Protein 4OJU (pdb70)

Foldseek 3Di:
DWDFPDWDDDQQWIWTQTPVQAIEGQAGHQVRDPDLEAEDDQWDADPVGDIGGHAEHEACRQALHQHQYYEAEQNHQEYYHCSNENNQNHAYYHYHLQHAYYDHLSHELNQNHQEEEDHPNHNYYPNYHNNNRPPDYHYD/DFPDWDDDQQWIWTADPVQAIEGQAGHQVRDPDLEAEDDQWDADPVGDIGGHAELEACRQALHQHQYYEAEQSYQEYYHCSQANNCNHAYYHYHLNHAYYDHLSQAANQNHQEEEDHPNHNYYPCCNRYVNHPDYHYD/DWDFPDWDDDQQWIWTATPVQAIEGQAGHQVRDPDLEAEDDQWDADPVGDIGGHAEHEACRQAQHQHQYYAAEQNYQEYYHCSNENNQNHAYYHHHLQHAYYDHLSHELNQNHQEEEDHPNHNYYPNYHNNVNPPDYHPD/DQWDDDQQWIWGADPVQAIEGQAGHQVRDPDLEAEDDQWDADPVGRIHGHAELEACRQALHQRQEYEAEQNHAEYYHCSQANNCNHAYYHYHLQHAYYDHLSQAAVANHQEEEDHPNHNYYPVCRRYPNHPDYHYD

Structure (mmCIF, N/CA/C/O backbone):
data_4OJU
#
_entry.id   4OJU
#
_cell.length_a   57.635
_cell.length_b   108.160
_cell.length_c   108.192
_cell.angle_alpha   90.000
_cell.angle_beta   90.000
_cell.angle_gamma   90.000
#
_symmetry.space_group_name_H-M   'P 21 21 21'
#
loop_
_entity.id
_entity.type
_entity.pdbx_description
1 polymer 'hypothetical leucine rich repeat protein'
2 non-polymer 1,2-ETHANEDIOL
3 non-polymer 'MAGNESIUM ION'
4 water water
#
loop_
_atom_site.group_PDB
_atom_site.id
_atom_site.type_symbol
_atom_site.label_atom_id
_atom_site.label_alt_id
_atom_site.label_comp_id
_atom_site.label_asym_id
_atom_site.label_entity_id
_atom_site.label_seq_id
_atom_site.pdbx_PDB_ins_code
_atom_site.Cartn_x
_atom_site.Cartn_y
_atom_site.Cartn_z
_atom_site.occupancy
_atom_site.B_iso_or_equiv
_atom_site.auth_seq_id
_atom_site.auth_comp_id
_atom_site.auth_asym_id
_atom_site.auth_atom_id
_atom_site.pdbx_PDB_model_num
ATOM 1 N N . ALA A 1 2 ? -5.437 76.796 20.059 1.00 58.14 24 ALA A N 1
ATOM 2 C CA . ALA A 1 2 ? -6.759 77.155 19.533 1.00 58.62 24 ALA A CA 1
ATOM 3 C C . ALA A 1 2 ? -7.089 76.397 18.211 1.00 59.82 24 ALA A C 1
ATOM 4 O O . ALA A 1 2 ? -8.226 76.455 17.730 1.00 61.70 24 ALA A O 1
ATOM 6 N N . SER A 1 3 ? -6.101 75.672 17.647 1.00 51.25 25 SER A N 1
ATOM 7 C CA . SER A 1 3 ? -6.275 74.886 16.418 1.00 48.05 25 SER A CA 1
ATOM 8 C C . SER A 1 3 ? -5.608 73.498 16.574 1.00 47.95 25 SER A C 1
ATOM 9 O O . SER A 1 3 ? -5.183 73.147 17.672 1.00 48.77 25 SER A O 1
ATOM 12 N N . VAL A 1 4 ? -5.537 72.717 15.478 1.00 40.07 26 VAL A N 1
ATOM 13 C CA . VAL A 1 4 ? -4.945 71.372 15.392 1.00 38.95 26 VAL A CA 1
ATOM 14 C C . VAL A 1 4 ? -4.050 71.340 14.138 1.00 37.36 26 VAL A C 1
ATOM 15 O O . VAL A 1 4 ? -4.345 72.054 13.180 1.00 36.29 26 VAL A O 1
ATOM 19 N N . VAL A 1 5 ? -2.942 70.568 14.169 1.00 31.86 27 VAL A N 1
ATOM 20 C CA . VAL A 1 5 ? -2.033 70.428 13.024 1.00 30.19 27 VAL A CA 1
ATOM 21 C C . VAL A 1 5 ? -2.729 69.615 11.912 1.00 33.69 27 VAL A C 1
ATOM 22 O O . VAL A 1 5 ? -3.189 68.506 12.155 1.00 35.29 27 VAL A O 1
ATOM 26 N N . GLU A 1 6 ? -2.803 70.179 10.701 1.00 29.00 28 GLU A N 1
ATOM 27 C CA . GLU A 1 6 ? -3.357 69.480 9.537 1.00 28.73 28 GLU A CA 1
ATOM 28 C C . GLU A 1 6 ? -2.267 68.654 8.886 1.00 31.12 28 GLU A C 1
ATOM 29 O O . GLU A 1 6 ? -2.506 67.503 8.570 1.00 31.13 28 GLU A O 1
ATOM 35 N N . SER A 1 7 ? -1.080 69.248 8.644 1.00 28.52 29 SER A N 1
ATOM 36 C CA . SER A 1 7 ? 0.038 68.513 8.046 1.00 29.18 29 SER A CA 1
ATOM 37 C C . SER A 1 7 ? 1.386 69.119 8.435 1.00 31.87 29 SER A C 1
ATOM 38 O O . SER A 1 7 ? 1.463 70.261 8.890 1.00 28.75 29 SER A O 1
ATOM 41 N N . THR A 1 8 ? 2.437 68.325 8.281 1.00 29.29 30 THR A N 1
ATOM 42 C CA . THR A 1 8 ? 3.813 68.729 8.567 1.00 28.49 30 THR A CA 1
ATOM 43 C C . THR A 1 8 ? 4.560 68.709 7.252 1.00 33.49 30 THR A C 1
ATOM 44 O O . THR A 1 8 ? 4.476 67.721 6.507 1.00 34.67 30 THR A O 1
ATOM 48 N N . VAL A 1 9 ? 5.256 69.807 6.943 1.00 27.52 31 VAL A N 1
ATOM 49 C CA . VAL A 1 9 ? 5.971 69.935 5.682 1.00 27.89 31 VAL A CA 1
ATOM 50 C C . VAL A 1 9 ? 7.433 70.274 5.958 1.00 30.96 31 VAL A C 1
ATOM 51 O O . VAL A 1 9 ? 7.729 71.136 6.793 1.00 29.62 31 VAL A O 1
ATOM 55 N N . GLN A 1 10 ? 8.336 69.582 5.266 1.00 26.66 32 GLN A N 1
ATOM 56 C CA . GLN A 1 10 ? 9.767 69.854 5.327 1.00 27.42 32 GLN A CA 1
ATOM 57 C C . GLN A 1 10 ? 10.193 70.590 4.046 1.00 32.20 32 GLN A C 1
ATOM 58 O O . GLN A 1 10 ? 9.884 70.122 2.947 1.00 30.41 32 GLN A O 1
ATOM 64 N N . VAL A 1 11 ? 10.859 71.761 4.194 1.00 29.84 33 VAL A N 1
ATOM 65 C CA . VAL A 1 11 ? 11.374 72.570 3.078 1.00 30.92 33 VAL A CA 1
ATOM 66 C C . VAL A 1 11 ? 12.819 72.812 3.389 1.00 33.26 33 VAL A C 1
ATOM 67 O O . VAL A 1 11 ? 13.129 73.680 4.206 1.00 31.35 33 VAL A O 1
ATOM 71 N N . GLY A 1 12 ? 13.692 72.000 2.797 1.00 31.10 34 GLY A N 1
ATOM 72 C CA . GLY A 1 12 ? 15.124 72.072 3.082 1.00 30.34 34 GLY A CA 1
ATOM 73 C C . GLY A 1 12 ? 15.382 71.944 4.577 1.00 32.56 34 GLY A C 1
ATOM 74 O O . GLY A 1 12 ? 14.958 70.952 5.182 1.00 31.09 34 GLY A O 1
ATOM 75 N N . PRO A 1 13 ? 15.984 72.963 5.244 1.00 28.64 35 PRO A N 1
ATOM 76 C CA . PRO A 1 13 ? 16.252 72.827 6.684 1.00 27.94 35 PRO A CA 1
ATOM 77 C C . PRO A 1 13 ? 15.050 73.168 7.575 1.00 30.66 35 PRO A C 1
ATOM 78 O O . PRO A 1 13 ? 15.131 73.029 8.793 1.00 29.45 35 PRO A O 1
ATOM 82 N N . TYR A 1 14 ? 13.943 73.622 6.970 1.00 26.80 36 TYR A N 1
ATOM 83 C CA . TYR A 1 14 ? 12.776 74.065 7.733 1.00 25.79 36 TYR A CA 1
ATOM 84 C C . TYR A 1 14 ? 11.686 73.027 7.873 1.00 28.07 36 TYR A C 1
ATOM 85 O O . TYR A 1 14 ? 11.263 72.424 6.876 1.00 26.31 36 TYR A O 1
ATOM 94 N N . THR A 1 15 ? 11.182 72.870 9.101 1.00 24.20 37 THR A N 1
ATOM 95 C CA . THR A 1 15 ? 9.997 72.048 9.362 1.00 23.49 37 THR A CA 1
ATOM 96 C C . THR A 1 15 ? 8.849 72.997 9.646 1.00 26.68 37 THR A C 1
ATOM 97 O O . THR A 1 15 ? 9.001 73.876 10.480 1.00 23.36 37 THR A O 1
ATOM 101 N N . PHE A 1 16 ? 7.702 72.794 8.994 1.00 23.90 38 PHE A N 1
ATOM 102 C CA . PHE A 1 16 ? 6.521 73.601 9.244 1.00 22.58 38 PHE A CA 1
ATOM 103 C C . PHE A 1 16 ? 5.359 72.758 9.646 1.00 28.02 38 PHE A C 1
ATOM 104 O O . PHE A 1 16 ? 5.159 71.667 9.081 1.00 28.05 38 PHE A O 1
ATOM 112 N N . GLU A 1 17 ? 4.540 73.293 10.566 1.00 22.98 39 GLU A N 1
ATOM 113 C CA . GLU A 1 17 ? 3.271 72.668 10.891 1.00 23.51 39 GLU A CA 1
ATOM 114 C C . GLU A 1 17 ? 2.201 73.571 10.325 1.00 27.62 39 GLU A C 1
ATOM 115 O O . GLU A 1 17 ? 2.224 74.787 10.578 1.00 24.50 39 GLU A O 1
ATOM 121 N N . ILE A 1 18 ? 1.341 73.015 9.482 1.00 24.77 40 ILE A N 1
ATOM 122 C CA . ILE A 1 18 ? 0.222 73.740 8.885 1.00 25.02 40 ILE A CA 1
ATOM 123 C C . ILE A 1 18 ? -0.985 73.408 9.741 1.00 30.25 40 ILE A C 1
ATOM 124 O O . ILE A 1 18 ? -1.305 72.229 9.893 1.00 28.55 40 ILE A O 1
ATOM 129 N N . TRP A 1 19 ? -1.650 74.446 10.272 1.00 27.63 41 TRP A N 1
ATOM 130 C CA . TRP A 1 19 ? -2.804 74.352 11.162 1.00 29.83 41 TRP A CA 1
ATOM 131 C C . TRP A 1 19 ? -4.103 74.398 10.393 1.00 29.66 41 TRP A C 1
ATOM 132 O O . TRP A 1 19 ? -4.137 74.955 9.303 1.00 28.54 41 TRP A O 1
ATOM 143 N N . PHE A 1 20 ? -5.195 73.862 10.965 1.00 26.05 42 PHE A N 1
ATOM 144 C CA . PHE A 1 20 ? -6.501 73.922 10.340 1.00 26.57 42 PHE A CA 1
ATOM 145 C C . PHE A 1 20 ? -7.030 75.385 10.212 1.00 32.88 42 PHE A C 1
ATOM 146 O O . PHE A 1 20 ? -7.914 75.616 9.393 1.00 31.70 42 PHE A O 1
ATOM 154 N N . ASP A 1 21 ? -6.441 76.379 10.923 1.00 31.44 43 ASP A N 1
ATOM 155 C CA . ASP A 1 21 ? -6.837 77.788 10.737 1.00 32.57 43 ASP A CA 1
ATOM 156 C C . ASP A 1 21 ? -6.204 78.401 9.445 1.00 36.26 43 ASP A C 1
ATOM 157 O O . ASP A 1 21 ? -6.397 79.584 9.188 1.00 36.63 43 ASP A O 1
ATOM 162 N N . GLY A 1 22 ? -5.479 77.593 8.669 1.00 30.90 44 GLY A N 1
ATOM 163 C CA . GLY A 1 22 ? -4.881 77.994 7.397 1.00 30.19 44 GLY A CA 1
ATOM 164 C C . GLY A 1 22 ? -3.554 78.715 7.502 1.00 30.72 44 GLY A C 1
ATOM 165 O O . GLY A 1 22 ? -3.138 79.367 6.545 1.00 30.35 44 GLY A O 1
ATOM 166 N N . THR A 1 23 ? -2.882 78.622 8.653 1.00 24.80 45 THR A N 1
ATOM 167 C CA . THR A 1 23 ? -1.585 79.269 8.838 1.00 23.96 45 THR A CA 1
ATOM 168 C C . THR A 1 23 ? -0.516 78.213 9.111 1.00 27.39 45 THR A C 1
ATOM 169 O O . THR A 1 23 ? -0.838 77.084 9.482 1.00 27.95 45 THR A O 1
ATOM 173 N N . ALA A 1 24 ? 0.741 78.590 8.952 1.00 22.32 46 ALA A N 1
ATOM 174 C CA . ALA A 1 24 ? 1.838 77.679 9.200 1.00 22.50 46 ALA A CA 1
ATOM 175 C C . ALA A 1 24 ? 2.779 78.230 10.267 1.00 27.01 46 ALA A C 1
ATOM 176 O O . ALA A 1 24 ? 3.001 79.441 10.349 1.00 25.75 46 ALA A O 1
ATOM 178 N N . THR A 1 25 ? 3.310 77.333 11.090 1.00 23.37 47 THR A N 1
ATOM 179 C CA . THR A 1 25 ? 4.303 77.674 12.102 1.00 22.51 47 THR A CA 1
ATOM 180 C C . THR A 1 25 ? 5.602 77.013 11.719 1.00 25.67 47 THR A C 1
ATOM 181 O O . THR A 1 25 ? 5.600 75.808 11.408 1.00 25.98 47 THR A O 1
ATOM 185 N N . LEU A 1 26 ? 6.709 77.785 11.758 1.00 22.52 48 LEU A N 1
ATOM 186 C CA A LEU A 1 26 ? 8.053 77.250 11.540 0.50 22.24 48 LEU A CA 1
ATOM 187 C CA B LEU A 1 26 ? 8.045 77.240 11.533 0.50 22.79 48 LEU A CA 1
ATOM 188 C C . LEU A 1 26 ? 8.436 76.600 12.865 1.00 25.87 48 LEU A C 1
ATOM 189 O O . LEU A 1 26 ? 8.661 77.311 13.851 1.00 22.76 48 LEU A O 1
ATOM 198 N N . THR A 1 27 ? 8.425 75.260 12.922 1.00 23.49 49 THR A N 1
ATOM 199 C CA . THR A 1 27 ? 8.684 74.581 14.203 1.00 22.19 49 THR A CA 1
ATOM 200 C C . THR A 1 27 ? 10.130 74.217 14.458 1.00 24.70 49 THR A C 1
ATOM 201 O O . THR A 1 27 ? 10.518 74.117 15.626 1.00 23.26 49 THR A O 1
ATOM 205 N N A ARG A 1 28 ? 10.926 73.991 13.394 0.50 22.93 50 ARG A N 1
ATOM 206 N N B ARG A 1 28 ? 10.930 73.997 13.395 0.50 23.24 50 ARG A N 1
ATOM 207 C CA A ARG A 1 28 ? 12.324 73.598 13.579 0.50 23.32 50 ARG A CA 1
ATOM 208 C CA B ARG A 1 28 ? 12.330 73.614 13.591 0.50 23.76 50 ARG A CA 1
ATOM 209 C C A ARG A 1 28 ? 13.216 73.958 12.393 0.50 27.24 50 ARG A C 1
ATOM 210 C C B ARG A 1 28 ? 13.219 73.948 12.398 0.50 27.43 50 ARG A C 1
ATOM 211 O O A ARG A 1 28 ? 12.803 73.837 11.244 0.50 26.79 50 ARG A O 1
ATOM 212 O O B ARG A 1 28 ? 12.808 73.802 11.251 0.50 26.95 50 ARG A O 1
ATOM 227 N N . TYR A 1 29 ? 14.468 74.345 12.699 1.00 24.86 51 TYR A N 1
ATOM 228 C CA . TYR A 1 29 ? 15.520 74.609 11.734 1.00 25.15 51 TYR A CA 1
ATOM 229 C C . TYR A 1 29 ? 16.583 73.541 11.946 1.00 29.82 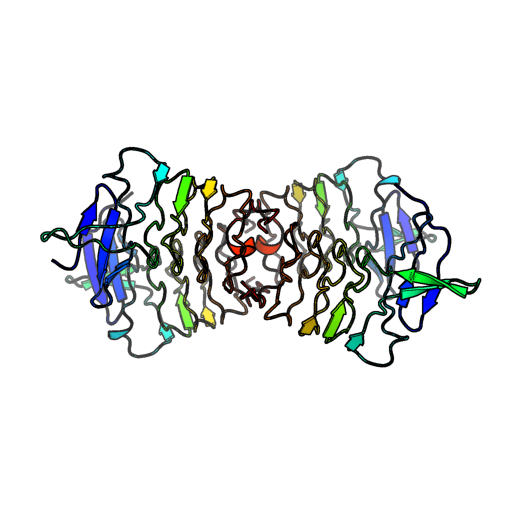51 TYR A C 1
ATOM 230 O O . TYR A 1 29 ? 17.126 73.424 13.046 1.00 28.20 51 TYR A O 1
ATOM 239 N N . ASP A 1 30 ? 16.857 72.762 10.905 1.00 27.09 52 ASP A N 1
ATOM 240 C CA . ASP A 1 30 ? 17.834 71.690 10.981 1.00 29.00 52 ASP A CA 1
ATOM 241 C C . ASP A 1 30 ? 19.094 72.139 10.253 1.00 32.22 52 ASP A C 1
ATOM 242 O O . ASP A 1 30 ? 19.145 72.128 9.027 1.00 30.16 52 ASP A O 1
ATOM 247 N N . GLU A 1 31 ? 20.112 72.474 11.029 1.00 30.79 53 GLU A N 1
ATOM 248 C CA . GLU A 1 31 ? 21.427 72.914 10.568 1.00 33.25 53 GLU A CA 1
ATOM 249 C C . GLU A 1 31 ? 22.035 72.058 9.507 1.00 38.32 53 GLU A C 1
ATOM 250 O O . GLU A 1 31 ? 22.682 72.575 8.594 1.00 38.42 53 GLU A O 1
ATOM 256 N N . SER A 1 32 ? 21.964 70.733 9.718 1.00 36.25 54 SER A N 1
ATOM 257 C CA . SER A 1 32 ? 22.605 69.745 8.851 1.00 37.38 54 SER A CA 1
ATOM 258 C C . SER A 1 32 ? 22.007 69.753 7.450 1.00 40.25 54 SER A C 1
ATOM 259 O O . SER A 1 32 ? 22.628 69.233 6.523 1.00 41.13 54 SER A O 1
ATOM 262 N N . LEU A 1 33 ? 20.820 70.363 7.277 1.00 34.99 55 LEU A N 1
ATOM 263 C CA . LEU A 1 33 ? 20.181 70.393 5.965 1.00 35.08 55 LEU A CA 1
ATOM 264 C C . LEU A 1 33 ? 20.284 71.766 5.294 1.00 40.07 55 LEU A C 1
ATOM 265 O O . LEU A 1 33 ? 19.839 71.927 4.155 1.00 40.23 55 LEU A O 1
ATOM 270 N N . ALA A 1 34 ? 20.876 72.750 5.976 1.00 36.32 56 ALA A N 1
ATOM 271 C CA . ALA A 1 34 ? 20.973 74.114 5.444 1.00 36.04 56 ALA A CA 1
ATOM 272 C C . ALA A 1 34 ? 22.111 74.278 4.441 1.00 43.67 56 ALA A C 1
ATOM 273 O O . ALA A 1 34 ? 23.170 73.667 4.607 1.00 45.50 56 ALA A O 1
ATOM 275 N N . GLY A 1 35 ? 21.886 75.148 3.453 1.00 40.20 57 GLY A N 1
ATOM 276 C CA . GLY A 1 35 ? 22.845 75.498 2.407 1.00 41.44 57 GLY A CA 1
ATOM 277 C C . GLY A 1 35 ? 23.850 76.547 2.847 1.00 44.58 57 GLY A C 1
ATOM 278 O O . GLY A 1 35 ? 24.947 76.638 2.291 1.00 47.01 57 GLY A O 1
ATOM 279 N N . SER A 1 36 ? 23.483 77.345 3.860 1.00 38.39 58 SER A N 1
ATOM 280 C CA . SER A 1 36 ? 24.326 78.400 4.436 1.00 37.41 58 SER A CA 1
ATOM 281 C C . SER A 1 36 ? 23.868 78.724 5.852 1.00 36.61 58 SER A C 1
ATOM 282 O O . SER A 1 36 ? 22.834 78.214 6.298 1.00 36.17 58 SER A O 1
ATOM 285 N N . THR A 1 37 ? 24.615 79.587 6.546 1.00 32.18 59 THR A N 1
ATOM 286 C CA . THR A 1 37 ? 24.281 79.999 7.919 1.00 31.15 59 THR A CA 1
ATOM 287 C C . THR A 1 37 ? 23.320 81.203 7.911 1.00 34.13 59 THR A C 1
ATOM 288 O O . THR A 1 37 ? 22.983 81.712 8.974 1.00 35.07 59 THR A O 1
ATOM 292 N N . TYR A 1 38 ? 22.904 81.686 6.737 1.00 31.57 60 TYR A N 1
ATOM 293 C CA . TYR A 1 38 ? 21.900 82.748 6.672 1.00 31.19 60 TYR A CA 1
ATOM 294 C C . TYR A 1 38 ? 20.538 82.078 6.487 1.00 33.59 60 TYR A C 1
ATOM 295 O O . TYR A 1 38 ? 20.344 81.346 5.515 1.00 34.81 60 TYR A O 1
ATOM 304 N N . ALA A 1 39 ? 19.622 82.283 7.431 1.00 27.15 61 ALA A N 1
ATOM 305 C CA . ALA A 1 39 ? 18.280 81.694 7.370 1.00 25.35 61 ALA A CA 1
ATOM 306 C C . ALA A 1 39 ? 17.307 82.661 6.721 1.00 29.04 61 ALA A C 1
ATOM 307 O O . ALA A 1 39 ? 16.836 83.596 7.368 1.00 28.56 61 ALA A O 1
ATOM 309 N N . ASP A 1 40 ? 17.051 82.473 5.418 1.00 27.16 62 ASP A N 1
ATOM 310 C CA . ASP A 1 40 ? 16.095 83.305 4.679 1.00 27.85 62 ASP A CA 1
ATOM 311 C C . ASP A 1 40 ? 14.779 82.555 4.774 1.00 31.73 62 ASP A C 1
ATOM 312 O O . ASP A 1 40 ? 14.524 81.660 3.981 1.00 32.25 62 ASP A O 1
ATOM 317 N N . ILE A 1 41 ? 14.009 82.818 5.827 1.00 27.32 63 ILE A N 1
ATOM 318 C CA . ILE A 1 41 ? 12.785 82.071 6.125 1.00 26.10 63 ILE A CA 1
ATOM 319 C C . ILE A 1 41 ? 11.714 82.323 5.064 1.00 29.39 63 ILE A C 1
ATOM 320 O O . ILE A 1 41 ? 11.393 83.484 4.809 1.00 27.44 63 ILE A O 1
ATOM 325 N N . PRO A 1 42 ? 11.125 81.260 4.461 1.00 29.46 64 PRO A N 1
ATOM 326 C CA . PRO A 1 42 ? 10.073 81.498 3.444 1.00 30.00 64 PRO A CA 1
ATOM 327 C C . PRO A 1 42 ? 8.815 82.098 4.070 1.00 33.03 64 PRO A C 1
ATOM 328 O O . PRO A 1 42 ? 8.483 81.796 5.221 1.00 31.13 64 PRO A O 1
ATOM 332 N N . ALA A 1 43 ? 8.142 82.974 3.314 1.00 31.04 65 ALA A N 1
ATOM 333 C CA . ALA A 1 43 ? 6.901 83.630 3.741 1.00 30.78 65 ALA A CA 1
ATOM 334 C C . ALA A 1 43 ? 5.701 82.683 3.628 1.00 30.00 65 ALA A C 1
ATOM 335 O O . ALA A 1 43 ? 4.649 82.945 4.205 1.00 29.08 65 ALA A O 1
ATOM 337 N N . SER A 1 44 ? 5.840 81.621 2.837 1.00 25.74 66 SER A N 1
ATOM 338 C CA . SER A 1 44 ? 4.764 80.657 2.668 1.00 26.49 66 SER A CA 1
ATOM 339 C C . SER A 1 44 ? 5.310 79.238 2.490 1.00 30.91 66 SER A C 1
ATOM 340 O O . SER A 1 44 ? 6.489 79.052 2.195 1.00 31.75 66 SER A O 1
ATOM 343 N N . VAL A 1 45 ? 4.449 78.247 2.701 1.00 27.90 67 VAL A N 1
ATOM 344 C CA . VAL A 1 45 ? 4.792 76.829 2.565 1.00 28.14 67 VAL A CA 1
ATOM 345 C C . VAL A 1 45 ? 3.642 76.144 1.808 1.00 31.90 67 VAL A C 1
ATOM 346 O O . VAL A 1 45 ? 2.480 76.518 1.982 1.00 30.14 67 VAL A O 1
ATOM 350 N N . THR A 1 46 ? 3.990 75.209 0.914 1.00 29.70 68 THR A N 1
ATOM 351 C CA . THR A 1 46 ? 3.031 74.483 0.078 1.00 31.05 68 THR A CA 1
ATOM 352 C C . THR A 1 46 ? 2.894 73.058 0.590 1.00 36.38 68 THR A C 1
ATOM 353 O O . THR A 1 46 ? 3.909 72.394 0.824 1.00 34.33 68 THR A O 1
ATOM 357 N N . ASP A 1 47 ? 1.644 72.583 0.755 1.00 36.10 69 ASP A N 1
ATOM 358 C CA . ASP A 1 47 ? 1.404 71.210 1.206 1.00 37.18 69 ASP A CA 1
ATOM 359 C C . ASP A 1 47 ? 1.460 70.250 0.010 1.00 41.67 69 ASP A C 1
ATOM 360 O O . ASP A 1 47 ? 1.692 70.692 -1.123 1.00 40.44 69 ASP A O 1
ATOM 365 N N . GLU A 1 48 ? 1.263 68.945 0.258 1.00 40.07 70 GLU A N 1
ATOM 366 C CA . GLU A 1 48 ? 1.328 67.905 -0.789 1.00 41.79 70 GLU A CA 1
ATOM 367 C C . GLU A 1 48 ? 0.311 68.121 -1.927 1.00 46.14 70 GLU A C 1
ATOM 368 O O . GLU A 1 48 ? 0.581 67.698 -3.049 1.00 47.87 70 GLU A O 1
ATOM 374 N N . ASN A 1 49 ? -0.816 68.805 -1.665 1.00 41.62 71 ASN A N 1
ATOM 375 C CA . ASN A 1 49 ? -1.837 69.058 -2.693 1.00 42.17 71 ASN A CA 1
ATOM 376 C C . ASN A 1 49 ? -1.617 70.396 -3.425 1.00 46.28 71 ASN A C 1
ATOM 377 O O . ASN A 1 49 ? -2.464 70.805 -4.221 1.00 47.20 71 ASN A O 1
ATOM 382 N N . GLY A 1 50 ? -0.488 71.060 -3.160 1.00 41.63 72 GLY A N 1
ATOM 383 C CA . GLY A 1 50 ? -0.161 72.324 -3.812 1.00 41.27 72 GLY A CA 1
ATOM 384 C C . GLY A 1 50 ? -0.805 73.570 -3.231 1.00 44.77 72 GLY A C 1
ATOM 385 O O . GLY A 1 50 ? -0.678 74.644 -3.821 1.00 46.05 72 GLY A O 1
ATOM 386 N N . GLN A 1 51 ? -1.498 73.456 -2.083 1.00 38.84 73 GLN A N 1
ATOM 387 C CA . GLN A 1 51 ? -2.098 74.627 -1.426 1.00 37.88 73 GLN A CA 1
ATOM 388 C C . GLN A 1 51 ? -1.012 75.399 -0.664 1.00 39.16 73 GLN A C 1
ATOM 389 O O . GLN A 1 51 ? -0.208 74.792 0.046 1.00 36.46 73 GLN A O 1
ATOM 395 N N . GLU A 1 52 ? -1.013 76.729 -0.793 1.00 37.16 74 GLU A N 1
ATOM 396 C CA . GLU A 1 52 ? -0.048 77.623 -0.157 1.00 36.57 74 GLU A CA 1
ATOM 397 C C . GLU A 1 52 ? -0.594 78.228 1.139 1.00 37.61 74 GLU A C 1
ATOM 398 O O . GLU A 1 52 ? -1.750 78.664 1.183 1.00 38.80 74 GLU A O 1
ATOM 404 N N . TYR A 1 53 ? 0.241 78.264 2.180 1.00 28.82 75 TYR A N 1
ATOM 405 C CA . TYR A 1 53 ? -0.122 78.780 3.506 1.00 27.14 75 TYR A CA 1
ATOM 406 C C . TYR A 1 53 ? 0.890 79.792 3.980 1.00 31.63 75 TYR A C 1
ATOM 407 O O . TYR A 1 53 ? 2.090 79.535 3.850 1.00 32.41 75 TYR A O 1
ATOM 416 N N . PRO A 1 54 ? 0.456 80.892 4.623 1.00 27.68 76 PRO A N 1
ATOM 417 C CA . PRO A 1 54 ? 1.434 81.864 5.114 1.00 26.70 76 PRO A CA 1
ATOM 418 C C . PRO A 1 54 ? 2.139 81.372 6.388 1.00 28.36 76 PRO A C 1
ATOM 419 O O . PRO A 1 54 ? 1.523 80.726 7.236 1.00 26.68 76 PRO A O 1
ATOM 423 N N . VAL A 1 55 ? 3.426 81.685 6.518 1.00 24.85 77 VAL A N 1
ATOM 424 C CA . VAL A 1 55 ? 4.217 81.348 7.707 1.00 23.09 77 VAL A CA 1
ATOM 425 C C . VAL A 1 55 ? 3.999 82.494 8.689 1.00 24.94 77 VAL A C 1
ATOM 426 O O . VAL A 1 55 ? 4.589 83.564 8.535 1.00 23.99 77 VAL A O 1
ATOM 430 N N . THR A 1 56 ? 3.132 82.293 9.663 1.00 21.33 78 THR A N 1
ATOM 431 C CA . THR A 1 56 ? 2.751 83.398 10.547 1.00 21.70 78 THR A CA 1
ATOM 432 C C . THR A 1 56 ? 3.441 83.368 11.911 1.00 23.75 78 THR A C 1
ATOM 433 O O . THR A 1 56 ? 3.369 84.354 12.658 1.00 23.71 78 THR A O 1
ATOM 437 N N . VAL A 1 57 ? 4.063 82.252 12.260 1.00 19.68 79 VAL A N 1
ATOM 438 C CA . VAL A 1 57 ? 4.707 82.112 13.580 1.00 19.73 79 VAL A CA 1
ATOM 439 C C . VAL A 1 57 ? 6.053 81.416 13.450 1.00 24.98 79 VAL A C 1
ATOM 440 O O . VAL A 1 57 ? 6.174 80.422 12.721 1.00 23.79 79 VAL A O 1
ATOM 444 N N . ILE A 1 58 ? 7.057 81.906 14.206 1.00 22.08 80 ILE A N 1
ATOM 445 C CA . ILE A 1 58 ? 8.318 81.212 14.409 1.00 20.23 80 ILE A CA 1
ATOM 446 C C . ILE A 1 58 ? 8.115 80.504 15.737 1.00 23.47 80 ILE A C 1
ATOM 447 O O . ILE A 1 58 ? 7.949 81.167 16.764 1.00 22.37 80 ILE A O 1
ATOM 452 N N . GLY A 1 59 ? 8.035 79.187 15.703 1.00 19.65 81 GLY A N 1
ATOM 453 C CA . GLY A 1 59 ? 7.731 78.397 16.890 1.00 19.48 81 GLY A CA 1
ATOM 454 C C . GLY A 1 59 ? 8.759 78.471 18.003 1.00 24.32 81 GLY A C 1
ATOM 455 O O . GLY A 1 59 ? 9.925 78.851 17.794 1.00 22.45 81 GLY A O 1
ATOM 456 N N . GLU A 1 60 ? 8.315 78.093 19.196 1.00 22.68 82 GLU A N 1
ATOM 457 C CA . GLU A 1 60 ? 9.131 78.029 20.403 1.00 21.80 82 GLU A CA 1
ATOM 458 C C . GLU A 1 60 ? 10.400 77.193 20.129 1.00 25.44 82 GLU A C 1
ATOM 459 O O . GLU A 1 60 ? 10.303 76.094 19.563 1.00 22.85 82 GLU A O 1
ATOM 465 N N . LYS A 1 61 ? 11.588 77.748 20.462 1.00 22.25 83 LYS A N 1
ATOM 466 C CA . LYS A 1 61 ? 12.886 77.078 20.293 1.00 22.51 83 LYS A CA 1
ATOM 467 C C . LYS A 1 61 ? 13.176 76.592 18.862 1.00 24.01 83 LYS A C 1
ATOM 468 O O . LYS A 1 61 ? 14.063 75.754 18.713 1.00 23.74 83 LYS A O 1
ATOM 474 N N . ALA A 1 62 ? 12.516 77.138 17.816 1.00 19.63 84 ALA A N 1
ATOM 475 C CA . ALA A 1 62 ? 12.716 76.644 16.443 1.00 20.76 84 ALA A CA 1
ATOM 476 C C . ALA A 1 62 ? 14.192 76.663 16.002 1.00 25.01 84 ALA A C 1
ATOM 477 O O . ALA A 1 62 ? 14.645 75.723 15.354 1.00 25.36 84 ALA A O 1
ATOM 479 N N . PHE A 1 63 ? 14.936 77.731 16.364 1.00 20.87 85 PHE A N 1
ATOM 480 C CA . PHE A 1 63 ? 16.346 77.903 15.991 1.00 19.69 85 PHE A CA 1
ATOM 481 C C . PHE A 1 63 ? 17.278 77.817 17.181 1.00 23.81 85 PHE A C 1
ATOM 482 O O . PHE A 1 63 ? 18.421 78.248 17.074 1.00 22.13 85 PHE A O 1
ATOM 490 N N . GLU A 1 64 ? 16.815 77.266 18.298 1.00 20.30 86 GLU A N 1
ATOM 491 C CA . GLU A 1 64 ? 17.599 77.187 19.530 1.00 22.59 86 GLU A CA 1
ATOM 492 C C . GLU A 1 64 ? 18.950 76.540 19.313 1.00 25.90 86 GLU A C 1
ATOM 493 O O . GLU A 1 64 ? 19.011 75.448 18.749 1.00 25.45 86 GLU A O 1
ATOM 499 N N A GLU A 1 65 ? 20.025 77.194 19.799 0.50 22.84 87 GLU A N 1
ATOM 500 N N B GLU A 1 65 ? 20.026 77.229 19.770 0.50 23.05 87 GLU A N 1
ATOM 501 C CA A GLU A 1 65 ? 21.401 76.694 19.745 0.50 24.18 87 GLU A CA 1
ATOM 502 C CA B GLU A 1 65 ? 21.438 76.813 19.751 0.50 24.55 87 GLU A CA 1
ATOM 503 C C A GLU A 1 65 ? 21.839 76.306 18.322 0.50 27.17 87 GLU A C 1
ATOM 504 C C B GLU A 1 65 ? 21.960 76.450 18.348 0.50 27.64 87 GLU A C 1
ATOM 505 O O A GLU A 1 65 ? 22.548 75.310 18.166 0.50 28.66 87 GLU A O 1
ATOM 506 O O B GLU A 1 65 ? 22.882 75.637 18.241 0.50 29.21 87 GLU A O 1
ATOM 517 N N . THR A 1 66 ? 21.418 77.064 17.289 1.00 23.29 88 THR A N 1
ATOM 518 C CA . THR A 1 66 ? 21.848 76.748 15.908 1.00 23.54 88 THR A CA 1
ATOM 519 C C . THR A 1 66 ? 23.020 77.657 15.541 1.00 28.17 88 THR A C 1
ATOM 520 O O . THR A 1 66 ? 23.344 78.582 16.286 1.00 28.19 88 THR A O 1
ATOM 524 N N . ASN A 1 67 ? 23.656 77.391 14.399 1.00 25.33 89 ASN A N 1
ATOM 525 C CA . ASN A 1 67 ? 24.867 78.091 13.954 1.00 26.69 89 ASN A CA 1
ATOM 526 C C . ASN A 1 67 ? 24.551 79.294 13.057 1.00 30.80 89 ASN A C 1
ATOM 527 O O . ASN A 1 67 ? 25.451 79.796 12.381 1.00 31.81 89 ASN A O 1
ATOM 532 N N . ILE A 1 68 ? 23.280 79.716 12.987 1.00 24.64 90 ILE A N 1
ATOM 533 C CA . ILE A 1 68 ? 22.914 80.799 12.073 1.00 24.17 90 ILE A CA 1
ATOM 534 C C . ILE A 1 68 ? 23.676 82.094 12.394 1.00 27.98 90 ILE A C 1
ATOM 535 O O . ILE A 1 68 ? 23.925 82.404 13.558 1.00 27.07 90 ILE A O 1
ATOM 540 N N . THR A 1 69 ? 24.069 82.815 11.344 1.00 25.53 91 THR A N 1
ATOM 541 C CA . THR A 1 69 ? 24.785 84.090 11.450 1.00 25.81 91 THR A CA 1
ATOM 542 C C . THR A 1 69 ? 23.831 85.245 11.176 1.00 27.86 91 THR A C 1
ATOM 543 O O . THR A 1 69 ? 24.072 86.369 11.602 1.00 27.79 91 THR A O 1
ATOM 547 N N . GLY A 1 70 ? 22.775 84.961 10.443 1.00 25.36 92 GLY A N 1
ATOM 548 C CA . GLY A 1 70 ? 21.780 85.956 10.070 1.00 25.49 92 GLY A CA 1
ATOM 549 C C . GLY A 1 70 ? 20.432 85.335 9.803 1.00 27.95 92 GLY A C 1
ATOM 550 O O . GLY A 1 70 ? 20.336 84.135 9.536 1.00 27.74 92 GLY A O 1
ATOM 551 N N . VAL A 1 71 ? 19.382 86.139 9.896 1.00 23.99 93 VAL A N 1
ATOM 552 C CA . VAL A 1 71 ? 18.036 85.660 9.656 1.00 23.21 93 VAL A CA 1
ATOM 553 C C . VAL A 1 71 ? 17.152 86.775 9.111 1.00 26.16 93 VAL A C 1
ATOM 554 O O . VAL A 1 71 ? 17.211 87.906 9.591 1.00 23.87 93 VAL A O 1
ATOM 558 N N . THR A 1 72 ? 16.311 86.426 8.119 1.00 23.18 94 THR A N 1
ATOM 559 C CA . THR A 1 72 ? 15.236 87.281 7.638 1.00 22.41 94 THR A CA 1
ATOM 560 C C . THR A 1 72 ? 13.949 86.616 8.083 1.00 25.58 94 THR A C 1
ATOM 561 O O . THR A 1 72 ? 13.693 85.472 7.715 1.00 25.74 94 THR A O 1
ATOM 565 N N . VAL A 1 73 ? 13.180 87.305 8.916 1.00 21.08 95 VAL A N 1
ATOM 566 C CA . VAL A 1 73 ? 11.863 86.882 9.371 1.00 21.50 95 VAL A CA 1
ATOM 567 C C . VAL A 1 73 ? 10.891 87.565 8.389 1.00 29.19 95 VAL A C 1
ATOM 568 O O . VAL A 1 73 ? 10.870 88.793 8.341 1.00 29.42 95 VAL A O 1
ATOM 572 N N . PRO A 1 74 ? 10.202 86.814 7.508 1.00 27.28 96 PRO A N 1
ATOM 573 C CA . PRO A 1 74 ? 9.411 87.462 6.442 1.00 28.68 96 PRO A CA 1
ATOM 574 C C . PRO A 1 74 ? 8.177 88.180 6.963 1.00 30.99 96 PRO A C 1
ATOM 575 O O . PRO A 1 74 ? 7.735 87.891 8.077 1.00 27.92 96 PRO A O 1
ATOM 579 N N . ASP A 1 75 ? 7.616 89.103 6.114 1.00 27.39 97 ASP A N 1
ATOM 580 C CA A ASP A 1 75 ? 6.464 89.960 6.422 0.50 27.12 97 ASP A CA 1
ATOM 581 C CA B ASP A 1 75 ? 6.472 89.959 6.434 0.50 26.95 97 ASP A CA 1
ATOM 582 C C . ASP A 1 75 ? 5.178 89.166 6.720 1.00 30.36 97 ASP A C 1
ATOM 583 O O . ASP A 1 75 ? 4.163 89.751 7.117 1.00 30.91 97 ASP A O 1
ATOM 592 N N . SER A 1 76 ? 5.207 87.846 6.543 1.00 26.11 98 SER A N 1
ATOM 593 C CA . SER A 1 76 ? 4.045 87.004 6.847 1.00 26.01 98 SER A CA 1
ATOM 594 C C . SER A 1 76 ? 3.970 86.711 8.385 1.00 26.25 98 SER A C 1
ATOM 595 O O . SER A 1 76 ? 2.912 86.371 8.903 1.00 25.35 98 SER A O 1
ATOM 598 N N . VAL A 1 77 ? 5.091 86.848 9.100 1.00 21.65 99 VAL A N 1
ATOM 599 C CA . VAL A 1 77 ? 5.184 86.490 10.532 1.00 20.40 99 VAL A CA 1
ATOM 600 C C . VAL A 1 77 ? 4.547 87.549 11.438 1.00 25.84 99 VAL A C 1
ATOM 601 O O . VAL A 1 77 ? 4.883 88.740 11.367 1.00 25.38 99 VAL A O 1
ATOM 605 N N . ILE A 1 78 ? 3.650 87.080 12.320 1.00 22.70 100 ILE A N 1
ATOM 606 C CA . ILE A 1 78 ? 2.923 87.899 13.300 1.00 24.23 100 ILE A CA 1
ATOM 607 C C . ILE A 1 78 ? 3.581 87.769 14.681 1.00 24.89 100 ILE A C 1
ATOM 608 O O . ILE A 1 78 ? 3.583 88.721 15.456 1.00 23.21 100 ILE A O 1
ATOM 613 N N . SER A 1 79 ? 4.127 86.585 14.991 1.00 21.68 101 SER A N 1
ATOM 614 C CA . SER A 1 79 ? 4.725 86.376 16.307 1.00 20.74 101 SER A CA 1
ATOM 615 C C . SER A 1 79 ? 5.962 85.495 16.250 1.00 22.44 101 SER A C 1
ATOM 616 O O . SER A 1 79 ? 6.063 84.569 15.445 1.00 20.58 101 SER A O 1
ATOM 619 N N . ILE A 1 80 ? 6.913 85.803 17.132 1.00 18.98 102 ILE A N 1
ATOM 620 C CA . ILE A 1 80 ? 8.147 85.028 17.305 1.00 18.10 102 ILE A CA 1
ATOM 621 C C . ILE A 1 80 ? 8.020 84.411 18.675 1.00 22.96 102 ILE A C 1
ATOM 622 O O . ILE A 1 80 ? 7.831 85.138 19.653 1.00 22.95 102 ILE A O 1
ATOM 627 N N . GLY A 1 81 ? 8.079 83.079 18.716 1.00 19.69 103 GLY A N 1
ATOM 628 C CA . GLY A 1 81 ? 7.860 82.292 19.915 1.00 19.70 103 GLY A CA 1
ATOM 629 C C . GLY A 1 81 ? 8.963 82.365 20.949 1.00 21.47 103 GLY A C 1
ATOM 630 O O . GLY A 1 81 ? 10.050 82.896 20.705 1.00 18.68 103 GLY A O 1
ATOM 631 N N . ARG A 1 82 ? 8.673 81.785 22.098 1.00 18.08 104 ARG A N 1
ATOM 632 C CA . ARG A 1 82 ? 9.568 81.726 23.245 1.00 18.98 104 ARG A CA 1
ATOM 633 C C . ARG A 1 82 ? 10.891 81.037 22.874 1.00 22.67 104 ARG A C 1
ATOM 634 O O . ARG A 1 82 ? 10.868 79.973 22.268 1.00 21.88 104 ARG A O 1
ATOM 642 N N . LEU A 1 83 ? 12.041 81.653 23.201 1.00 19.79 105 LEU A N 1
ATOM 643 C CA . LEU A 1 83 ? 13.367 81.079 22.913 1.00 19.37 105 LEU A CA 1
ATOM 644 C C . LEU A 1 83 ? 13.549 80.696 21.429 1.00 22.66 105 LEU A C 1
ATOM 645 O O . LEU A 1 83 ? 14.379 79.858 21.147 1.00 23.07 105 LEU A O 1
ATOM 650 N N . ALA A 1 84 ? 12.813 81.310 20.492 1.00 19.24 106 ALA A N 1
ATOM 651 C CA . ALA A 1 84 ? 12.887 80.927 19.067 1.00 19.63 106 ALA A CA 1
ATOM 652 C C . ALA A 1 84 ? 14.311 80.975 18.526 1.00 23.82 106 ALA A C 1
ATOM 653 O O . ALA A 1 84 ? 14.715 80.073 17.807 1.00 22.96 106 ALA A O 1
ATOM 655 N N . PHE A 1 85 ? 15.083 82.017 18.890 1.00 20.90 107 PHE A N 1
ATOM 656 C CA . PHE A 1 85 ? 16.466 82.156 18.424 1.00 21.06 107 PHE A CA 1
ATOM 657 C C . PHE A 1 85 ? 17.459 82.169 19.586 1.00 25.17 107 PHE A C 1
ATOM 658 O O . PHE A 1 85 ? 18.553 82.722 19.454 1.00 26.45 107 PHE A O 1
ATOM 666 N N . ALA A 1 86 ? 17.102 81.569 20.702 1.00 19.45 108 ALA A N 1
ATOM 667 C CA . ALA A 1 86 ? 17.984 81.624 21.853 1.00 19.70 108 ALA A CA 1
ATOM 668 C C . ALA A 1 86 ? 19.239 80.781 21.698 1.00 24.40 108 ALA A C 1
ATOM 669 O O . ALA A 1 86 ? 19.209 79.741 21.028 1.00 24.82 108 ALA A O 1
ATOM 671 N N A TYR A 1 87 ? 20.332 81.217 22.354 0.50 20.66 109 TYR A N 1
ATOM 672 N N B TYR A 1 87 ? 20.328 81.202 22.372 0.50 20.45 109 TYR A N 1
ATOM 673 C CA A TYR A 1 87 ? 21.647 80.570 22.417 0.50 21.26 109 TYR A CA 1
ATOM 674 C CA B TYR A 1 87 ? 21.637 80.542 22.432 0.50 20.96 109 TYR A CA 1
ATOM 675 C C A TYR A 1 87 ? 22.275 80.404 21.027 0.50 25.22 109 TYR A C 1
ATOM 676 C C B TYR A 1 87 ? 22.305 80.428 21.044 0.50 25.12 109 TYR A C 1
ATOM 677 O O A TYR A 1 87 ? 23.071 79.488 20.811 0.50 25.34 109 TYR A O 1
ATOM 678 O O B TYR A 1 87 ? 23.152 79.555 20.846 0.50 25.25 109 TYR A O 1
ATOM 695 N N . CYS A 1 88 ? 21.966 81.339 20.116 1.00 22.20 110 CYS A N 1
ATOM 696 C CA . CYS A 1 88 ? 22.537 81.373 18.756 1.00 23.63 110 CYS A CA 1
ATOM 697 C C . CYS A 1 88 ? 23.744 82.287 18.814 1.00 27.46 110 CYS A C 1
ATOM 698 O O . CYS A 1 88 ? 23.648 83.489 18.603 1.00 26.59 110 CYS A O 1
ATOM 701 N N . ASN A 1 89 ? 24.879 81.702 19.149 1.00 26.96 111 ASN A N 1
ATOM 702 C CA . ASN A 1 89 ? 26.057 82.482 19.441 1.00 27.97 111 ASN A CA 1
ATOM 703 C C . ASN A 1 89 ? 26.769 83.068 18.244 1.00 32.69 111 ASN A C 1
ATOM 704 O O . ASN A 1 89 ? 27.639 83.911 18.452 1.00 32.34 111 ASN A O 1
ATOM 709 N N . SER A 1 90 ? 26.328 82.764 17.014 1.00 28.97 112 SER A N 1
ATOM 710 C CA . SER A 1 90 ? 26.930 83.407 15.844 1.00 29.22 112 SER A CA 1
ATOM 711 C C . SER A 1 90 ? 25.941 84.375 15.205 1.00 30.41 112 SER A C 1
ATOM 712 O O . SER A 1 90 ? 26.276 85.016 14.225 1.00 29.69 112 SER A O 1
ATOM 715 N N . LEU A 1 91 ? 24.742 84.508 15.763 1.00 27.08 113 LEU A N 1
ATOM 716 C CA . LEU A 1 91 ? 23.699 85.350 15.178 1.00 26.29 113 LEU A CA 1
ATOM 717 C C . LEU A 1 91 ? 24.006 86.830 15.400 1.00 31.61 113 LEU A C 1
ATOM 718 O O . LEU A 1 91 ? 24.023 87.294 16.543 1.00 28.81 113 LEU A O 1
ATOM 723 N N . SER A 1 92 ? 24.256 87.572 14.303 1.00 30.38 114 SER A N 1
ATOM 724 C CA . SER A 1 92 ? 24.559 88.997 14.442 1.00 31.22 114 SER A CA 1
ATOM 725 C C . SER A 1 92 ? 23.622 89.883 13.626 1.00 36.64 114 SER A C 1
ATOM 726 O O . SER A 1 92 ? 23.601 91.092 13.842 1.00 38.38 114 SER A O 1
ATOM 729 N N . ASP A 1 93 ? 22.870 89.308 12.674 1.00 31.34 115 ASP A N 1
ATOM 730 C CA . ASP A 1 93 ? 22.045 90.124 11.781 1.00 31.47 115 ASP A CA 1
ATOM 731 C C . ASP A 1 93 ? 20.625 89.600 11.735 1.00 33.90 115 ASP A C 1
ATOM 732 O O . ASP A 1 93 ? 20.372 88.523 11.205 1.00 33.42 115 ASP A O 1
ATOM 737 N N . VAL A 1 94 ? 19.703 90.366 12.300 1.00 29.84 116 VAL A N 1
ATOM 738 C CA . VAL A 1 94 ? 18.303 89.977 12.360 1.00 28.55 116 VAL A CA 1
ATOM 739 C C . VAL A 1 94 ? 17.482 90.996 11.573 1.00 32.43 116 VAL A C 1
ATOM 740 O O . VAL A 1 94 ? 17.498 92.181 11.906 1.00 33.24 116 VAL A O 1
ATOM 744 N N . LYS A 1 95 ? 16.789 90.536 10.522 1.00 26.45 117 LYS A N 1
ATOM 745 C CA . LYS A 1 95 ? 15.875 91.391 9.775 1.00 26.28 117 LYS A CA 1
ATOM 746 C C . LYS A 1 95 ? 14.455 90.972 10.160 1.00 29.42 117 LYS A C 1
ATOM 747 O O . LYS A 1 95 ? 14.023 89.851 9.846 1.00 28.28 117 LYS A O 1
ATOM 751 N N A LEU A 1 96 ? 13.771 91.910 10.798 0.50 24.42 118 LEU A N 1
ATOM 752 N N B LEU A 1 96 ? 13.710 91.812 10.910 0.50 26.08 118 LEU A N 1
ATOM 753 C CA A LEU A 1 96 ? 12.380 91.811 11.156 0.50 23.78 118 LEU A CA 1
ATOM 754 C CA B LEU A 1 96 ? 12.384 91.395 11.411 0.50 25.87 118 LEU A CA 1
ATOM 755 C C A LEU A 1 96 ? 11.638 92.656 10.148 0.50 28.15 118 LEU A C 1
ATOM 756 C C B LEU A 1 96 ? 11.194 91.695 10.486 0.50 30.50 118 LEU A C 1
ATOM 757 O O A LEU A 1 96 ? 12.182 93.637 9.611 0.50 29.67 118 LEU A O 1
ATOM 758 O O B LEU A 1 96 ? 11.248 92.616 9.670 0.50 30.93 118 LEU A O 1
ATOM 767 N N A SER A 1 97 ? 10.436 92.232 9.812 0.50 23.30 119 SER A N 1
ATOM 768 N N B SER A 1 97 ? 10.084 90.915 10.676 0.50 25.51 119 SER A N 1
ATOM 769 C CA A SER A 1 97 ? 9.653 92.891 8.794 0.50 24.52 119 SER A CA 1
ATOM 770 C CA B SER A 1 97 ? 8.829 91.054 9.940 0.50 25.46 119 SER A CA 1
ATOM 771 C C A SER A 1 97 ? 8.399 93.482 9.381 0.50 27.83 119 SER A C 1
ATOM 772 C C B SER A 1 97 ? 8.198 92.473 10.109 0.50 31.06 119 SER A C 1
ATOM 773 O O A SER A 1 97 ? 7.882 93.005 10.390 0.50 24.50 119 SER A O 1
ATOM 774 O O B SER A 1 97 ? 8.074 92.935 11.234 0.50 30.76 119 SER A O 1
ATOM 779 N N A GLU A 1 98 ? 7.889 94.506 8.719 0.50 27.93 120 GLU A N 1
ATOM 780 N N B GLU A 1 98 ? 7.782 93.136 9.006 0.50 28.82 120 GLU A N 1
ATOM 781 C CA A GLU A 1 98 ? 6.632 95.140 9.098 0.50 28.12 120 GLU A CA 1
ATOM 782 C CA B GLU A 1 98 ? 7.156 94.475 9.043 0.50 28.96 120 GLU A CA 1
ATOM 783 C C A GLU A 1 98 ? 5.517 94.128 8.919 0.50 32.00 120 GLU A C 1
ATOM 784 C C B GLU A 1 98 ? 5.680 94.386 9.480 0.50 31.17 120 GLU A C 1
ATOM 785 O O A GLU A 1 98 ? 5.451 93.486 7.871 0.50 33.12 120 GLU A O 1
ATOM 786 O O B GLU A 1 98 ? 5.026 95.412 9.650 0.50 30.97 120 GLU A O 1
ATOM 797 N N A ASN A 1 99 ? 4.724 93.937 10.012 0.50 27.64 121 ASN A N 1
ATOM 798 N N B ASN A 1 99 ? 5.179 93.145 9.691 0.50 26.82 121 ASN A N 1
ATOM 799 C CA A ASN A 1 99 ? 3.600 93.026 10.302 0.50 26.96 121 ASN A CA 1
ATOM 800 C CA B ASN A 1 99 ? 3.825 92.859 10.177 0.50 26.06 121 ASN A CA 1
ATOM 801 C C A ASN A 1 99 ? 3.835 92.245 11.608 0.50 27.49 121 ASN A C 1
ATOM 802 C C B ASN A 1 99 ? 3.910 92.112 11.495 0.50 27.27 121 ASN A C 1
ATOM 803 O O A ASN A 1 99 ? 2.864 91.760 12.188 0.50 25.62 121 ASN A O 1
ATOM 804 O O B ASN A 1 99 ? 2.924 91.558 11.983 0.50 25.82 121 ASN A O 1
ATOM 813 N N . LEU A 1 100 ? 5.104 92.120 12.081 1.00 22.83 122 LEU A N 1
ATOM 814 C CA . LEU A 1 100 ? 5.386 91.458 13.344 1.00 21.78 122 LEU A CA 1
ATOM 815 C C . LEU A 1 100 ? 4.677 92.199 14.447 1.00 25.44 122 LEU A C 1
ATOM 816 O O . LEU A 1 100 ? 4.771 93.420 14.468 1.00 26.47 122 LEU A O 1
ATOM 821 N N . ILE A 1 101 ? 3.935 91.488 15.311 1.00 21.78 123 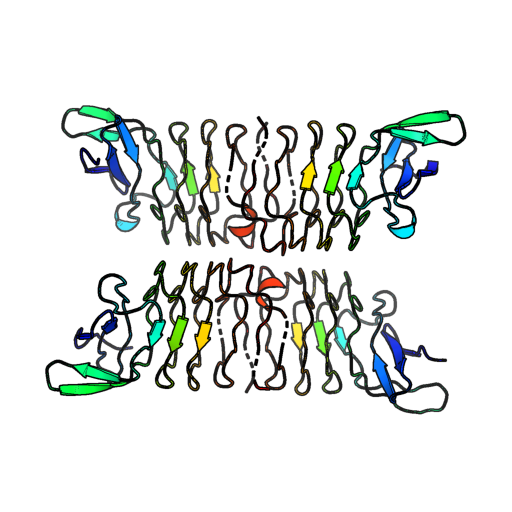ILE A N 1
ATOM 822 C CA . ILE A 1 101 ? 3.201 92.129 16.407 1.00 22.38 123 ILE A CA 1
ATOM 823 C C . ILE A 1 101 ? 3.821 91.788 17.763 1.00 26.96 123 ILE A C 1
ATOM 824 O O . ILE A 1 101 ? 3.890 92.657 18.635 1.00 28.29 123 ILE A O 1
ATOM 829 N N . TYR A 1 102 ? 4.199 90.513 17.955 1.00 24.14 124 TYR A N 1
ATOM 830 C CA . TYR A 1 102 ? 4.682 90.010 19.231 1.00 24.29 124 TYR A CA 1
ATOM 831 C C . TYR A 1 102 ? 6.043 89.363 19.171 1.00 25.65 124 TYR A C 1
ATOM 832 O O . TYR A 1 102 ? 6.314 88.563 18.289 1.00 24.56 124 TYR A O 1
ATOM 841 N N . ILE A 1 103 ? 6.874 89.658 20.160 1.00 21.92 125 ILE A N 1
ATOM 842 C CA . ILE A 1 103 ? 8.166 89.014 20.365 1.00 20.44 125 ILE A CA 1
ATOM 843 C C . ILE A 1 103 ? 8.070 88.398 21.743 1.00 22.14 125 ILE A C 1
ATOM 844 O O . ILE A 1 103 ? 7.995 89.132 22.742 1.00 22.11 125 ILE A O 1
ATOM 849 N N . ASN A 1 104 ? 7.965 87.062 21.792 1.00 18.86 126 ASN A N 1
ATOM 850 C CA . ASN A 1 104 ? 7.760 86.341 23.045 1.00 19.46 126 ASN A CA 1
ATOM 851 C C . ASN A 1 104 ? 9.008 86.255 23.865 1.00 23.96 126 ASN A C 1
ATOM 852 O O . ASN A 1 104 ? 10.101 86.582 23.415 1.00 22.23 126 ASN A O 1
ATOM 857 N N . GLU A 1 105 ? 8.831 85.807 25.101 1.00 23.14 127 GLU A N 1
ATOM 858 C CA . GLU A 1 105 ? 9.872 85.775 26.098 1.00 23.29 127 GLU A CA 1
ATOM 859 C C . GLU A 1 105 ? 11.146 85.083 25.602 1.00 25.52 127 GLU A C 1
ATOM 860 O O . GLU A 1 105 ? 11.103 83.998 25.009 1.00 22.65 127 GLU A O 1
ATOM 866 N N . LEU A 1 106 ? 12.284 85.745 25.834 1.00 21.13 128 LEU A N 1
ATOM 867 C CA . LEU A 1 106 ? 13.608 85.210 25.576 1.00 19.76 128 LEU A CA 1
ATOM 868 C C . LEU A 1 106 ? 13.830 84.777 24.108 1.00 23.51 128 LEU A C 1
ATOM 869 O O . LEU A 1 106 ? 14.700 83.939 23.844 1.00 22.98 128 LEU A O 1
ATOM 874 N N . ALA A 1 107 ? 13.083 85.342 23.157 1.00 19.13 129 ALA A N 1
ATOM 875 C CA . ALA A 1 107 ? 13.175 84.969 21.730 1.00 18.99 129 ALA A CA 1
ATOM 876 C C . ALA A 1 107 ? 14.595 85.167 21.169 1.00 22.75 129 ALA A C 1
ATOM 877 O O . ALA A 1 107 ? 15.024 84.392 20.325 1.00 20.81 129 ALA A O 1
ATOM 879 N N . PHE A 1 108 ? 15.340 86.167 21.674 1.00 19.93 130 PHE A N 1
ATOM 880 C CA . PHE A 1 108 ? 16.721 86.398 21.228 1.00 20.15 130 PHE A CA 1
ATOM 881 C C . PHE A 1 108 ? 17.634 86.355 22.450 1.00 24.96 130 PHE A C 1
ATOM 882 O O . PHE A 1 108 ? 18.555 87.165 22.581 1.00 25.74 130 PHE A O 1
ATOM 890 N N . ALA A 1 109 ? 17.365 85.421 23.364 1.00 21.16 131 ALA A N 1
ATOM 891 C CA . ALA A 1 109 ? 18.121 85.323 24.612 1.00 21.75 131 ALA A CA 1
ATOM 892 C C . ALA A 1 109 ? 19.487 84.684 24.441 1.00 25.39 131 ALA A C 1
ATOM 893 O O . ALA A 1 109 ? 19.653 83.763 23.639 1.00 23.98 131 ALA A O 1
ATOM 895 N N . SER A 1 110 ? 20.468 85.159 25.226 1.00 22.03 132 SER A N 1
ATOM 896 C CA . SER A 1 110 ? 21.843 84.633 25.230 1.00 22.47 132 SER A CA 1
ATOM 897 C C . SER A 1 110 ? 22.439 84.471 23.793 1.00 25.84 132 SER A C 1
ATOM 898 O O . SER A 1 110 ? 22.991 83.414 23.453 1.00 22.73 132 SER A O 1
ATOM 901 N N . CYS A 1 111 ? 22.274 85.513 22.955 1.00 22.25 133 CYS A N 1
ATOM 902 C CA . CYS A 1 111 ? 22.819 85.633 21.592 1.00 22.25 133 CYS A CA 1
ATOM 903 C C . CYS A 1 111 ? 23.943 86.631 21.720 1.00 27.13 133 CYS A C 1
ATOM 904 O O . CYS A 1 111 ? 23.739 87.832 21.540 1.00 25.37 133 CYS A O 1
ATOM 907 N N . ASP A 1 112 ? 25.113 86.150 22.065 1.00 26.67 134 ASP A N 1
ATOM 908 C CA . ASP A 1 112 ? 26.231 87.006 22.446 1.00 28.55 134 ASP A CA 1
ATOM 909 C C . ASP A 1 112 ? 26.875 87.782 21.300 1.00 33.91 134 ASP A C 1
ATOM 910 O O . ASP A 1 112 ? 27.575 88.746 21.591 1.00 35.03 134 ASP A O 1
ATOM 915 N N . ALA A 1 113 ? 26.595 87.433 20.030 1.00 30.84 135 ALA A N 1
ATOM 916 C CA . ALA A 1 113 ? 27.135 88.192 18.895 1.00 31.35 135 ALA A CA 1
ATOM 917 C C . ALA A 1 113 ? 26.101 89.231 18.391 1.00 32.60 135 ALA A C 1
ATOM 918 O O . ALA A 1 113 ? 26.390 89.975 17.457 1.00 32.91 135 ALA A O 1
ATOM 920 N N . LEU A 1 114 ? 24.909 89.270 18.996 1.00 26.90 136 LEU A N 1
ATOM 921 C CA . LEU A 1 114 ? 23.845 90.202 18.584 1.00 26.67 136 LEU A CA 1
ATOM 922 C C . LEU A 1 114 ? 24.050 91.555 19.272 1.00 30.18 136 LEU A C 1
ATOM 923 O O . LEU A 1 114 ? 23.903 91.659 20.496 1.00 29.75 136 LEU A O 1
ATOM 928 N N . LYS A 1 115 ? 24.477 92.566 18.507 1.00 27.37 137 LYS A N 1
ATOM 929 C CA . LYS A 1 115 ? 24.811 93.889 19.083 1.00 28.80 137 LYS A CA 1
ATOM 930 C C . LYS A 1 115 ? 23.698 94.929 18.928 1.00 34.55 137 LYS A C 1
ATOM 931 O O . LYS A 1 115 ? 23.643 95.902 19.686 1.00 34.19 137 LYS A O 1
ATOM 937 N N . GLU A 1 116 ? 22.833 94.733 17.935 1.00 31.81 138 GLU A N 1
ATOM 938 C CA . GLU A 1 116 ? 21.747 95.660 17.659 1.00 31.17 138 GLU A CA 1
ATOM 939 C C . GLU A 1 116 ? 20.575 94.921 17.060 1.00 32.78 138 GLU A C 1
ATOM 940 O O . GLU A 1 116 ? 20.736 93.851 16.476 1.00 32.57 138 GLU A O 1
ATOM 946 N N . ILE A 1 117 ? 19.399 95.524 17.167 1.00 27.75 139 ILE A N 1
ATOM 947 C CA . ILE A 1 117 ? 18.197 95.006 16.537 1.00 26.34 139 ILE A CA 1
ATOM 948 C C . ILE A 1 117 ? 17.303 96.204 16.192 1.00 28.33 139 ILE A C 1
ATOM 949 O O . ILE A 1 117 ? 17.297 97.228 16.904 1.00 26.32 139 ILE A O 1
ATOM 954 N N . THR A 1 118 ? 16.596 96.087 15.072 1.00 24.51 140 THR A N 1
ATOM 955 C CA . THR A 1 118 ? 15.639 97.096 14.635 1.00 24.01 140 THR A CA 1
ATOM 956 C C . THR A 1 118 ? 14.255 96.520 14.797 1.00 26.82 140 THR A C 1
ATOM 957 O O . THR A 1 118 ? 13.952 95.487 14.220 1.00 24.97 140 THR A O 1
ATOM 961 N N . ILE A 1 119 ? 13.412 97.197 15.559 1.00 23.92 141 ILE A N 1
ATOM 962 C CA . ILE A 1 119 ? 12.051 96.757 15.828 1.00 23.43 141 ILE A CA 1
ATOM 963 C C . ILE A 1 119 ? 11.101 97.430 14.852 1.00 27.45 141 ILE A C 1
ATOM 964 O O . ILE A 1 119 ? 11.023 98.657 14.808 1.00 27.17 141 ILE A O 1
ATOM 969 N N . PRO A 1 120 ? 10.319 96.635 14.103 1.00 24.95 142 PRO A N 1
ATOM 970 C CA . PRO A 1 120 ? 9.335 97.219 13.182 1.00 25.37 142 PRO A CA 1
ATOM 971 C C . PRO A 1 120 ? 8.269 98.039 13.903 1.00 27.65 142 PRO A C 1
ATOM 972 O O . PRO A 1 120 ? 7.957 97.766 15.074 1.00 24.52 142 PRO A O 1
ATOM 976 N N . ALA A 1 121 ? 7.679 99.012 13.186 1.00 25.23 143 ALA A N 1
ATOM 977 C CA . ALA A 1 121 ? 6.623 99.883 13.726 1.00 26.32 143 ALA A CA 1
ATOM 978 C C . ALA A 1 121 ? 5.364 99.072 14.153 1.00 28.12 143 ALA A C 1
ATOM 979 O O . ALA A 1 121 ? 4.633 99.496 15.049 1.00 28.75 143 ALA A O 1
ATOM 981 N N . SER A 1 122 ? 5.147 97.900 13.547 1.00 22.85 144 SER A N 1
ATOM 982 C CA . SER A 1 122 ? 3.982 97.053 13.830 1.00 22.23 144 SER A CA 1
ATOM 983 C C . SER A 1 122 ? 4.071 96.332 15.209 1.00 23.60 144 SER A C 1
ATOM 984 O O . SER A 1 122 ? 3.059 95.880 15.732 1.00 24.02 144 SER A O 1
ATOM 987 N N . VAL A 1 123 ? 5.259 96.202 15.780 1.00 21.80 145 VAL A N 1
ATOM 988 C CA . VAL A 1 123 ? 5.432 95.471 17.053 1.00 20.98 145 VAL A CA 1
ATOM 989 C C . VAL A 1 123 ? 4.677 96.207 18.144 1.00 26.72 145 VAL A C 1
ATOM 990 O O . VAL A 1 123 ? 4.822 97.421 18.274 1.00 25.94 145 VAL A O 1
ATOM 994 N N . GLU A 1 124 ? 3.835 95.475 18.885 1.00 22.77 146 GLU A N 1
ATOM 995 C CA . GLU A 1 124 ? 3.017 96.059 19.949 1.00 23.01 146 GLU A CA 1
ATOM 996 C C . GLU A 1 124 ? 3.506 95.678 21.327 1.00 27.25 146 GLU A C 1
ATOM 997 O O . GLU A 1 124 ? 3.279 96.422 22.284 1.00 27.23 146 GLU A O 1
ATOM 1003 N N . LYS A 1 125 ? 4.133 94.508 21.443 1.00 23.38 147 LYS A N 1
ATOM 1004 C CA . LYS A 1 125 ? 4.516 93.961 22.733 1.00 23.72 147 LYS A CA 1
ATOM 1005 C C . LYS A 1 125 ? 5.745 93.069 22.617 1.00 25.57 147 LYS A C 1
ATOM 1006 O O . LYS A 1 125 ? 5.833 92.218 21.730 1.00 25.59 147 LYS A O 1
ATOM 1020 N N . ASP A 1 127 ? 8.088 90.589 25.381 1.00 25.02 149 ASP A N 1
ATOM 1021 C CA . ASP A 1 127 ? 8.342 89.949 26.697 1.00 26.73 149 ASP A CA 1
ATOM 1022 C C . ASP A 1 127 ? 9.846 89.658 26.752 1.00 31.65 149 ASP A C 1
ATOM 1023 O O . ASP A 1 127 ? 10.283 88.842 25.955 1.00 31.44 149 ASP A O 1
ATOM 1028 N N . ASN A 1 128 ? 10.658 90.393 27.585 1.00 30.86 150 ASN A N 1
ATOM 1029 C CA . ASN A 1 128 ? 12.155 90.375 27.649 1.00 27.91 150 ASN A CA 1
ATOM 1030 C C . ASN A 1 128 ? 12.808 89.361 26.674 1.00 27.35 150 ASN A C 1
ATOM 1031 O O . ASN A 1 128 ? 13.194 88.253 27.051 1.00 26.67 150 ASN A O 1
ATOM 1036 N N . PRO A 1 129 ? 12.918 89.743 25.388 1.00 21.40 151 PRO A N 1
ATOM 1037 C CA . PRO A 1 129 ? 13.474 88.808 24.398 1.00 19.64 151 PRO A CA 1
ATOM 1038 C C . PRO A 1 129 ? 14.997 88.768 24.392 1.00 23.56 151 PRO A C 1
ATOM 1039 O O . PRO A 1 129 ? 15.551 87.898 23.753 1.00 22.78 151 PRO A O 1
ATOM 1043 N N . PHE A 1 130 ? 15.671 89.729 25.022 1.00 21.33 152 PHE A N 1
ATOM 1044 C CA . PHE A 1 130 ? 17.123 89.877 24.898 1.00 20.63 152 PHE A CA 1
ATOM 1045 C C . PHE A 1 130 ? 17.915 89.535 26.160 1.00 24.29 152 PHE A C 1
ATOM 1046 O O . PHE A 1 130 ? 19.126 89.787 26.203 1.00 21.70 152 PHE A O 1
ATOM 1054 N N . ARG A 1 131 ? 17.266 88.900 27.152 1.00 21.50 153 ARG A N 1
ATOM 1055 C CA . ARG A 1 131 ? 17.935 88.523 28.402 1.00 21.66 153 ARG A CA 1
ATOM 1056 C C . ARG A 1 131 ? 19.198 87.713 28.118 1.00 25.33 153 ARG A C 1
ATOM 1057 O O . ARG A 1 131 ? 19.171 86.839 27.245 1.00 23.89 153 ARG A O 1
ATOM 1065 N N . TRP A 1 132 ? 20.309 88.053 28.815 1.00 22.23 154 TRP A N 1
ATOM 1066 C CA . TRP A 1 132 ? 21.634 87.404 28.741 1.00 23.64 154 TRP A CA 1
ATOM 1067 C C . TRP A 1 132 ? 22.359 87.663 27.415 1.00 29.68 154 TRP A C 1
ATOM 1068 O O . TRP A 1 132 ? 23.479 87.184 27.245 1.00 30.51 154 TRP A O 1
ATOM 1079 N N . SER A 1 133 ? 21.750 88.384 26.477 1.00 27.35 155 SER A N 1
ATOM 1080 C CA . SER A 1 133 ? 22.460 88.711 25.246 1.00 28.47 155 SER A CA 1
ATOM 1081 C C . SER A 1 133 ? 23.344 89.923 25.564 1.00 39.00 155 SER A C 1
ATOM 1082 O O . SER A 1 133 ? 22.884 91.071 25.510 1.00 38.10 155 SER A O 1
ATOM 1085 N N . ASN A 1 134 ? 24.600 89.610 25.940 1.00 40.31 156 ASN A N 1
ATOM 1086 C CA . ASN A 1 134 ? 25.696 90.465 26.400 1.00 43.07 156 ASN A CA 1
ATOM 1087 C C . ASN A 1 134 ? 25.821 91.802 25.636 1.00 46.40 156 ASN A C 1
ATOM 1088 O O . ASN A 1 134 ? 25.725 92.863 26.260 1.00 48.36 156 ASN A O 1
ATOM 1093 N N . ALA A 1 135 ? 25.994 91.757 24.306 1.00 39.51 157 ALA A N 1
ATOM 1094 C CA . ALA A 1 135 ? 26.251 92.959 23.519 1.00 38.03 157 ALA A CA 1
ATOM 1095 C C . ALA A 1 135 ? 25.015 93.713 23.016 1.00 37.23 157 ALA A C 1
ATOM 1096 O O . ALA A 1 135 ? 25.182 94.736 22.356 1.00 34.28 157 ALA A O 1
ATOM 1098 N N A LEU A 1 136 ? 23.810 93.213 23.303 0.50 32.61 158 LEU A N 1
ATOM 1099 N N B LEU A 1 136 ? 23.784 93.266 23.316 0.50 34.73 158 LEU A N 1
ATOM 1100 C CA A LEU A 1 136 ? 22.589 93.839 22.819 0.50 32.08 158 LEU A CA 1
ATOM 1101 C CA B LEU A 1 136 ? 22.643 94.028 22.799 0.50 35.36 158 LEU A CA 1
ATOM 1102 C C A LEU A 1 136 ? 22.227 95.051 23.669 0.50 39.26 158 LEU A C 1
ATOM 1103 C C B LEU A 1 136 ? 22.360 95.239 23.699 0.50 42.81 158 LEU A C 1
ATOM 1104 O O A LEU A 1 136 ? 21.349 94.997 24.534 0.50 39.95 158 LEU A O 1
ATOM 1105 O O B LEU A 1 136 ? 21.573 95.164 24.644 0.50 43.41 158 LEU A O 1
ATOM 1114 N N A ASP A 1 137 ? 22.903 96.150 23.387 0.50 37.26 159 ASP A N 1
ATOM 1115 N N B ASP A 1 137 ? 23.011 96.352 23.388 0.50 41.43 159 ASP A N 1
ATOM 1116 C CA A ASP A 1 137 ? 22.718 97.412 24.080 0.50 38.19 159 ASP A CA 1
ATOM 1117 C CA B ASP A 1 137 ? 22.900 97.593 24.161 0.50 42.31 159 ASP A CA 1
ATOM 1118 C C A ASP A 1 137 ? 21.567 98.194 23.530 0.50 43.16 159 ASP A C 1
ATOM 1119 C C B ASP A 1 137 ? 21.883 98.571 23.562 0.50 44.93 159 ASP A C 1
ATOM 1120 O O A ASP A 1 137 ? 20.633 98.521 24.259 0.50 43.40 159 ASP A O 1
ATOM 1121 O O B ASP A 1 137 ? 21.308 99.363 24.312 0.50 44.62 159 ASP A O 1
ATOM 1130 N N . THR A 1 138 ? 21.669 98.510 22.229 1.00 39.93 160 THR A N 1
ATOM 1131 C CA . THR A 1 138 ? 20.824 99.401 21.468 1.00 39.16 160 THR A CA 1
ATOM 1132 C C . THR A 1 138 ? 19.681 98.760 20.707 1.00 38.16 160 THR A C 1
ATOM 1133 O O . THR A 1 138 ? 19.863 97.794 19.966 1.00 36.53 160 THR A O 1
ATOM 1137 N N . VAL A 1 139 ? 18.516 99.392 20.804 1.00 30.16 161 VAL A N 1
ATOM 1138 C CA . VAL A 1 139 ? 17.347 98.975 20.080 1.00 27.31 161 VAL A CA 1
ATOM 1139 C C . VAL A 1 139 ? 16.946 100.150 19.187 1.00 30.52 161 VAL A C 1
ATOM 1140 O O . VAL A 1 139 ? 16.771 101.270 19.677 1.00 30.37 161 VAL A O 1
ATOM 1144 N N . TYR A 1 140 ? 16.832 99.907 17.880 1.00 25.29 162 TYR A N 1
ATOM 1145 C CA . TYR A 1 140 ? 16.376 100.922 16.946 1.00 26.25 162 TYR A CA 1
ATOM 1146 C C . TYR A 1 140 ? 14.936 100.671 16.612 1.00 30.61 162 TYR A C 1
ATOM 1147 O O . TYR A 1 140 ? 14.510 99.521 16.588 1.00 28.99 162 TYR A O 1
ATOM 1169 N N A GLU A 1 142 ? 11.809 101.258 13.881 0.50 33.48 164 GLU A N 1
ATOM 1170 N N B GLU A 1 142 ? 11.861 101.267 13.842 0.50 33.83 164 GLU A N 1
ATOM 1171 C CA A GLU A 1 142 ? 11.371 101.583 12.538 0.50 34.89 164 GLU A CA 1
ATOM 1172 C CA B GLU A 1 142 ? 11.519 101.730 12.516 0.50 35.46 164 GLU A CA 1
ATOM 1173 C C A GLU A 1 142 ? 10.189 102.542 12.624 0.50 41.10 164 GLU A C 1
ATOM 1174 C C B GLU A 1 142 ? 10.239 102.534 12.595 0.50 41.33 164 GLU A C 1
ATOM 1175 O O A GLU A 1 142 ? 9.283 102.316 13.434 0.50 39.75 164 GLU A O 1
ATOM 1176 O O B GLU A 1 142 ? 9.338 102.211 13.375 0.50 39.94 164 GLU A O 1
ATOM 1187 N N . GLY A 1 143 ? 10.204 103.601 11.813 1.00 40.39 165 GLY A N 1
ATOM 1188 C CA . GLY A 1 143 ? 9.077 104.518 11.730 1.00 42.83 165 GLY A CA 1
ATOM 1189 C C . GLY A 1 143 ? 7.999 103.891 10.867 1.00 49.77 165 GLY A C 1
ATOM 1190 O O . GLY A 1 143 ? 8.265 102.930 10.137 1.00 49.77 165 GLY A O 1
ATOM 1199 N N . VAL B 1 4 ? 26.436 126.605 24.515 1.00 64.68 26 VAL B N 1
ATOM 1200 C CA . VAL B 1 4 ? 26.830 127.326 25.733 1.00 64.29 26 VAL B CA 1
ATOM 1201 C C . VAL B 1 4 ? 25.579 127.660 26.551 1.00 64.61 26 VAL B C 1
ATOM 1202 O O . VAL B 1 4 ? 24.555 128.007 25.961 1.00 62.72 26 VAL B O 1
ATOM 1206 N N . VAL B 1 5 ? 25.665 127.543 27.899 1.00 59.39 27 VAL B N 1
ATOM 1207 C CA . VAL B 1 5 ? 24.580 127.868 28.833 1.00 57.86 27 VAL B CA 1
ATOM 1208 C C . VAL B 1 5 ? 24.423 129.392 28.876 1.00 60.36 27 VAL B C 1
ATOM 1209 O O . VAL B 1 5 ? 25.380 130.115 29.191 1.00 60.28 27 VAL B O 1
ATOM 1213 N N . GLU B 1 6 ? 23.208 129.871 28.580 1.00 54.81 28 GLU B N 1
ATOM 1214 C CA . GLU B 1 6 ? 22.863 131.287 28.616 1.00 54.12 28 GLU B CA 1
ATOM 1215 C C . GLU B 1 6 ? 22.499 131.703 30.041 1.00 52.78 28 GLU B C 1
ATOM 1216 O O . GLU B 1 6 ? 22.920 132.781 30.474 1.00 54.60 28 GLU B O 1
ATOM 1222 N N . SER B 1 7 ? 21.730 130.839 30.765 1.00 42.01 29 SER B N 1
ATOM 1223 C CA A SER B 1 7 ? 21.321 131.080 32.152 0.70 40.80 29 SER B CA 1
ATOM 1224 C CA B SER B 1 7 ? 21.284 131.089 32.135 0.30 40.48 29 SER B CA 1
ATOM 1225 C C . SER B 1 7 ? 20.793 129.802 32.792 1.00 39.46 29 SER B C 1
ATOM 1226 O O . SER B 1 7 ? 20.453 128.835 32.107 1.00 35.21 29 SER B O 1
ATOM 1231 N N . THR B 1 8 ? 20.745 129.807 34.109 1.00 33.69 30 THR B N 1
ATOM 1232 C CA . THR B 1 8 ? 20.244 128.720 34.916 1.00 31.71 30 THR B CA 1
ATOM 1233 C C . THR B 1 8 ? 18.983 129.243 35.571 1.00 34.77 30 THR B C 1
ATOM 1234 O O . THR B 1 8 ? 19.003 130.319 36.169 1.00 35.17 30 THR B O 1
ATOM 1238 N N . VAL B 1 9 ? 17.886 128.501 35.434 1.00 28.27 31 VAL B N 1
ATOM 1239 C CA . VAL B 1 9 ? 16.604 128.902 35.997 1.00 27.04 31 VAL B CA 1
ATOM 1240 C C . VAL B 1 9 ? 16.126 127.818 36.952 1.00 29.21 31 VAL B C 1
ATOM 1241 O O . VAL B 1 9 ? 16.163 126.630 36.619 1.00 26.07 31 VAL B O 1
ATOM 1245 N N . GLN B 1 10 ? 15.711 128.238 38.157 1.00 26.95 32 GLN B N 1
ATOM 1246 C CA . GLN B 1 10 ? 15.147 127.342 39.161 1.00 27.10 32 GLN B CA 1
ATOM 1247 C C . GLN B 1 10 ? 13.633 127.540 39.195 1.00 31.73 32 GLN B C 1
ATOM 1248 O O . GLN B 1 10 ? 13.189 128.674 39.341 1.00 31.18 32 GLN B O 1
ATOM 1254 N N . VAL B 1 11 ? 12.853 126.447 39.029 1.00 30.14 33 VAL B N 1
ATOM 1255 C CA . VAL B 1 11 ? 11.384 126.453 39.085 1.00 30.96 33 VAL B CA 1
ATOM 1256 C C . VAL B 1 11 ? 11.002 125.384 40.095 1.00 33.75 33 VAL B C 1
ATOM 1257 O O . VAL B 1 11 ? 10.988 124.203 39.754 1.00 32.16 33 VAL B O 1
ATOM 1261 N N . GLY B 1 12 ? 10.772 125.791 41.340 1.00 32.02 34 GLY B N 1
ATOM 1262 C CA . GLY B 1 12 ? 10.482 124.850 42.414 1.00 31.99 34 GLY B CA 1
ATOM 1263 C C . GLY B 1 12 ? 11.584 123.815 42.540 1.00 31.30 34 GLY B C 1
ATOM 1264 O O . GLY B 1 12 ? 12.749 124.184 42.716 1.00 29.52 34 GLY B O 1
ATOM 1265 N N . PRO B 1 13 ? 11.289 122.503 42.364 1.00 25.05 35 PRO B N 1
ATOM 1266 C CA . PRO B 1 13 ? 12.358 121.510 42.501 1.00 22.91 35 PRO B CA 1
ATOM 1267 C C . PRO B 1 13 ? 13.211 121.340 41.236 1.00 26.83 35 PRO B C 1
ATOM 1268 O O . PRO B 1 13 ? 14.191 120.594 41.266 1.00 26.25 35 PRO B O 1
ATOM 1272 N N . TYR B 1 14 ? 12.864 122.041 40.139 1.00 22.73 36 TYR B N 1
ATOM 1273 C CA . TYR B 1 14 ? 13.536 121.875 38.862 1.00 22.28 36 TYR B CA 1
ATOM 1274 C C . TYR B 1 14 ? 14.596 122.908 38.589 1.00 26.13 36 TYR B C 1
ATOM 1275 O O . TYR B 1 14 ? 14.339 124.099 38.715 1.00 26.50 36 TYR B O 1
ATOM 1284 N N . THR B 1 15 ? 15.767 122.450 38.130 1.00 22.76 37 THR B N 1
ATOM 1285 C CA . THR B 1 15 ? 16.829 123.339 37.648 1.00 22.88 37 THR B CA 1
ATOM 1286 C C . THR B 1 15 ? 16.899 123.153 36.161 1.00 24.33 37 THR B C 1
ATOM 1287 O O . THR B 1 15 ? 16.964 122.008 35.690 1.00 21.88 37 THR B O 1
ATOM 1291 N N . PHE B 1 16 ? 16.912 124.249 35.421 1.00 21.67 38 PHE B N 1
ATOM 1292 C CA . PHE B 1 16 ? 17.053 124.198 33.971 1.00 21.46 38 PHE B CA 1
ATOM 1293 C C . PHE B 1 16 ? 18.240 124.997 33.518 1.00 25.91 38 PHE B C 1
ATOM 1294 O O . PHE B 1 16 ? 18.499 126.065 34.064 1.00 26.87 38 PHE B O 1
ATOM 1302 N N . GLU B 1 17 ? 18.908 124.520 32.470 1.00 22.44 39 GLU B N 1
ATOM 1303 C CA . GLU B 1 17 ? 19.951 125.283 31.805 1.00 22.43 39 GLU B CA 1
ATOM 1304 C C . GLU B 1 17 ? 19.432 125.657 30.446 1.00 24.81 39 GLU B C 1
ATOM 1305 O O . GLU B 1 17 ? 18.903 124.799 29.729 1.00 23.10 39 GLU B O 1
ATOM 1311 N N . ILE B 1 18 ? 19.528 126.948 30.119 1.00 24.08 40 ILE B N 1
ATOM 1312 C CA . ILE B 1 18 ? 19.114 127.538 28.840 1.00 25.56 40 ILE B CA 1
ATOM 1313 C C . ILE B 1 18 ? 20.339 127.608 27.957 1.00 29.21 40 ILE B C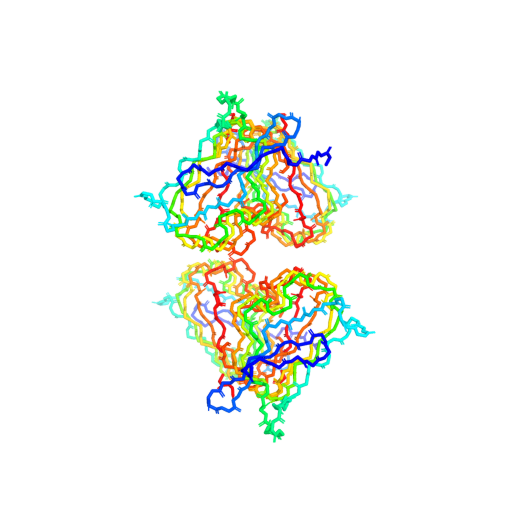 1
ATOM 1314 O O . ILE B 1 18 ? 21.365 128.124 28.377 1.00 29.19 40 ILE B O 1
ATOM 1319 N N . TRP B 1 19 ? 20.232 127.081 26.753 1.00 24.67 41 TRP B N 1
ATOM 1320 C CA . TRP B 1 19 ? 21.339 127.048 25.806 1.00 25.12 41 TRP B CA 1
ATOM 1321 C C . TRP B 1 19 ? 21.245 128.133 24.759 1.00 25.88 41 TRP B C 1
ATOM 1322 O O . TRP B 1 19 ? 20.160 128.658 24.501 1.00 23.11 41 TRP B O 1
ATOM 1333 N N . PHE B 1 20 ? 22.402 128.414 24.109 1.00 22.28 42 PHE B N 1
ATOM 1334 C CA . PHE B 1 20 ? 22.579 129.371 23.008 1.00 22.84 42 PHE B CA 1
ATOM 1335 C C . PHE B 1 20 ? 21.597 129.073 21.875 1.00 26.73 42 PHE B C 1
ATOM 1336 O O . PHE B 1 20 ? 21.094 130.002 21.261 1.00 26.87 42 PHE B O 1
ATOM 1344 N N . ASP B 1 21 ? 21.279 127.780 21.637 1.00 24.53 43 ASP B N 1
ATOM 1345 C CA . ASP B 1 21 ? 20.366 127.386 20.554 1.00 25.87 43 ASP B CA 1
ATOM 1346 C C . ASP B 1 21 ? 18.856 127.598 20.898 1.00 30.65 43 ASP B C 1
ATOM 1347 O O . ASP B 1 21 ? 17.994 127.250 20.100 1.00 29.03 43 ASP B O 1
ATOM 1352 N N . GLY B 1 22 ? 18.560 128.188 22.056 1.00 26.53 44 GLY B N 1
ATOM 1353 C CA . GLY B 1 22 ? 17.189 128.502 22.436 1.00 25.34 44 GLY B CA 1
ATOM 1354 C C . GLY B 1 22 ? 16.403 127.335 23.010 1.00 26.33 44 GLY B C 1
ATOM 1355 O O . GLY B 1 22 ? 15.171 127.384 23.044 1.00 24.75 44 GLY B O 1
ATOM 1356 N N . THR B 1 23 ? 17.093 126.283 23.471 1.00 21.36 45 THR B N 1
ATOM 1357 C CA . THR B 1 23 ? 16.413 125.147 24.099 1.00 21.71 45 THR B CA 1
ATOM 1358 C C . THR B 1 23 ? 16.848 125.036 25.551 1.00 26.68 45 THR B C 1
ATOM 1359 O O . THR B 1 23 ? 17.852 125.636 25.944 1.00 25.87 45 THR B O 1
ATOM 1363 N N . ALA B 1 24 ? 16.074 124.285 26.354 1.00 22.57 46 ALA B N 1
ATOM 1364 C CA . ALA B 1 24 ? 16.397 124.131 27.765 1.00 22.69 46 ALA B CA 1
ATOM 1365 C C . ALA B 1 24 ? 16.560 122.677 28.109 1.00 26.66 46 ALA B C 1
ATOM 1366 O O . ALA B 1 24 ? 15.857 121.812 27.567 1.00 25.25 46 ALA B O 1
ATOM 1368 N N . THR B 1 25 ? 17.485 122.410 29.030 1.00 22.06 47 THR B N 1
ATOM 1369 C CA . THR B 1 25 ? 17.680 121.078 29.550 1.00 20.02 47 THR B CA 1
ATOM 1370 C C . THR B 1 25 ? 17.307 121.095 31.025 1.00 23.25 47 THR B C 1
ATOM 1371 O O . THR B 1 25 ? 17.739 121.994 31.762 1.00 21.69 47 THR B O 1
ATOM 1375 N N . LEU B 1 26 ? 16.523 120.101 31.462 1.00 20.08 48 LEU B N 1
ATOM 1376 C CA A LEU B 1 26 ? 16.230 119.908 32.870 0.50 18.77 48 LEU B CA 1
ATOM 1377 C CA B LEU B 1 26 ? 16.231 119.896 32.875 0.50 19.60 48 LEU B CA 1
ATOM 1378 C C . LEU B 1 26 ? 17.480 119.228 33.455 1.00 21.48 48 LEU B C 1
ATOM 1379 O O . LEU B 1 26 ? 17.760 118.071 33.127 1.00 20.04 48 LEU B O 1
ATOM 1388 N N . THR B 1 27 ? 18.279 119.960 34.230 1.00 17.48 49 THR B N 1
ATOM 1389 C CA . THR B 1 27 ? 19.538 119.388 34.724 1.00 17.37 49 THR B CA 1
ATOM 1390 C C . THR B 1 27 ? 19.447 118.738 36.082 1.00 22.03 49 THR B C 1
ATOM 1391 O O . THR B 1 27 ? 20.270 117.861 36.367 1.00 20.35 49 THR B O 1
ATOM 1395 N N . ARG B 1 28 ? 18.485 119.142 36.926 1.00 20.31 50 ARG B N 1
ATOM 1396 C CA A ARG B 1 28 ? 18.386 118.585 38.275 0.50 20.47 50 ARG B CA 1
ATOM 1397 C CA B ARG B 1 28 ? 18.382 118.567 38.267 0.50 20.53 50 ARG B CA 1
ATOM 1398 C C . ARG B 1 28 ? 16.983 118.696 38.848 1.00 24.97 50 ARG B C 1
ATOM 1399 O O . ARG B 1 28 ? 16.322 119.719 38.675 1.00 23.78 50 ARG B O 1
ATOM 1414 N N . TYR B 1 29 ? 16.559 117.648 39.573 1.00 22.73 51 TYR B N 1
ATOM 1415 C CA . TYR B 1 29 ? 15.323 117.596 40.334 1.00 22.96 51 TYR B CA 1
ATOM 1416 C C . TYR B 1 29 ? 15.727 117.500 41.785 1.00 27.45 51 TYR B C 1
ATOM 1417 O O . TYR B 1 29 ? 16.450 116.566 42.154 1.00 26.47 51 TYR B O 1
ATOM 1426 N N . ASP B 1 30 ? 15.324 118.471 42.595 1.00 23.64 52 ASP B N 1
ATOM 1427 C CA . ASP B 1 30 ? 15.683 118.484 44.005 1.00 24.58 52 ASP B CA 1
ATOM 1428 C C . ASP B 1 30 ? 14.462 118.079 44.800 1.00 30.22 52 ASP B C 1
ATOM 1429 O O . ASP B 1 30 ? 13.559 118.889 44.996 1.00 30.13 52 ASP B O 1
ATOM 1434 N N . GLU B 1 31 ? 14.443 116.820 45.289 1.00 26.51 53 GLU B N 1
ATOM 1435 C CA . GLU B 1 31 ? 13.288 116.286 45.996 1.00 26.33 53 GLU B CA 1
ATOM 1436 C C . GLU B 1 31 ? 12.943 117.078 47.280 1.00 31.76 53 GLU B C 1
ATOM 1437 O O . GLU B 1 31 ? 11.767 117.102 47.651 1.00 33.42 53 GLU B O 1
ATOM 1443 N N . SER B 1 32 ? 13.933 117.726 47.931 1.00 29.46 54 SER B N 1
ATOM 1444 C CA . SER B 1 32 ? 13.690 118.509 49.157 1.00 30.90 54 SER B CA 1
ATOM 1445 C C . SER B 1 32 ? 12.860 119.766 48.854 1.00 35.14 54 SER B C 1
ATOM 1446 O O . SER B 1 32 ? 12.264 120.324 49.775 1.00 36.28 54 SER B O 1
ATOM 1449 N N . LEU B 1 33 ? 12.781 120.180 47.568 1.00 30.20 55 LEU B N 1
ATOM 1450 C CA . LEU B 1 33 ? 12.007 121.368 47.182 1.00 30.66 55 LEU B CA 1
ATOM 1451 C C . LEU B 1 33 ? 10.655 121.015 46.550 1.00 33.99 55 LEU B C 1
ATOM 1452 O O . LEU B 1 33 ? 9.855 121.915 46.301 1.00 33.71 55 LEU B O 1
ATOM 1457 N N . ALA B 1 34 ? 10.387 119.716 46.318 1.00 30.76 56 ALA B N 1
ATOM 1458 C CA . ALA B 1 34 ? 9.161 119.260 45.649 1.00 30.89 56 ALA B CA 1
ATOM 1459 C C . ALA B 1 34 ? 7.939 119.278 46.564 1.00 35.06 56 ALA B C 1
ATOM 1460 O O . ALA B 1 34 ? 8.045 119.038 47.752 1.00 36.15 56 ALA B O 1
ATOM 1462 N N . GLY B 1 35 ? 6.787 119.516 45.966 1.00 33.50 57 GLY B N 1
ATOM 1463 C CA . GLY B 1 35 ? 5.507 119.538 46.667 1.00 35.15 57 GLY B CA 1
ATOM 1464 C C . GLY B 1 35 ? 4.837 118.186 46.714 1.00 37.54 57 GLY B C 1
ATOM 1465 O O . GLY B 1 35 ? 3.871 118.027 47.441 1.00 39.32 57 GLY B O 1
ATOM 1466 N N . SER B 1 36 ? 5.293 117.229 45.897 1.00 32.78 58 SER B N 1
ATOM 1467 C CA . SER B 1 36 ? 4.787 115.850 45.844 1.00 32.81 58 SER B CA 1
ATOM 1468 C C . SER B 1 36 ? 5.808 114.965 45.167 1.00 33.16 58 SER B C 1
ATOM 1469 O O . SER B 1 36 ? 6.753 115.485 44.563 1.00 31.73 58 SER B O 1
ATOM 1472 N N . THR B 1 37 ? 5.575 113.645 45.192 1.00 28.91 59 THR B N 1
ATOM 1473 C CA . THR B 1 37 ? 6.493 112.667 44.580 1.00 27.21 59 THR B CA 1
ATOM 1474 C C . THR B 1 37 ? 6.134 112.420 43.112 1.00 29.47 59 THR B C 1
ATOM 1475 O O . THR B 1 37 ? 6.761 111.574 42.471 1.00 28.76 59 THR B O 1
ATOM 1479 N N . TYR B 1 38 ? 5.115 113.110 42.578 1.00 26.84 60 TYR B N 1
ATOM 1480 C CA . TYR B 1 38 ? 4.806 113.010 41.153 1.00 26.24 60 TYR B CA 1
ATOM 1481 C C . TYR B 1 38 ? 5.496 114.174 40.445 1.00 29.93 60 TYR B C 1
ATOM 1482 O O . TYR B 1 38 ? 5.245 115.326 40.795 1.00 29.80 60 TYR B O 1
ATOM 1491 N N . ALA B 1 39 ? 6.413 113.877 39.495 1.00 24.72 61 ALA B N 1
ATOM 1492 C CA . ALA B 1 39 ? 7.136 114.905 38.754 1.00 23.90 61 ALA B CA 1
ATOM 1493 C C . ALA B 1 39 ? 6.436 115.203 37.433 1.00 26.49 61 ALA B C 1
ATOM 1494 O O . ALA B 1 39 ? 6.572 114.459 36.465 1.00 24.91 61 ALA B O 1
ATOM 1496 N N . ASP B 1 40 ? 5.647 116.279 37.410 1.00 25.54 62 ASP B N 1
ATOM 1497 C CA . ASP B 1 40 ? 4.957 116.716 36.202 1.00 26.53 62 ASP B CA 1
ATOM 1498 C C . ASP B 1 40 ? 5.893 117.741 35.570 1.00 28.88 62 ASP B C 1
ATOM 1499 O O . ASP B 1 40 ? 5.876 118.905 35.937 1.00 28.30 62 ASP B O 1
ATOM 1504 N N . ILE B 1 41 ? 6.833 117.266 34.749 1.00 24.10 63 ILE B N 1
ATOM 1505 C CA . ILE B 1 41 ? 7.887 118.119 34.198 1.00 22.32 63 ILE B CA 1
ATOM 1506 C C . ILE B 1 41 ? 7.327 119.196 33.262 1.00 26.81 63 ILE B C 1
ATOM 1507 O O . ILE B 1 41 ? 6.618 118.840 32.319 1.00 25.87 63 ILE B O 1
ATOM 1512 N N . PRO B 1 42 ? 7.655 120.501 33.479 1.00 24.51 64 PRO B N 1
ATOM 1513 C CA . PRO B 1 42 ? 7.142 121.538 32.565 1.00 24.35 64 PRO B CA 1
ATOM 1514 C C . PRO B 1 42 ? 7.736 121.403 31.166 1.00 24.98 64 PRO B C 1
ATOM 1515 O O . PRO B 1 42 ? 8.893 120.970 30.991 1.00 22.37 64 PRO B O 1
ATOM 1519 N N . ALA B 1 43 ? 6.923 121.739 30.178 1.00 22.27 65 ALA B N 1
ATOM 1520 C CA . ALA B 1 43 ? 7.265 121.675 28.756 1.00 22.19 65 ALA B CA 1
ATOM 1521 C C . ALA B 1 43 ? 8.094 122.903 28.340 1.00 27.77 65 ALA B C 1
ATOM 1522 O O . ALA B 1 43 ? 8.744 122.900 27.285 1.00 25.05 65 ALA B O 1
ATOM 1524 N N . SER B 1 44 ? 8.052 123.957 29.166 1.00 27.45 66 SER B N 1
ATOM 1525 C CA A SER B 1 44 ? 8.777 125.194 28.892 0.50 27.12 66 SER B CA 1
ATOM 1526 C CA B SER B 1 44 ? 8.742 125.213 28.902 0.50 28.02 66 SER B CA 1
ATOM 1527 C C . SER B 1 44 ? 9.296 125.840 30.171 1.00 31.59 66 SER B C 1
ATOM 1528 O O . SER B 1 44 ? 8.809 125.543 31.257 1.00 31.22 66 SER B O 1
ATOM 1533 N N . VAL B 1 45 ? 10.272 126.749 30.030 1.00 26.74 67 VAL B N 1
ATOM 1534 C CA . VAL B 1 45 ? 10.835 127.497 31.156 1.00 25.73 67 VAL B CA 1
ATOM 1535 C C . VAL B 1 45 ? 11.021 128.956 30.686 1.00 32.27 67 VAL B C 1
ATOM 1536 O O . VAL B 1 45 ? 11.368 129.193 29.525 1.00 30.06 67 VAL B O 1
ATOM 1540 N N . THR B 1 46 ? 10.733 129.918 31.574 1.00 31.20 68 THR B N 1
ATOM 1541 C CA . THR B 1 46 ? 10.851 131.348 31.294 1.00 33.17 68 THR B CA 1
ATOM 1542 C C . THR B 1 46 ? 12.052 131.902 32.046 1.00 38.32 68 THR B C 1
ATOM 1543 O O . THR B 1 46 ? 12.213 131.622 33.237 1.00 39.17 68 THR B O 1
ATOM 1547 N N . ASP B 1 47 ? 12.896 132.677 31.357 1.00 35.71 69 ASP B N 1
ATOM 1548 C CA . ASP B 1 47 ? 14.065 133.272 31.993 1.00 36.47 69 ASP B CA 1
ATOM 1549 C C . ASP B 1 47 ? 13.662 134.599 32.675 1.00 44.83 69 ASP B C 1
ATOM 1550 O O . ASP B 1 47 ? 12.483 134.993 32.638 1.00 43.94 69 ASP B O 1
ATOM 1555 N N . GLU B 1 48 ? 14.653 135.283 33.279 1.00 45.41 70 GLU B N 1
ATOM 1556 C CA . GLU B 1 48 ? 14.495 136.535 34.030 1.00 48.40 70 GLU B CA 1
ATOM 1557 C C . GLU B 1 48 ? 13.931 137.698 33.186 1.00 52.56 70 GLU B C 1
ATOM 1558 O O . GLU B 1 48 ? 13.422 138.662 33.765 1.00 53.91 70 GLU B O 1
ATOM 1564 N N . ASN B 1 49 ? 14.021 137.616 31.842 1.00 47.10 71 ASN B N 1
ATOM 1565 C CA . ASN B 1 49 ? 13.510 138.656 30.946 1.00 47.21 71 ASN B CA 1
ATOM 1566 C C . ASN B 1 49 ? 12.166 138.272 30.300 1.00 49.47 71 ASN B C 1
ATOM 1567 O O . ASN B 1 49 ? 11.683 138.989 29.415 1.00 51.11 71 ASN B O 1
ATOM 1572 N N . GLY B 1 50 ? 11.580 137.158 30.739 1.00 42.64 72 GLY B N 1
ATOM 1573 C CA . GLY B 1 50 ? 10.285 136.710 30.243 1.00 41.85 72 GLY B CA 1
ATOM 1574 C C . GLY B 1 50 ? 10.303 135.923 28.952 1.00 44.12 72 GLY B C 1
ATOM 1575 O O . GLY B 1 50 ? 9.235 135.628 28.405 1.00 44.23 72 GLY B O 1
ATOM 1576 N N . GLN B 1 51 ? 11.498 135.564 28.448 1.00 38.90 73 GLN B N 1
ATOM 1577 C CA . GLN B 1 51 ? 11.600 134.751 27.235 1.00 37.06 73 GLN B CA 1
ATOM 1578 C C . GLN B 1 51 ? 11.338 133.277 27.581 1.00 38.52 73 GLN B C 1
ATOM 1579 O O . GLN B 1 51 ? 11.897 132.773 28.550 1.00 35.66 73 GLN B O 1
ATOM 1585 N N . GLU B 1 52 ? 10.516 132.602 26.778 1.00 36.71 74 GLU B N 1
ATOM 1586 C CA . GLU B 1 52 ? 10.150 131.194 26.958 1.00 37.27 74 GLU B CA 1
ATOM 1587 C C . GLU B 1 52 ? 11.015 130.276 26.120 1.00 37.99 74 GLU B C 1
ATOM 1588 O O . GLU B 1 52 ? 11.249 130.557 24.944 1.00 40.00 74 GLU B O 1
ATOM 1594 N N . TYR B 1 53 ? 11.447 129.159 26.707 1.00 32.16 75 TYR B N 1
ATOM 1595 C CA . TYR B 1 53 ? 12.269 128.164 26.026 1.00 30.08 75 TYR B CA 1
ATOM 1596 C C . TYR B 1 53 ? 11.681 126.763 26.188 1.00 31.59 75 TYR B C 1
ATOM 1597 O O . TYR B 1 53 ? 11.305 126.407 27.302 1.00 31.05 75 TYR B O 1
ATOM 1606 N N . PRO B 1 54 ? 11.655 125.927 25.120 1.00 26.69 76 PRO B N 1
ATOM 1607 C CA . PRO B 1 54 ? 11.120 124.556 25.280 1.00 25.28 76 PRO B CA 1
ATOM 1608 C C . PRO B 1 54 ? 12.097 123.667 26.031 1.00 27.55 76 PRO B C 1
ATOM 1609 O O . PRO B 1 54 ? 13.321 123.802 25.856 1.00 26.34 76 PRO B O 1
ATOM 1613 N N . VAL B 1 55 ? 11.566 122.757 26.850 1.00 23.66 77 VAL B N 1
ATOM 1614 C CA . VAL B 1 55 ? 12.380 121.798 27.610 1.00 22.18 77 VAL B CA 1
ATOM 1615 C C . VAL B 1 55 ? 12.545 120.592 26.695 1.00 25.08 77 VAL B C 1
ATOM 1616 O O . VAL B 1 55 ? 11.629 119.772 26.557 1.00 24.37 77 VAL B O 1
ATOM 1620 N N . THR B 1 56 ? 13.686 120.506 26.036 1.00 20.79 78 THR B N 1
ATOM 1621 C CA . THR B 1 56 ? 13.872 119.485 24.996 1.00 19.77 78 THR B CA 1
ATOM 1622 C C . THR B 1 56 ? 14.671 118.285 25.468 1.00 23.94 78 THR B C 1
ATOM 1623 O O . THR B 1 56 ? 14.691 117.250 24.786 1.00 24.14 78 THR B O 1
ATOM 1627 N N . VAL B 1 57 ? 15.342 118.403 26.627 1.00 20.10 79 VAL B N 1
ATOM 1628 C CA . VAL B 1 57 ? 16.180 117.316 27.115 1.00 17.98 79 VAL B CA 1
ATOM 1629 C C . VAL B 1 57 ? 16.000 117.148 28.624 1.00 21.22 79 VAL B C 1
ATOM 1630 O O . VAL B 1 57 ? 15.972 118.140 29.355 1.00 21.04 79 VAL B O 1
ATOM 1634 N N . ILE B 1 58 ? 15.932 115.887 29.084 1.00 16.99 80 ILE B N 1
ATOM 1635 C CA . ILE B 1 58 ? 16.027 115.536 30.510 1.00 16.96 80 ILE B CA 1
ATOM 1636 C C . ILE B 1 58 ? 17.481 115.190 30.667 1.00 23.04 80 ILE B C 1
ATOM 1637 O O . ILE B 1 58 ? 17.933 114.206 30.073 1.00 22.09 80 ILE B O 1
ATOM 1642 N N . GLY B 1 59 ? 18.229 116.044 31.361 1.00 19.28 81 GLY B N 1
ATOM 1643 C CA . GLY B 1 59 ? 19.671 115.895 31.459 1.00 19.34 81 GLY B CA 1
ATOM 1644 C C . GLY B 1 59 ? 20.143 114.635 32.135 1.00 22.49 81 GLY B C 1
ATOM 1645 O O . GLY B 1 59 ? 19.394 113.978 32.872 1.00 22.25 81 GLY B O 1
ATOM 1646 N N . GLU B 1 60 ? 21.392 114.312 31.875 1.00 17.42 82 GLU B N 1
ATOM 1647 C CA . GLU B 1 60 ? 22.089 113.186 32.478 1.00 18.57 82 GLU B CA 1
ATOM 1648 C C . GLU B 1 60 ? 21.950 113.254 34.009 1.00 23.08 82 GLU B C 1
ATOM 1649 O O . GLU B 1 60 ? 22.176 114.320 34.612 1.00 21.87 82 GLU B O 1
ATOM 1655 N N . LYS B 1 61 ? 21.522 112.131 34.632 1.00 18.65 83 LYS B N 1
ATOM 1656 C CA . LYS B 1 61 ? 21.358 112.002 36.086 1.00 19.16 83 LYS B CA 1
ATOM 1657 C C . LYS B 1 61 ? 20.450 113.079 36.728 1.00 22.59 83 LYS B C 1
ATOM 1658 O O . LYS B 1 61 ? 20.538 113.273 37.938 1.00 23.26 83 LYS B O 1
ATOM 1664 N N . ALA B 1 62 ? 19.553 113.728 35.964 1.00 19.38 84 ALA B N 1
ATOM 1665 C CA . ALA B 1 62 ? 18.722 114.804 36.528 1.00 19.59 84 ALA B CA 1
ATOM 1666 C C . ALA B 1 62 ? 17.906 114.352 37.763 1.00 23.12 84 ALA B C 1
ATOM 1667 O O . ALA B 1 62 ? 17.819 115.099 38.743 1.00 20.07 84 ALA B O 1
ATOM 1669 N N . PHE B 1 63 ? 17.326 113.143 37.715 1.00 19.78 85 PHE B N 1
ATOM 1670 C CA . PHE B 1 63 ? 16.500 112.599 38.793 1.00 19.27 85 PHE B CA 1
ATOM 1671 C C . PHE B 1 63 ? 17.181 111.472 39.547 1.00 26.49 85 PHE B C 1
ATOM 1672 O O . PHE B 1 63 ? 16.504 110.740 40.272 1.00 26.65 85 PHE B O 1
ATOM 1680 N N . GLU B 1 64 ? 18.504 111.340 39.414 1.00 23.18 86 GLU B N 1
ATOM 1681 C CA . GLU B 1 64 ? 19.264 110.254 40.038 1.00 22.82 86 GLU B CA 1
ATOM 1682 C C . GLU B 1 64 ? 18.988 110.132 41.546 1.00 24.89 86 GLU B C 1
ATOM 1683 O O . GLU B 1 64 ? 19.118 111.110 42.270 1.00 23.64 86 GLU B O 1
ATOM 1689 N N . GLU B 1 65 ? 18.610 108.911 41.993 1.00 22.53 87 GLU B N 1
ATOM 1690 C CA A GLU B 1 65 ? 18.399 108.555 43.407 0.50 24.30 87 GLU B CA 1
ATOM 1691 C CA B GLU B 1 65 ? 18.339 108.512 43.381 0.50 23.92 87 GLU B CA 1
ATOM 1692 C C . GLU B 1 65 ? 17.299 109.423 44.074 1.00 28.94 87 GLU B C 1
ATOM 1693 O O . GLU B 1 65 ? 17.396 109.699 45.266 1.00 31.73 87 GLU B O 1
ATOM 1704 N N . THR B 1 66 ? 16.269 109.858 43.331 1.00 23.50 88 THR B N 1
ATOM 1705 C CA . THR B 1 66 ? 15.218 110.681 43.941 1.00 23.41 88 THR B CA 1
ATOM 1706 C C . THR B 1 66 ? 14.051 109.801 44.348 1.00 27.59 88 THR B C 1
ATOM 1707 O O . THR B 1 66 ? 14.015 108.615 43.999 1.00 26.05 88 THR B O 1
ATOM 1711 N N . ASN B 1 67 ? 13.106 110.373 45.119 1.00 24.12 89 ASN B N 1
ATOM 1712 C CA . ASN B 1 67 ? 11.984 109.624 45.705 1.00 24.19 89 ASN B CA 1
ATOM 1713 C C . ASN B 1 67 ? 10.732 109.636 44.824 1.00 25.54 89 ASN B C 1
ATOM 1714 O O . ASN B 1 67 ? 9.645 109.338 45.317 1.00 22.73 89 ASN B O 1
ATOM 1719 N N . ILE B 1 68 ? 10.855 110.044 43.560 1.00 22.14 90 ILE B N 1
ATOM 1720 C CA . ILE B 1 68 ? 9.667 110.164 42.711 1.00 21.61 90 ILE B CA 1
ATOM 1721 C C . ILE B 1 68 ? 8.940 108.810 42.553 1.00 25.85 90 ILE B C 1
ATOM 1722 O O . ILE B 1 68 ? 9.571 107.754 42.467 1.00 23.60 90 ILE B O 1
ATOM 1727 N N . THR B 1 69 ? 7.609 108.870 42.536 1.00 23.85 91 THR B N 1
ATOM 1728 C CA . THR B 1 69 ? 6.755 107.699 42.369 1.00 23.22 91 THR B CA 1
ATOM 1729 C C . THR B 1 69 ? 6.200 107.658 40.951 1.00 24.32 91 THR B C 1
ATOM 1730 O O . THR B 1 69 ? 5.822 106.594 40.465 1.00 23.81 91 THR B O 1
ATOM 1734 N N . GLY B 1 70 ? 6.142 108.812 40.313 1.00 21.73 92 GLY B N 1
ATOM 1735 C CA . GLY B 1 70 ? 5.628 108.944 38.959 1.00 20.66 92 GLY B CA 1
ATOM 1736 C C . GLY B 1 70 ? 6.219 110.132 38.237 1.00 25.84 92 GLY B C 1
ATOM 1737 O O . GLY B 1 70 ? 6.705 111.068 38.874 1.00 25.60 92 GLY B O 1
ATOM 1738 N N . VAL B 1 71 ? 6.188 110.096 36.899 1.00 21.74 93 VAL B N 1
ATOM 1739 C CA . VAL B 1 71 ? 6.722 111.184 36.087 1.00 20.40 93 VAL B CA 1
ATOM 1740 C C . VAL B 1 71 ? 5.986 111.289 34.755 1.00 26.00 93 VAL B C 1
ATOM 1741 O O . VAL B 1 71 ? 5.713 110.280 34.106 1.00 26.45 93 VAL B O 1
ATOM 1745 N N . THR B 1 72 ? 5.714 112.519 34.339 1.00 22.77 94 THR B N 1
ATOM 1746 C CA . THR B 1 72 ? 5.239 112.837 33.000 1.00 22.38 94 THR B CA 1
ATOM 1747 C C . THR B 1 72 ? 6.368 113.576 32.304 1.00 25.91 94 THR B C 1
ATOM 1748 O O . THR B 1 72 ? 6.820 114.620 32.781 1.00 24.88 94 THR B O 1
ATOM 1752 N N . VAL B 1 73 ? 6.844 113.007 31.211 1.00 21.32 95 VAL B N 1
ATOM 1753 C CA . VAL B 1 73 ? 7.876 113.611 30.365 1.00 20.94 95 VAL B CA 1
ATOM 1754 C C . VAL B 1 73 ? 7.087 114.321 29.247 1.00 27.39 95 VAL B C 1
ATOM 1755 O O . VAL B 1 73 ? 6.410 113.622 28.494 1.00 26.83 95 VAL B O 1
ATOM 1759 N N . PRO B 1 74 ? 7.077 115.686 29.208 1.00 25.19 96 PRO B N 1
ATOM 1760 C CA . PRO B 1 74 ? 6.189 116.413 28.265 1.00 26.01 96 PRO B CA 1
ATOM 1761 C C . PRO B 1 74 ? 6.609 116.263 26.799 1.00 28.06 96 PRO B C 1
ATOM 1762 O O . PRO B 1 74 ? 7.760 115.902 26.529 1.00 24.18 96 PRO B O 1
ATOM 1766 N N . ASP B 1 75 ? 5.679 116.567 25.862 1.00 25.82 97 ASP B N 1
ATOM 1767 C CA . ASP B 1 75 ? 5.904 116.380 24.432 1.00 26.10 97 ASP B CA 1
ATOM 1768 C C . ASP B 1 75 ? 6.948 117.335 23.823 1.00 30.04 97 ASP B C 1
ATOM 1769 O O . ASP B 1 75 ? 7.241 117.229 22.633 1.00 28.41 97 ASP B O 1
ATOM 1774 N N . SER B 1 76 ? 7.536 118.233 24.639 1.00 27.14 98 SER B N 1
ATOM 1775 C CA . SER B 1 76 ? 8.627 119.107 24.194 1.00 25.61 98 SER B CA 1
ATOM 1776 C C . SER B 1 76 ? 9.948 118.325 24.200 1.00 25.40 98 SER B C 1
ATOM 1777 O O . SER B 1 76 ? 10.896 118.696 23.514 1.00 25.17 98 SER B O 1
ATOM 1780 N N . VAL B 1 77 ? 10.007 117.212 24.963 1.00 20.64 99 VAL B N 1
ATOM 1781 C CA . VAL B 1 77 ? 11.247 116.458 25.156 1.00 19.24 99 VAL B CA 1
ATOM 1782 C C . VAL B 1 77 ? 11.581 115.546 23.957 1.00 23.78 99 VAL B C 1
ATOM 1783 O O . VAL B 1 77 ? 10.796 114.702 23.565 1.00 23.11 99 VAL B O 1
ATOM 1787 N N . ILE B 1 78 ? 12.781 115.721 23.423 1.00 22.02 100 ILE B N 1
ATOM 1788 C CA . ILE B 1 78 ? 13.310 114.967 22.292 1.00 22.48 100 ILE B CA 1
ATOM 1789 C C . ILE B 1 78 ? 14.182 113.845 22.807 1.00 24.33 100 ILE B C 1
ATOM 1790 O O . ILE B 1 78 ? 14.191 112.774 22.204 1.00 22.30 100 ILE B O 1
ATOM 1795 N N . SER B 1 79 ? 14.907 114.082 23.927 1.00 19.85 101 SER B N 1
ATOM 1796 C CA A SER B 1 79 ? 15.827 113.093 24.471 0.50 18.95 101 SER B CA 1
ATOM 1797 C CA B SER B 1 79 ? 15.831 113.092 24.477 0.50 18.81 101 SER B CA 1
ATOM 1798 C C . SER B 1 79 ? 15.782 113.004 25.980 1.00 21.52 101 SER B C 1
ATOM 1799 O O . SER B 1 79 ? 15.702 114.022 26.652 1.00 20.37 101 SER B O 1
ATOM 1804 N N . ILE B 1 80 ? 15.922 111.787 26.503 1.00 18.37 102 ILE B N 1
ATOM 1805 C CA . ILE B 1 80 ? 16.066 111.503 27.936 1.00 18.01 102 ILE B CA 1
ATOM 1806 C C . ILE B 1 80 ? 17.518 111.050 28.059 1.00 21.23 102 ILE B C 1
ATOM 1807 O O . ILE B 1 80 ? 17.931 110.095 27.369 1.00 18.49 102 ILE B O 1
ATOM 1812 N N . GLY B 1 81 ? 18.281 111.792 28.856 1.00 18.21 103 GLY B N 1
ATOM 1813 C CA . GLY B 1 81 ? 19.712 111.604 29.031 1.00 19.28 103 GLY B CA 1
ATOM 1814 C C . GLY B 1 81 ? 20.107 110.339 29.762 1.00 22.63 103 GLY B C 1
ATOM 1815 O O . GLY B 1 81 ? 19.281 109.618 30.338 1.00 19.14 103 GLY B O 1
ATOM 1816 N N . ARG B 1 82 ? 21.394 110.083 29.730 1.00 20.26 104 ARG B N 1
ATOM 1817 C CA . ARG B 1 82 ? 22.023 108.946 30.382 1.00 19.73 104 ARG B CA 1
ATOM 1818 C C . ARG B 1 82 ? 21.723 108.974 31.889 1.00 21.41 104 ARG B C 1
ATOM 1819 O O . ARG B 1 82 ? 21.876 110.013 32.530 1.00 20.24 104 ARG B O 1
ATOM 1827 N N . LEU B 1 83 ? 21.277 107.843 32.448 1.00 18.58 105 LEU B N 1
ATOM 1828 C CA . LEU B 1 83 ? 20.977 107.722 33.879 1.00 18.89 105 LEU B CA 1
ATOM 1829 C C . LEU B 1 83 ? 20.032 108.819 34.408 1.00 20.84 105 LEU B C 1
ATOM 1830 O O . LEU B 1 83 ? 20.062 109.127 35.607 1.00 19.60 105 LEU B O 1
ATOM 1835 N N . ALA B 1 84 ? 19.179 109.400 33.549 1.00 19.70 106 ALA B N 1
ATOM 1836 C CA . ALA B 1 84 ? 18.278 110.508 33.970 1.00 19.15 106 ALA B CA 1
ATOM 1837 C C . ALA B 1 84 ? 17.400 110.136 35.169 1.00 23.53 106 ALA B C 1
ATOM 1838 O O . ALA B 1 84 ? 17.208 110.956 36.067 1.00 22.47 106 ALA B O 1
ATOM 1840 N N . PHE B 1 85 ? 16.878 108.908 35.194 1.00 19.47 107 PHE B N 1
ATOM 1841 C CA . PHE B 1 85 ? 16.015 108.446 36.284 1.00 19.34 107 PHE B CA 1
ATOM 1842 C C . PHE B 1 85 ? 16.634 107.271 36.997 1.00 24.27 107 PHE B C 1
ATOM 1843 O O . PHE B 1 85 ? 15.936 106.452 37.573 1.00 26.14 107 PHE B O 1
ATOM 1851 N N . ALA B 1 86 ? 17.937 107.232 37.039 1.00 20.08 108 ALA B N 1
ATOM 1852 C CA . ALA B 1 86 ? 18.630 106.120 37.677 1.00 19.49 108 ALA B CA 1
ATOM 1853 C C . ALA B 1 86 ? 18.408 106.049 39.167 1.00 23.89 108 ALA B C 1
ATOM 1854 O O . ALA B 1 86 ? 18.458 107.087 39.860 1.00 23.07 108 ALA B O 1
ATOM 1856 N N A TYR B 1 87 ? 18.236 104.808 39.676 0.50 19.28 109 TYR B N 1
ATOM 1857 N N B TYR B 1 87 ? 18.225 104.810 39.685 0.50 20.24 109 TYR B N 1
ATOM 1858 C CA A TYR B 1 87 ? 18.083 104.468 41.088 0.50 19.58 109 TYR B CA 1
ATOM 1859 C CA B TYR B 1 87 ? 18.073 104.490 41.106 0.50 21.00 109 TYR B CA 1
ATOM 1860 C C A TYR B 1 87 ? 16.866 105.177 41.729 0.50 24.15 109 TYR B C 1
ATOM 1861 C C B TYR B 1 87 ? 16.856 105.184 41.736 0.50 24.81 109 TYR B C 1
ATOM 1862 O O A TYR B 1 87 ? 16.892 105.489 42.917 0.50 25.59 109 TYR B O 1
ATOM 1863 O O B TYR B 1 87 ? 16.866 105.481 42.927 0.50 26.26 109 TYR B O 1
ATOM 1880 N N . CYS B 1 88 ? 15.791 105.418 40.947 1.00 20.58 110 CYS B N 1
ATOM 1881 C CA . CYS B 1 88 ? 14.537 105.990 41.475 1.00 20.02 110 CYS B CA 1
ATOM 1882 C C . CYS B 1 88 ? 13.722 104.784 41.892 1.00 23.87 110 CYS B C 1
ATOM 1883 O O . CYS B 1 88 ? 12.917 104.250 41.133 1.00 23.36 110 CYS B O 1
ATOM 1886 N N . ASN B 1 89 ? 14.015 104.305 43.089 1.00 23.74 111 ASN B N 1
ATOM 1887 C CA . ASN B 1 89 ? 13.497 103.073 43.674 1.00 24.37 111 ASN B CA 1
ATOM 1888 C C . ASN B 1 89 ? 11.985 103.050 43.919 1.00 29.51 111 ASN B C 1
ATOM 1889 O O . ASN B 1 89 ? 11.439 101.966 44.090 1.00 30.08 111 ASN B O 1
ATOM 1894 N N . SER B 1 90 ? 11.300 104.196 43.884 1.00 25.07 112 SER B N 1
ATOM 1895 C CA . SER B 1 90 ? 9.853 104.231 44.102 1.00 25.58 112 SER B CA 1
ATOM 1896 C C . SER B 1 90 ? 9.112 104.539 42.809 1.00 26.57 112 SER B C 1
ATOM 1897 O O . SER B 1 90 ? 7.894 104.626 42.814 1.00 24.83 112 SER B O 1
ATOM 1900 N N . LEU B 1 91 ? 9.842 104.702 41.701 1.00 22.64 113 LEU B N 1
ATOM 1901 C CA . LEU B 1 91 ? 9.245 105.082 40.427 1.00 21.77 113 LEU B CA 1
ATOM 1902 C C . LEU B 1 91 ? 8.508 103.896 39.777 1.00 28.13 113 LEU B C 1
ATOM 1903 O O . LEU B 1 91 ? 9.128 102.901 39.375 1.00 28.35 113 LEU B O 1
ATOM 1908 N N . SER B 1 92 ? 7.172 104.037 39.679 1.00 25.01 114 SER B N 1
ATOM 1909 C CA A SER B 1 92 ? 6.289 102.992 39.148 0.50 26.20 114 SER B CA 1
ATOM 1910 C CA B SER B 1 92 ? 6.325 102.977 39.122 0.50 24.69 114 SER B CA 1
ATOM 1911 C C . SER B 1 92 ? 5.496 103.434 37.934 1.00 31.24 114 SER B C 1
ATOM 1912 O O . SER B 1 92 ? 4.937 102.595 37.236 1.00 32.83 114 SER B O 1
ATOM 1917 N N . ASP B 1 93 ? 5.367 104.746 37.721 1.00 29.15 115 ASP B N 1
ATOM 1918 C CA . ASP B 1 93 ? 4.523 105.236 36.637 1.00 29.27 115 ASP B CA 1
ATOM 1919 C C . ASP B 1 93 ? 5.264 106.255 35.797 1.00 29.88 115 ASP B C 1
ATOM 1920 O O . ASP B 1 93 ? 5.540 107.365 36.259 1.00 27.42 115 ASP B O 1
ATOM 1925 N N . VAL B 1 94 ? 5.567 105.878 34.559 1.00 25.25 116 VAL B N 1
ATOM 1926 C CA . VAL B 1 94 ? 6.287 106.750 33.629 1.00 24.04 116 VAL B CA 1
ATOM 1927 C C . VAL B 1 94 ? 5.399 107.017 32.419 1.00 29.02 116 VAL B C 1
ATOM 1928 O O . VAL B 1 94 ? 4.996 106.065 31.736 1.00 30.00 116 VAL B O 1
ATOM 1932 N N . LYS B 1 95 ? 5.078 108.293 32.179 1.00 23.05 117 LYS B N 1
ATOM 1933 C CA . LYS B 1 95 ? 4.328 108.700 30.995 1.00 24.54 117 LYS B CA 1
ATOM 1934 C C . LYS B 1 95 ? 5.310 109.392 30.051 1.00 27.64 117 LYS B C 1
ATOM 1935 O O . LYS B 1 95 ? 5.812 110.484 30.354 1.00 26.57 117 LYS B O 1
ATOM 1938 N N A LEU B 1 96 ? 5.499 108.743 28.907 0.50 21.76 118 LEU B N 1
ATOM 1939 N N B LEU B 1 96 ? 5.664 108.761 28.910 0.50 27.32 118 LEU B N 1
ATOM 1940 C CA A LEU B 1 96 ? 6.291 109.237 27.803 0.50 19.42 118 LEU B CA 1
ATOM 1941 C CA B LEU B 1 96 ? 6.712 109.321 28.028 0.50 27.49 118 LEU B CA 1
ATOM 1942 C C A LEU B 1 96 ? 5.325 109.769 26.776 0.50 20.99 118 LEU B C 1
ATOM 1943 C C B LEU B 1 96 ? 6.244 110.328 26.952 0.50 32.41 118 LEU B C 1
ATOM 1944 O O A LEU B 1 96 ? 4.172 109.310 26.680 0.50 20.19 118 LEU B O 1
ATOM 1945 O O B LEU B 1 96 ? 5.099 110.292 26.519 0.50 33.32 118 LEU B O 1
ATOM 1954 N N A SER B 1 97 ? 5.768 110.777 26.048 0.50 15.37 119 SER B N 1
ATOM 1955 N N B SER B 1 97 ? 7.191 111.184 26.483 0.50 28.74 119 SER B N 1
ATOM 1956 C CA A SER B 1 97 ? 4.942 111.472 25.106 0.50 17.49 119 SER B CA 1
ATOM 1957 C CA B SER B 1 97 ? 7.025 112.216 25.457 0.50 29.47 119 SER B CA 1
ATOM 1958 C C A SER B 1 97 ? 5.442 111.342 23.694 0.50 22.63 119 SER B C 1
ATOM 1959 C C B SER B 1 97 ? 6.597 111.607 24.066 0.50 34.97 119 SER B C 1
ATOM 1960 O O A SER B 1 97 ? 6.644 111.251 23.437 0.50 19.96 119 SER B O 1
ATOM 1961 O O B SER B 1 97 ? 7.231 110.664 23.612 0.50 35.24 119 SER B O 1
ATOM 1966 N N A GLU B 1 98 ? 4.510 111.388 22.767 0.70 23.70 120 GLU B N 1
ATOM 1967 N N B GLU B 1 98 ? 5.530 112.137 23.407 0.30 31.43 120 GLU B N 1
ATOM 1968 C CA A GLU B 1 98 ? 4.845 111.433 21.363 0.70 25.14 120 GLU B CA 1
ATOM 1969 C CA B GLU B 1 98 ? 4.990 111.606 22.112 0.30 31.43 120 GLU B CA 1
ATOM 1970 C C A GLU B 1 98 ? 5.560 112.784 21.096 0.70 30.34 120 GLU B C 1
ATOM 1971 C C B GLU B 1 98 ? 5.731 112.096 20.782 0.30 34.25 120 GLU B C 1
ATOM 1972 O O A GLU B 1 98 ? 5.022 113.816 21.468 0.70 31.62 120 GLU B O 1
ATOM 1973 O O B GLU B 1 98 ? 5.356 111.718 19.687 0.30 36.28 120 GLU B O 1
ATOM 1984 N N . ASN B 1 99 ? 6.861 112.721 20.932 1.00 28.47 121 ASN B N 1
ATOM 1985 C CA . ASN B 1 99 ? 7.862 113.478 20.182 1.00 26.94 121 ASN B CA 1
ATOM 1986 C C . ASN B 1 99 ? 9.238 113.076 20.658 1.00 24.52 121 ASN B C 1
ATOM 1987 O O . ASN B 1 99 ? 10.258 113.546 20.156 1.00 22.77 121 ASN B O 1
ATOM 1992 N N . LEU B 1 100 ? 9.252 112.226 21.668 1.00 20.95 122 LEU B N 1
ATOM 1993 C CA . LEU B 1 100 ? 10.503 111.668 22.191 1.00 18.94 122 LEU B CA 1
ATOM 1994 C C . LEU B 1 100 ? 11.174 110.837 21.097 1.00 22.48 122 LEU B C 1
ATOM 1995 O O . LEU B 1 100 ? 10.501 110.026 20.467 1.00 21.71 122 LEU B O 1
ATOM 2000 N N . ILE B 1 101 ? 12.478 111.074 20.839 1.00 20.27 123 ILE B N 1
ATOM 2001 C CA . ILE B 1 101 ? 13.225 110.367 19.803 1.00 20.37 123 ILE B CA 1
ATOM 2002 C C . ILE B 1 101 ? 14.236 109.409 20.419 1.00 23.91 123 ILE B C 1
ATOM 2003 O O . ILE B 1 101 ? 14.401 108.292 19.911 1.00 23.21 123 ILE B O 1
ATOM 2008 N N . TYR B 1 102 ? 14.948 109.866 21.468 1.00 19.13 124 TYR B N 1
ATOM 2009 C CA . TYR B 1 102 ? 16.044 109.102 22.071 1.00 19.15 124 TYR B CA 1
ATOM 2010 C C . TYR B 1 102 ? 15.861 108.839 23.540 1.00 23.47 124 TYR B C 1
ATOM 2011 O O . TYR B 1 102 ? 15.525 109.758 24.286 1.00 21.18 124 TYR B O 1
ATOM 2020 N N . ILE B 1 103 ? 16.149 107.593 23.968 1.00 19.29 125 ILE B N 1
ATOM 2021 C CA . ILE B 1 103 ? 16.207 107.203 25.383 1.00 18.60 125 ILE B CA 1
ATOM 2022 C C . ILE B 1 103 ? 17.621 106.700 25.567 1.00 22.59 125 ILE B C 1
ATOM 2023 O O . ILE B 1 103 ? 17.950 105.615 25.081 1.00 22.65 125 ILE B O 1
ATOM 2028 N N . ASN B 1 104 ? 18.471 107.510 26.212 1.00 17.54 126 ASN B N 1
ATOM 2029 C CA A ASN B 1 104 ? 19.881 107.207 26.365 0.50 17.57 126 ASN B CA 1
ATOM 2030 C CA B ASN B 1 104 ? 19.890 107.202 26.359 0.50 17.76 126 ASN B CA 1
ATOM 2031 C C . ASN B 1 104 ? 20.158 106.066 27.330 1.00 21.71 126 ASN B C 1
ATOM 2032 O O . ASN B 1 104 ? 19.254 105.593 28.027 1.00 19.08 126 ASN B O 1
ATOM 2041 N N . GLU B 1 105 ? 21.418 105.614 27.356 1.00 20.63 127 GLU B N 1
ATOM 2042 C CA . GLU B 1 105 ? 21.862 104.488 28.155 1.00 21.69 127 GLU B CA 1
ATOM 2043 C C . GLU B 1 105 ? 21.458 104.585 29.615 1.00 23.23 127 GLU B C 1
ATOM 2044 O O . GLU B 1 105 ? 21.661 105.615 30.264 1.00 21.66 127 GLU B O 1
ATOM 2050 N N . LEU B 1 106 ? 20.847 103.499 30.109 1.00 19.98 128 LEU B N 1
ATOM 2051 C CA . LEU B 1 106 ? 20.440 103.332 31.507 1.00 20.45 128 LEU B CA 1
ATOM 2052 C C . LEU B 1 106 ? 19.604 104.503 32.023 1.00 23.01 128 LEU B C 1
ATOM 2053 O O . LEU B 1 106 ? 19.678 104.846 33.208 1.00 22.25 128 LEU B O 1
ATOM 2058 N N . ALA B 1 107 ? 18.729 105.045 31.136 1.00 20.05 129 ALA B N 1
ATOM 2059 C CA . ALA B 1 107 ? 17.865 106.176 31.505 1.00 19.06 129 ALA B CA 1
ATOM 2060 C C . ALA B 1 107 ? 17.041 105.856 32.752 1.00 22.17 129 ALA B C 1
ATOM 2061 O O . ALA B 1 107 ? 16.832 106.745 33.571 1.00 21.71 129 ALA B O 1
ATOM 2063 N N . PHE B 1 108 ? 16.577 104.595 32.900 1.00 18.33 130 PHE B N 1
ATOM 2064 C CA . PHE B 1 108 ? 15.791 104.173 34.082 1.00 17.88 130 PHE B CA 1
ATOM 2065 C C . PHE B 1 108 ? 16.509 103.049 34.836 1.00 22.89 130 PHE B C 1
ATOM 2066 O O . PHE B 1 108 ? 15.865 102.134 35.374 1.00 22.59 130 PHE B O 1
ATOM 2074 N N . ALA B 1 109 ? 17.833 103.156 34.923 1.00 20.12 131 ALA B N 1
ATOM 2075 C CA . ALA B 1 109 ? 18.691 102.162 35.579 1.00 21.17 131 ALA B CA 1
ATOM 2076 C C . ALA B 1 109 ? 18.247 101.881 36.990 1.00 24.95 131 ALA B C 1
ATOM 2077 O O . ALA B 1 109 ? 18.141 102.808 37.780 1.00 24.81 131 ALA B O 1
ATOM 2079 N N . SER B 1 110 ? 17.992 100.606 37.305 1.00 21.04 132 SER B N 1
ATOM 2080 C CA . SER B 1 110 ? 17.641 100.159 38.649 1.00 21.83 132 SER B CA 1
ATOM 2081 C C . SER B 1 110 ? 16.395 100.862 39.205 1.00 25.83 132 SER B C 1
ATOM 2082 O O . SER B 1 110 ? 16.320 101.154 40.404 1.00 26.03 132 SER B O 1
ATOM 2085 N N . CYS B 1 111 ? 15.419 101.132 38.313 1.00 20.89 133 CYS B N 1
ATOM 2086 C CA . CYS B 1 111 ? 14.079 101.566 38.709 1.00 20.68 133 CYS B CA 1
ATOM 2087 C C . CYS B 1 111 ? 13.298 100.274 38.847 1.00 23.39 133 CYS B C 1
ATOM 2088 O O . CYS B 1 111 ? 12.502 99.931 37.991 1.00 21.42 133 CYS B O 1
ATOM 2091 N N . ASP B 1 112 ? 13.625 99.507 39.866 1.00 21.40 134 ASP B N 1
ATOM 2092 C CA . ASP B 1 112 ? 13.114 98.151 40.059 1.00 22.66 134 ASP B CA 1
ATOM 2093 C C . ASP B 1 112 ? 11.665 98.108 40.561 1.00 26.60 134 ASP B C 1
ATOM 2094 O O . ASP B 1 112 ? 11.121 97.013 40.621 1.00 25.53 134 ASP B O 1
ATOM 2099 N N . ALA B 1 113 ? 11.003 99.272 40.785 1.00 24.16 135 ALA B N 1
ATOM 2100 C CA . ALA B 1 113 ? 9.555 99.280 41.068 1.00 25.52 135 ALA B CA 1
ATOM 2101 C C . ALA B 1 113 ? 8.766 99.495 39.725 1.00 27.13 135 ALA B C 1
ATOM 2102 O O . ALA B 1 113 ? 7.538 99.507 39.715 1.00 27.19 135 ALA B O 1
ATOM 2104 N N . LEU B 1 114 ? 9.482 99.674 38.607 1.00 22.13 136 LEU B N 1
ATOM 2105 C CA . LEU B 1 114 ? 8.861 99.895 37.300 1.00 22.30 136 LEU B CA 1
ATOM 2106 C C . LEU B 1 114 ? 8.482 98.526 36.665 1.00 26.23 136 LEU B C 1
ATOM 2107 O O . LEU B 1 114 ? 9.351 97.722 36.310 1.00 26.21 136 LEU B O 1
ATOM 2112 N N . LYS B 1 115 ? 7.187 98.246 36.587 1.00 22.29 137 LYS B N 1
ATOM 2113 C CA . LYS B 1 115 ? 6.688 96.949 36.108 1.00 23.26 137 LYS B CA 1
ATOM 2114 C C . LYS B 1 115 ? 6.201 96.970 34.657 1.00 28.94 137 LYS B C 1
ATOM 2115 O O . LYS B 1 115 ? 6.127 95.915 34.023 1.00 29.46 137 LYS B O 1
ATOM 2121 N N A GLU B 1 116 ? 5.870 98.162 34.148 0.50 26.57 138 GLU B N 1
ATOM 2122 N N B GLU B 1 116 ? 5.837 98.165 34.158 0.50 26.37 138 GLU B N 1
ATOM 2123 C CA A GLU B 1 116 ? 5.366 98.375 32.795 0.50 27.15 138 GLU B CA 1
ATOM 2124 C CA B GLU B 1 116 ? 5.319 98.417 32.810 0.50 26.79 138 GLU B CA 1
ATOM 2125 C C A GLU B 1 116 ? 5.828 99.708 32.246 0.50 28.88 138 GLU B C 1
ATOM 2126 C C B GLU B 1 116 ? 5.884 99.704 32.253 0.50 28.57 138 GLU B C 1
ATOM 2127 O O A GLU B 1 116 ? 5.980 100.669 32.999 0.50 28.47 138 GLU B O 1
ATOM 2128 O O B GLU B 1 116 ? 6.139 100.640 33.007 0.50 28.00 138 GLU B O 1
ATOM 2139 N N . ILE B 1 117 ? 6.011 99.776 30.924 1.00 24.03 139 ILE B N 1
ATOM 2140 C CA . ILE B 1 117 ? 6.390 100.996 30.226 1.00 22.85 139 ILE B CA 1
ATOM 2141 C C . ILE B 1 117 ? 5.867 100.863 28.804 1.00 26.29 139 ILE B C 1
ATOM 2142 O O . ILE B 1 117 ? 5.850 99.751 28.232 1.00 24.48 139 ILE B O 1
ATOM 2147 N N . THR B 1 118 ? 5.369 101.986 28.276 1.00 22.17 140 THR B N 1
ATOM 2148 C CA . THR B 1 118 ? 4.886 102.087 26.911 1.00 22.49 140 THR B CA 1
ATOM 2149 C C . THR B 1 118 ? 5.807 103.084 26.196 1.00 24.60 140 THR B C 1
ATOM 2150 O O . THR B 1 118 ? 5.980 104.235 26.640 1.00 22.72 140 THR B O 1
ATOM 2154 N N . ILE B 1 119 ? 6.360 102.633 25.072 1.00 20.94 141 ILE B N 1
ATOM 2155 C CA . ILE B 1 119 ? 7.269 103.419 24.256 1.00 20.67 141 ILE B CA 1
ATOM 2156 C C . ILE B 1 119 ? 6.495 104.126 23.152 1.00 24.99 141 ILE B C 1
ATOM 2157 O O . ILE B 1 119 ? 5.845 103.470 22.353 1.00 25.42 141 ILE B O 1
ATOM 2162 N N . PRO B 1 120 ? 6.606 105.478 23.064 1.00 22.90 142 PRO B N 1
ATOM 2163 C CA . PRO B 1 120 ? 5.930 106.216 21.987 1.00 23.34 142 PRO B CA 1
ATOM 2164 C C . PRO B 1 120 ? 6.419 105.803 20.604 1.00 25.33 142 PRO B C 1
ATOM 2165 O O . PRO B 1 120 ? 7.583 105.401 20.452 1.00 23.05 142 PRO B O 1
ATOM 2169 N N . ALA B 1 121 ? 5.548 105.957 19.598 1.00 22.30 143 ALA B N 1
ATOM 2170 C CA . ALA B 1 121 ? 5.836 105.632 18.202 1.00 23.28 143 ALA B CA 1
ATOM 2171 C C . ALA B 1 121 ? 7.016 106.472 17.650 1.00 27.96 143 ALA B C 1
ATOM 2172 O O . ALA B 1 121 ? 7.723 106.005 16.760 1.00 28.76 143 ALA B O 1
ATOM 2174 N N . SER B 1 122 ? 7.225 107.687 18.185 1.00 24.02 144 SER B N 1
ATOM 2175 C CA . SER B 1 122 ? 8.280 108.614 17.723 1.00 23.59 144 SER B CA 1
ATOM 2176 C C . SER B 1 122 ? 9.708 108.155 18.107 1.00 25.56 144 SER B C 1
ATOM 2177 O O . SER B 1 122 ? 10.675 108.627 17.512 1.00 24.36 144 SER B O 1
ATOM 2180 N N . VAL B 1 123 ? 9.847 107.276 19.120 1.00 21.32 145 VAL B N 1
ATOM 2181 C CA . VAL B 1 123 ? 11.179 106.848 19.589 1.00 19.74 145 VAL B CA 1
ATOM 2182 C C . VAL B 1 123 ? 11.880 106.135 18.441 1.00 24.80 145 VAL B C 1
ATOM 2183 O O . VAL B 1 123 ? 11.285 105.277 17.813 1.00 24.57 145 VAL B O 1
ATOM 2187 N N . GLU B 1 124 ? 13.125 106.537 18.136 1.00 21.10 146 GLU B N 1
ATOM 2188 C CA . GLU B 1 124 ? 13.898 105.927 17.063 1.00 21.52 146 GLU B CA 1
ATOM 2189 C C . GLU B 1 124 ? 15.014 105.045 17.591 1.00 24.50 146 GLU B C 1
ATOM 2190 O O . GLU B 1 124 ? 15.435 104.119 16.906 1.00 23.36 146 GLU B O 1
ATOM 2196 N N . LYS B 1 125 ? 15.532 105.367 18.785 1.00 21.26 147 LYS B N 1
ATOM 2197 C CA . LYS B 1 125 ? 16.647 104.632 19.357 1.00 20.65 147 LYS B CA 1
ATOM 2198 C C . LYS B 1 125 ? 16.591 104.648 20.867 1.00 22.79 147 LYS B C 1
ATOM 2199 O O . LYS B 1 125 ? 16.425 105.707 21.479 1.00 20.31 147 LYS B O 1
ATOM 2213 N N . ASP B 1 127 ? 18.121 102.492 24.638 1.00 21.15 149 ASP B N 1
ATOM 2214 C CA . ASP B 1 127 ? 18.875 101.520 25.405 1.00 22.08 149 ASP B CA 1
ATOM 2215 C C . ASP B 1 127 ? 17.902 100.389 25.618 1.00 27.88 149 ASP B C 1
ATOM 2216 O O . ASP B 1 127 ? 16.705 100.683 25.768 1.00 28.44 149 ASP B O 1
ATOM 2221 N N . ASN B 1 128 ? 18.353 99.139 25.585 1.00 23.64 150 ASN B N 1
ATOM 2222 C CA . ASN B 1 128 ? 17.498 97.962 25.833 1.00 23.05 150 ASN B CA 1
ATOM 2223 C C . ASN B 1 128 ? 16.711 98.225 27.137 1.00 23.66 150 ASN B C 1
ATOM 2224 O O . ASN B 1 128 ? 17.323 98.311 28.191 1.00 21.24 150 ASN B O 1
ATOM 2229 N N . PRO B 1 129 ? 15.376 98.420 27.070 1.00 21.03 151 PRO B N 1
ATOM 2230 C CA . PRO B 1 129 ? 14.630 98.802 28.276 1.00 21.41 151 PRO B CA 1
ATOM 2231 C C . PRO B 1 129 ? 14.572 97.728 29.354 1.00 23.75 151 PRO B C 1
ATOM 2232 O O . PRO B 1 129 ? 14.342 98.062 30.513 1.00 23.17 151 PRO B O 1
ATOM 2236 N N . PHE B 1 130 ? 14.802 96.456 28.996 1.00 19.96 152 PHE B N 1
ATOM 2237 C CA . PHE B 1 130 ? 14.767 95.388 29.985 1.00 20.24 152 PHE B CA 1
ATOM 2238 C C . PHE B 1 130 ? 15.989 95.443 30.918 1.00 25.83 152 PHE B C 1
ATOM 2239 O O . PHE B 1 130 ? 15.981 94.783 31.947 1.00 25.86 152 PHE B O 1
ATOM 2247 N N . ARG B 1 131 ? 17.013 96.267 30.591 1.00 22.61 153 ARG B N 1
ATOM 2248 C CA . ARG B 1 131 ? 18.182 96.455 31.484 1.00 22.86 153 ARG B CA 1
ATOM 2249 C C . ARG B 1 131 ? 17.816 97.339 32.672 1.00 22.93 153 ARG B C 1
ATOM 2250 O O . ARG B 1 131 ? 18.539 97.358 33.669 1.00 24.92 153 ARG B O 1
ATOM 2258 N N . TRP B 1 132 ? 16.746 98.132 32.537 1.00 18.65 154 TRP B N 1
ATOM 2259 C CA . TRP B 1 132 ? 16.345 99.134 33.535 1.00 20.08 154 TRP B CA 1
ATOM 2260 C C . TRP B 1 132 ? 15.763 98.570 34.814 1.00 24.47 154 TRP B C 1
ATOM 2261 O O . TRP B 1 132 ? 16.156 98.995 35.893 1.00 24.23 154 TRP B O 1
ATOM 2272 N N . SER B 1 133 ? 14.838 97.621 34.702 1.00 20.58 155 SER B N 1
ATOM 2273 C CA . SER B 1 133 ? 14.120 97.134 35.866 1.00 19.95 155 SER B CA 1
ATOM 2274 C C . SER B 1 133 ? 14.015 95.641 35.871 1.00 26.74 155 SER B C 1
ATOM 2275 O O . SER B 1 133 ? 13.660 95.033 34.857 1.00 25.61 155 SER B O 1
ATOM 2278 N N . ASN B 1 134 ? 14.300 95.055 37.040 1.00 25.51 156 ASN B N 1
ATOM 2279 C CA A ASN B 1 134 ? 14.222 93.628 37.341 0.50 26.07 156 ASN B CA 1
ATOM 2280 C CA B ASN B 1 134 ? 14.241 93.603 37.112 0.50 26.37 156 ASN B CA 1
ATOM 2281 C C . ASN B 1 134 ? 12.786 93.130 37.345 1.00 30.52 156 ASN B C 1
ATOM 2282 O O . ASN B 1 134 ? 12.548 91.923 37.369 1.00 30.98 156 ASN B O 1
ATOM 2291 N N . ALA B 1 135 ? 11.817 94.079 37.415 1.00 26.35 157 ALA B N 1
ATOM 2292 C CA . ALA B 1 135 ? 10.377 93.801 37.515 1.00 26.33 157 ALA B CA 1
ATOM 2293 C C . ALA B 1 135 ? 9.660 94.090 36.174 1.00 28.90 157 ALA B C 1
ATOM 2294 O O . ALA B 1 135 ? 8.459 93.911 36.077 1.00 26.86 157 ALA B O 1
ATOM 2296 N N . LEU B 1 136 ? 10.399 94.554 35.155 1.00 25.88 158 LEU B N 1
ATOM 2297 C CA . LEU B 1 136 ? 9.832 94.897 33.848 1.00 26.46 158 LEU B CA 1
ATOM 2298 C C . LEU B 1 136 ? 9.804 93.666 32.943 1.00 32.75 158 LEU B C 1
ATOM 2299 O O . LEU B 1 136 ? 10.775 93.371 32.249 1.00 35.81 158 LEU B O 1
ATOM 2304 N N . ASP B 1 137 ? 8.716 92.937 32.972 1.00 29.51 159 ASP B N 1
ATOM 2305 C CA . ASP B 1 137 ? 8.585 91.715 32.174 1.00 29.81 159 ASP B CA 1
ATOM 2306 C C . ASP B 1 137 ? 8.248 91.976 30.711 1.00 31.45 159 ASP B C 1
ATOM 2307 O O . ASP B 1 137 ? 8.671 91.202 29.843 1.00 31.42 159 ASP B O 1
ATOM 2312 N N . THR B 1 138 ? 7.446 93.018 30.457 1.00 24.30 160 THR B N 1
ATOM 2313 C CA A THR B 1 138 ? 6.945 93.353 29.125 0.50 23.08 160 THR B CA 1
ATOM 2314 C CA B THR B 1 138 ? 6.967 93.356 29.116 0.50 24.25 160 THR B CA 1
ATOM 2315 C C . THR B 1 138 ? 7.039 94.856 28.845 1.00 26.41 160 THR B C 1
ATOM 2316 O O . THR B 1 138 ? 6.777 95.680 29.729 1.00 24.90 160 THR B O 1
ATOM 2323 N N . VAL B 1 139 ? 7.368 95.202 27.586 1.00 22.50 161 VAL B N 1
ATOM 2324 C CA . VAL B 1 139 ? 7.437 96.565 27.101 1.00 21.80 161 VAL B CA 1
ATOM 2325 C C . VAL B 1 139 ? 6.379 96.675 25.996 1.00 25.21 161 VAL B C 1
ATOM 2326 O O . VAL B 1 139 ? 6.317 95.799 25.125 1.00 24.10 161 VAL B O 1
ATOM 2330 N N . TYR B 1 140 ? 5.542 97.710 26.054 1.00 21.70 162 TYR B N 1
ATOM 2331 C CA . TYR B 1 140 ? 4.519 97.949 25.052 1.00 23.99 162 TYR B CA 1
ATOM 2332 C C . TYR B 1 140 ? 4.938 99.057 24.134 1.00 28.82 162 TYR B C 1
ATOM 2333 O O . TYR B 1 140 ? 5.619 99.985 24.563 1.00 25.72 162 TYR B O 1
ATOM 2355 N N . GLU B 1 142 ? 3.564 101.976 21.472 1.00 36.04 164 GLU B N 1
ATOM 2356 C CA A GLU B 1 142 ? 2.403 102.698 20.986 0.50 36.89 164 GLU B CA 1
ATOM 2357 C CA B GLU B 1 142 ? 2.465 102.801 20.973 0.50 37.48 164 GLU B CA 1
ATOM 2358 C C . GLU B 1 142 ? 2.441 102.704 19.464 1.00 41.80 164 GLU B C 1
ATOM 2359 O O . GLU B 1 142 ? 3.514 102.757 18.853 1.00 38.42 164 GLU B O 1
ATOM 2370 N N . GLY B 1 143 ? 1.264 102.569 18.882 1.00 43.02 165 GLY B N 1
ATOM 2371 C CA . GLY B 1 143 ? 1.098 102.580 17.437 1.00 45.85 165 GLY B CA 1
ATOM 2372 C C . GLY B 1 143 ? 0.979 104.038 17.032 1.00 54.76 165 GLY B C 1
ATOM 2373 O O . GLY B 1 143 ? 0.485 104.856 17.822 1.00 54.03 165 GLY B O 1
ATOM 2382 N N . ALA C 1 2 ? 29.501 103.454 64.250 1.00 68.82 24 ALA C N 1
ATOM 2383 C CA . ALA C 1 2 ? 29.109 104.816 63.876 1.00 68.73 24 ALA C CA 1
ATOM 2384 C C . ALA C 1 2 ? 30.231 105.809 64.239 1.00 70.47 24 ALA C C 1
ATOM 2385 O O . ALA C 1 2 ? 30.627 105.882 65.413 1.00 71.54 24 ALA C O 1
ATOM 2387 N N . SER C 1 3 ? 30.776 106.533 63.221 1.00 62.30 25 SER C N 1
ATOM 2388 C CA . SER C 1 3 ? 31.890 107.467 63.422 1.00 59.89 25 SER C CA 1
ATOM 2389 C C . SER C 1 3 ? 31.639 108.852 62.767 1.00 59.59 25 SER C C 1
ATOM 2390 O O . SER C 1 3 ? 30.541 109.120 62.280 1.00 60.34 25 SER C O 1
ATOM 2393 N N . VAL C 1 4 ? 32.651 109.739 62.818 1.00 51.69 26 VAL C N 1
ATOM 2394 C CA . VAL C 1 4 ? 32.639 111.117 62.299 1.00 50.26 26 VAL C CA 1
ATOM 2395 C C . VAL C 1 4 ? 33.964 111.356 61.557 1.00 47.16 26 VAL C C 1
ATOM 2396 O O . VAL C 1 4 ? 34.968 110.752 61.940 1.00 44.09 26 VAL C O 1
ATOM 2400 N N . VAL C 1 5 ? 33.966 112.199 60.488 1.00 41.39 27 VAL C N 1
ATOM 2401 C CA . VAL C 1 5 ? 35.190 112.530 59.736 1.00 40.50 27 VAL C CA 1
ATOM 2402 C C . VAL C 1 5 ? 36.049 113.454 60.592 1.00 41.54 27 VAL C C 1
ATOM 2403 O O . VAL C 1 5 ? 35.570 114.496 61.041 1.00 41.95 27 VAL C O 1
ATOM 2407 N N . GLU C 1 6 ? 37.306 113.066 60.818 1.00 35.28 28 GLU C N 1
ATOM 2408 C CA . GLU C 1 6 ? 38.269 113.867 61.567 1.00 35.45 28 GLU C CA 1
ATOM 2409 C C . GLU C 1 6 ? 38.942 114.852 60.605 1.00 39.38 28 GLU C C 1
ATOM 2410 O O . GLU C 1 6 ? 39.108 116.008 60.974 1.00 42.04 28 GLU C O 1
ATOM 2416 N N . SER C 1 7 ? 39.365 114.394 59.393 1.00 32.25 29 SER C N 1
ATOM 2417 C CA . SER C 1 7 ? 40.043 115.261 58.415 1.00 31.84 29 SER C CA 1
ATOM 2418 C C . SER C 1 7 ? 40.032 114.661 57.018 1.00 32.13 29 SER C C 1
ATOM 2419 O O . SER C 1 7 ? 39.745 113.472 56.850 1.00 29.18 29 SER C O 1
ATOM 2422 N N . THR C 1 8 ? 40.332 115.483 56.026 1.00 27.88 30 THR C N 1
ATOM 2423 C CA . THR C 1 8 ? 40.358 115.108 54.613 1.00 28.00 30 THR C CA 1
ATOM 2424 C C . THR C 1 8 ? 41.776 115.303 54.098 1.00 33.57 30 THR C C 1
ATOM 2425 O O . THR C 1 8 ? 42.389 116.331 54.368 1.00 33.73 30 THR C O 1
ATOM 2429 N N . VAL C 1 9 ? 42.313 114.301 53.409 1.00 28.65 31 VAL C N 1
ATOM 2430 C CA . VAL C 1 9 ? 43.695 114.332 52.921 1.00 29.14 31 VAL C CA 1
ATOM 2431 C C . VAL C 1 9 ? 43.738 114.034 51.430 1.00 29.93 31 VAL C C 1
ATOM 2432 O O . VAL C 1 9 ? 43.056 113.129 50.962 1.00 26.74 31 VAL C O 1
ATOM 2436 N N . GLN C 1 10 ? 44.543 114.798 50.690 1.00 27.80 32 GLN C N 1
ATOM 2437 C CA . GLN C 1 10 ? 44.757 114.581 49.255 1.00 28.20 32 GLN C CA 1
ATOM 2438 C C . GLN C 1 10 ? 46.134 113.959 49.038 1.00 31.51 32 GLN C C 1
ATOM 2439 O O . GLN C 1 10 ? 47.110 114.465 49.579 1.00 31.14 32 GLN C O 1
ATOM 2445 N N . VAL C 1 11 ? 46.206 112.838 48.301 1.00 27.47 33 VAL C N 1
ATOM 2446 C CA . VAL C 1 11 ? 47.466 112.142 47.958 1.00 28.31 33 VAL C CA 1
ATOM 2447 C C . VAL C 1 11 ? 47.429 111.931 46.457 1.00 32.58 33 VAL C C 1
ATOM 2448 O O . VAL C 1 11 ? 46.759 111.012 45.979 1.00 30.84 33 VAL C O 1
ATOM 2452 N N . GLY C 1 12 ? 48.075 112.820 45.718 1.00 30.32 34 GLY C N 1
ATOM 2453 C CA . GLY C 1 12 ? 48.034 112.776 44.263 1.00 31.82 34 GLY C CA 1
ATOM 2454 C C . GLY C 1 12 ? 46.595 112.805 43.758 1.00 34.02 34 GLY C C 1
ATOM 2455 O O . GLY C 1 12 ? 45.844 113.722 44.114 1.00 33.03 34 GLY C O 1
ATOM 2456 N N . PRO C 1 13 ? 46.132 111.769 43.010 1.00 29.08 35 PRO C N 1
ATOM 2457 C CA . PRO C 1 13 ? 44.743 111.794 42.509 1.00 27.79 35 PRO C CA 1
ATOM 2458 C C . PRO C 1 13 ? 43.705 111.326 43.542 1.00 30.44 35 PRO C C 1
ATOM 2459 O O . PRO C 1 13 ? 42.501 111.366 43.266 1.00 30.23 35 PRO C O 1
ATOM 2463 N N . TYR C 1 14 ? 44.159 110.880 44.715 1.00 25.99 36 TYR C N 1
ATOM 2464 C CA . TYR C 1 14 ? 43.272 110.312 45.733 1.00 23.78 36 TYR C CA 1
ATOM 2465 C C . TYR C 1 14 ? 42.865 111.283 46.829 1.00 26.49 36 TYR C C 1
ATOM 2466 O O . TYR C 1 14 ? 43.713 111.938 47.417 1.00 25.37 36 TYR C O 1
ATOM 2475 N N . THR C 1 15 ? 41.578 111.328 47.141 1.00 23.69 37 THR C N 1
ATOM 2476 C CA . THR C 1 15 ? 41.051 112.062 48.296 1.00 23.88 37 THR C CA 1
ATOM 2477 C C . THR C 1 15 ? 40.672 111.025 49.355 1.00 24.88 37 THR C C 1
ATOM 2478 O O . THR C 1 15 ? 39.985 110.060 49.033 1.00 20.75 37 THR C O 1
ATOM 2482 N N . PHE C 1 16 ? 41.084 111.239 50.600 1.00 21.10 38 PHE C N 1
ATOM 2483 C CA . PHE C 1 16 ? 40.730 110.329 51.696 1.00 21.09 38 PHE C CA 1
ATOM 2484 C C . PHE C 1 16 ? 40.043 111.070 52.819 1.00 26.63 38 PHE C C 1
ATOM 2485 O O . PHE C 1 16 ? 40.433 112.191 53.139 1.00 25.04 38 PHE C O 1
ATOM 2493 N N . GLU C 1 17 ? 39.077 110.415 53.471 1.00 22.85 39 GLU C N 1
ATOM 2494 C CA . GLU C 1 17 ? 38.478 110.923 54.697 1.00 23.19 39 GLU C CA 1
ATOM 2495 C C . GLU C 1 17 ? 38.976 110.050 55.833 1.00 25.77 39 GLU C C 1
ATOM 2496 O O . GLU C 1 17 ? 38.894 108.814 55.745 1.00 24.96 39 GLU C O 1
ATOM 2502 N N A ILE C 1 18 ? 39.483 110.698 56.887 0.50 22.75 40 ILE C N 1
ATOM 2503 N N B ILE C 1 18 ? 39.507 110.666 56.880 0.50 20.98 40 ILE C N 1
ATOM 2504 C CA A ILE C 1 18 ? 39.993 110.073 58.110 0.50 22.68 40 ILE C CA 1
ATOM 2505 C CA B ILE C 1 18 ? 39.998 109.923 58.041 0.50 19.94 40 ILE C CA 1
ATOM 2506 C C A ILE C 1 18 ? 38.876 110.102 59.125 0.50 26.05 40 ILE C C 1
ATOM 2507 C C B ILE C 1 18 ? 38.951 110.072 59.124 0.50 24.47 40 ILE C C 1
ATOM 2508 O O A ILE C 1 18 ? 38.386 111.183 59.445 0.50 24.86 40 ILE C O 1
ATOM 2509 O O B ILE C 1 18 ? 38.570 111.190 59.468 0.50 22.77 40 ILE C O 1
ATOM 2518 N N . TRP C 1 19 ? 38.484 108.938 59.641 1.00 24.01 41 TRP C N 1
ATOM 2519 C CA . TRP C 1 19 ? 37.424 108.831 60.638 1.00 27.72 41 TRP C CA 1
ATOM 2520 C C . TRP C 1 19 ? 37.969 108.769 62.034 1.00 30.30 41 TRP C C 1
ATOM 2521 O O . TRP C 1 19 ? 39.132 108.374 62.213 1.00 27.44 41 TRP C O 1
ATOM 2532 N N . PHE C 1 20 ? 37.108 109.089 63.042 1.00 28.29 42 PHE C N 1
ATOM 2533 C CA A PHE C 1 20 ? 37.540 109.044 64.440 0.70 30.44 42 PHE C CA 1
ATOM 2534 C CA B PHE C 1 20 ? 37.489 109.050 64.460 0.30 28.75 42 PHE C CA 1
ATOM 2535 C C . PHE C 1 20 ? 37.843 107.620 64.904 1.00 32.86 42 PHE C C 1
ATOM 2536 O O . PHE C 1 20 ? 38.575 107.449 65.863 1.00 33.08 42 PHE C O 1
ATOM 2551 N N . ASP C 1 21 ? 37.380 106.596 64.177 1.00 27.79 43 ASP C N 1
ATOM 2552 C CA . ASP C 1 21 ? 37.713 105.213 64.550 1.00 27.44 43 ASP C CA 1
ATOM 2553 C C . ASP C 1 21 ? 39.136 104.808 64.064 1.00 28.74 43 ASP C C 1
ATOM 2554 O O . ASP C 1 21 ? 39.512 103.657 64.199 1.00 27.27 43 ASP C O 1
ATOM 2559 N N . GLY C 1 22 ? 39.886 105.744 63.493 1.00 26.34 44 GLY C N 1
ATOM 2560 C CA . GLY C 1 22 ? 41.259 105.498 63.067 1.00 25.32 44 GLY C CA 1
ATOM 2561 C C . GLY C 1 22 ? 41.409 104.830 61.725 1.00 27.20 44 GLY C C 1
ATOM 2562 O O . GLY C 1 22 ? 42.450 104.223 61.454 1.00 26.53 44 GLY C O 1
ATOM 2563 N N . THR C 1 23 ? 40.379 104.922 60.869 1.00 21.65 45 THR C N 1
ATOM 2564 C CA . THR C 1 23 ? 40.455 104.325 59.538 1.00 19.73 45 THR C CA 1
ATOM 2565 C C . THR C 1 23 ? 40.266 105.407 58.490 1.00 24.00 45 THR C C 1
ATOM 2566 O O . THR C 1 23 ? 39.735 106.496 58.766 1.00 24.11 45 THR C O 1
ATOM 2570 N N . ALA C 1 24 ? 40.681 105.102 57.276 1.00 20.52 46 ALA C N 1
ATOM 2571 C CA . ALA C 1 24 ? 40.524 106.031 56.167 1.00 18.83 46 ALA C CA 1
ATOM 2572 C C . ALA C 1 24 ? 39.678 105.434 55.065 1.00 21.23 46 ALA C C 1
ATOM 2573 O O . ALA C 1 24 ? 39.749 104.241 54.804 1.00 18.00 46 ALA C O 1
ATOM 2575 N N . THR C 1 25 ? 38.856 106.268 54.453 1.00 18.73 47 THR C N 1
ATOM 2576 C CA . THR C 1 25 ? 38.050 105.894 53.312 1.00 17.73 47 THR C CA 1
ATOM 2577 C C . THR C 1 25 ? 38.538 106.668 52.104 1.00 22.13 47 THR C C 1
ATOM 2578 O O . THR C 1 25 ? 38.702 107.896 52.190 1.00 21.30 47 THR C O 1
ATOM 2582 N N A LEU C 1 26 ? 38.778 105.970 50.992 0.50 17.87 48 LEU C N 1
ATOM 2583 N N B LEU C 1 26 ? 38.771 105.969 50.994 0.50 18.91 48 LEU C N 1
ATOM 2584 C CA A LEU C 1 26 ? 39.116 106.621 49.725 0.50 18.32 48 LEU C CA 1
ATOM 2585 C CA B LEU C 1 26 ? 39.115 106.618 49.732 0.50 19.86 48 LEU C CA 1
ATOM 2586 C C A LEU C 1 26 ? 37.799 107.163 49.168 0.50 22.14 48 LEU C C 1
ATOM 2587 C C B LEU C 1 26 ? 37.802 107.159 49.158 0.50 22.83 48 LEU C C 1
ATOM 2588 O O A LEU C 1 26 ? 36.931 106.377 48.792 0.50 19.91 48 LEU C O 1
ATOM 2589 O O B LEU C 1 26 ? 36.933 106.373 48.785 0.50 20.65 48 LEU C O 1
ATOM 2598 N N . THR C 1 27 ? 37.617 108.489 49.173 1.00 19.57 49 THR C N 1
ATOM 2599 C CA . THR C 1 27 ? 36.330 109.057 48.738 1.00 20.24 49 THR C CA 1
ATOM 2600 C C . THR C 1 27 ? 36.293 109.493 47.277 1.00 23.01 49 THR C C 1
ATOM 2601 O O . THR C 1 27 ? 35.193 109.570 46.721 1.00 21.53 49 THR C O 1
ATOM 2605 N N . ARG C 1 28 ? 37.446 109.808 46.653 1.00 21.18 50 ARG C N 1
ATOM 2606 C CA A ARG C 1 28 ? 37.443 110.287 45.270 0.50 22.64 50 ARG C CA 1
ATOM 2607 C CA B ARG C 1 28 ? 37.435 110.273 45.262 0.50 22.51 50 ARG C CA 1
ATOM 2608 C C . ARG C 1 28 ? 38.770 110.052 44.574 1.00 27.45 50 ARG C C 1
ATOM 2609 O O . ARG C 1 28 ? 39.818 110.206 45.189 1.00 26.33 50 ARG C O 1
ATOM 2624 N N . TYR C 1 29 ? 38.703 109.711 43.271 1.00 24.77 51 TYR C N 1
ATOM 2625 C CA . TYR C 1 29 ? 39.838 109.550 42.378 1.00 24.71 51 TYR C CA 1
ATOM 2626 C C . TYR C 1 29 ? 39.689 110.617 41.322 1.00 32.41 51 TYR C C 1
ATOM 2627 O O . TYR C 1 29 ? 38.674 110.656 40.631 1.00 33.21 51 TYR C O 1
ATOM 2636 N N . ASP C 1 30 ? 40.678 111.491 41.213 1.00 29.69 52 ASP C N 1
ATOM 2637 C CA . ASP C 1 30 ? 40.650 112.570 40.249 1.00 31.29 52 ASP C CA 1
ATOM 2638 C C . ASP C 1 30 ? 41.609 112.245 39.105 1.00 36.59 52 ASP C C 1
ATOM 2639 O O . ASP C 1 30 ? 42.821 112.376 39.260 1.00 33.03 52 ASP C O 1
ATOM 2644 N N . GLU C 1 31 ? 41.024 111.820 37.964 1.00 37.65 53 GLU C N 1
ATOM 2645 C CA A GLU C 1 31 ? 41.700 111.471 36.705 0.50 39.37 53 GLU C CA 1
ATOM 2646 C CA B GLU C 1 31 ? 41.690 111.496 36.701 0.50 39.14 53 GLU C CA 1
ATOM 2647 C C . GLU C 1 31 ? 42.767 112.477 36.280 1.00 44.05 53 GLU C C 1
ATOM 2648 O O . GLU C 1 31 ? 43.812 112.081 35.757 1.00 44.35 53 GLU C O 1
ATOM 2659 N N . SER C 1 32 ? 42.443 113.779 36.385 1.00 41.74 54 SER C N 1
ATOM 2660 C CA . SER C 1 32 ? 43.289 114.881 35.934 1.00 42.27 54 SER C CA 1
ATOM 2661 C C . SER C 1 32 ? 44.571 114.998 36.757 1.00 46.17 54 SER C C 1
ATOM 2662 O O . SER C 1 32 ? 45.527 115.612 36.291 1.00 46.60 54 SER C O 1
ATOM 2665 N N . LEU C 1 33 ? 44.616 114.371 37.951 1.00 39.98 55 LEU C 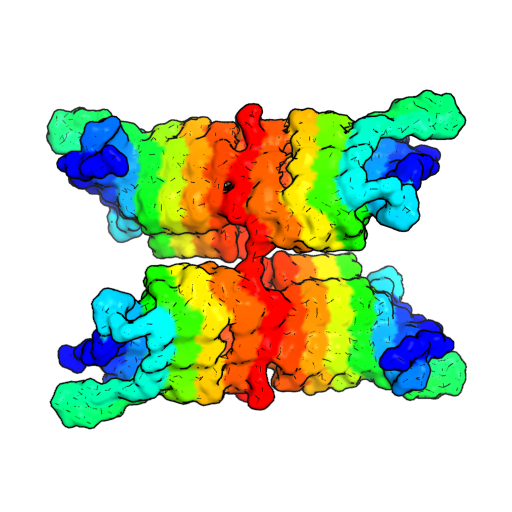N 1
ATOM 2666 C CA . LEU C 1 33 ? 45.801 114.440 38.807 1.00 39.83 55 LEU C CA 1
ATOM 2667 C C . LEU C 1 33 ? 46.618 113.138 38.769 1.00 44.19 55 LEU C C 1
ATOM 2668 O O . LEU C 1 33 ? 47.684 113.069 39.380 1.00 44.60 55 LEU C O 1
ATOM 2673 N N . ALA C 1 34 ? 46.137 112.119 38.039 1.00 40.57 56 ALA C N 1
ATOM 2674 C CA . ALA C 1 34 ? 46.805 110.816 37.972 1.00 40.44 56 ALA C CA 1
ATOM 2675 C C . ALA C 1 34 ? 47.961 110.797 36.978 1.00 47.96 56 ALA C C 1
ATOM 2676 O O . ALA C 1 34 ? 47.894 111.446 35.936 1.00 50.23 56 ALA C O 1
ATOM 2678 N N . GLY C 1 35 ? 48.988 110.009 37.289 1.00 44.56 57 GLY C N 1
ATOM 2679 C CA . GLY C 1 35 ? 50.162 109.831 36.442 1.00 45.14 57 GLY C CA 1
ATOM 2680 C C . GLY C 1 35 ? 49.982 108.767 35.380 1.00 46.96 57 GLY C C 1
ATOM 2681 O O . GLY C 1 35 ? 50.715 108.747 34.392 1.00 48.84 57 GLY C O 1
ATOM 2682 N N . SER C 1 36 ? 49.013 107.861 35.582 1.00 39.89 58 SER C N 1
ATOM 2683 C CA . SER C 1 36 ? 48.675 106.779 34.656 1.00 39.16 58 SER C CA 1
ATOM 2684 C C . SER C 1 36 ? 47.249 106.313 34.907 1.00 39.74 58 SER C C 1
ATOM 2685 O O . SER C 1 36 ? 46.640 106.719 35.898 1.00 38.36 58 SER C O 1
ATOM 2688 N N . THR C 1 37 ? 46.738 105.434 34.032 1.00 34.98 59 THR C N 1
ATOM 2689 C CA . THR C 1 37 ? 45.380 104.897 34.139 1.00 33.19 59 THR C CA 1
ATOM 2690 C C . THR C 1 37 ? 45.355 103.652 35.043 1.00 34.64 59 THR C C 1
ATOM 2691 O O . THR C 1 37 ? 44.293 103.053 35.195 1.00 32.53 59 THR C O 1
ATOM 2695 N N . TYR C 1 38 ? 46.504 103.251 35.628 1.00 32.34 60 TYR C N 1
ATOM 2696 C CA . TYR C 1 38 ? 46.517 102.151 36.596 1.00 31.76 60 TYR C CA 1
ATOM 2697 C C . TYR C 1 38 ? 46.444 102.767 37.988 1.00 33.32 60 TYR C C 1
ATOM 2698 O O . TYR C 1 38 ? 47.306 103.569 38.343 1.00 33.10 60 TYR C O 1
ATOM 2707 N N . ALA C 1 39 ? 45.387 102.441 38.753 1.00 27.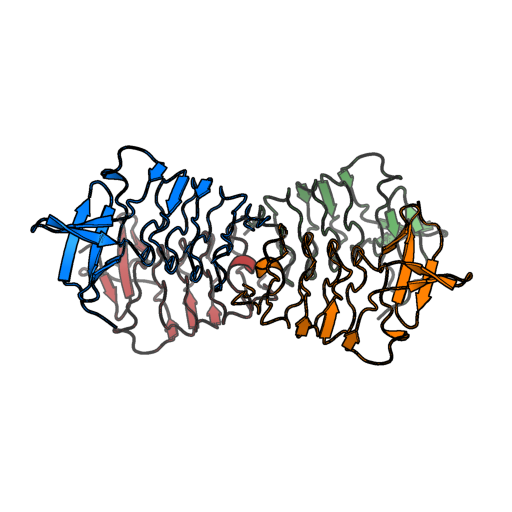53 61 ALA C N 1
ATOM 2708 C CA . ALA C 1 39 ? 45.188 102.967 40.112 1.00 25.05 61 ALA C CA 1
ATOM 2709 C C . ALA C 1 39 ? 45.768 102.010 41.134 1.00 26.96 61 ALA C C 1
ATOM 2710 O O . ALA C 1 39 ? 45.158 100.998 41.462 1.00 23.95 61 ALA C O 1
ATOM 2712 N N . ASP C 1 40 ? 46.984 102.302 41.610 1.00 25.16 62 ASP C N 1
ATOM 2713 C CA . ASP C 1 40 ? 47.634 101.484 42.634 1.00 24.49 62 ASP C CA 1
ATOM 2714 C C . ASP C 1 40 ? 47.281 102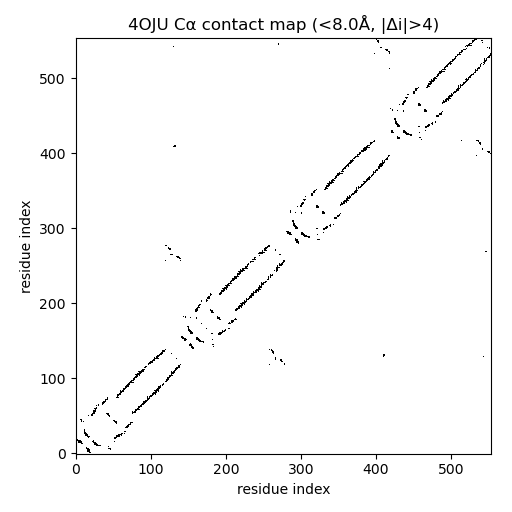.164 43.958 1.00 27.83 62 ASP C C 1
ATOM 2715 O O . ASP C 1 40 ? 47.951 103.105 44.382 1.00 28.41 62 ASP C O 1
ATOM 2720 N N . ILE C 1 41 ? 46.147 101.778 44.538 1.00 22.12 63 ILE C N 1
ATOM 2721 C CA . ILE C 1 41 ? 45.610 102.454 45.724 1.00 21.20 63 ILE C CA 1
ATOM 2722 C C . ILE C 1 41 ? 46.525 102.233 46.951 1.00 24.98 63 ILE C C 1
ATOM 2723 O O . ILE C 1 41 ? 46.813 101.081 47.267 1.00 22.54 63 ILE C O 1
ATOM 2728 N N . PRO C 1 42 ? 46.935 103.308 47.669 1.00 23.79 64 PRO C N 1
ATOM 2729 C CA . PRO C 1 42 ? 47.796 103.098 48.853 1.00 25.03 64 PRO C CA 1
ATOM 2730 C C . PRO C 1 42 ? 47.049 102.379 49.974 1.00 25.34 64 PRO C C 1
ATOM 2731 O O . PRO C 1 42 ? 45.846 102.562 50.133 1.00 24.27 64 PRO C O 1
ATOM 2735 N N . ALA C 1 43 ? 47.766 101.554 50.739 1.00 22.23 65 ALA C N 1
ATOM 2736 C CA . ALA C 1 43 ? 47.222 100.784 51.865 1.00 21.29 65 ALA C CA 1
ATOM 2737 C C . ALA C 1 43 ? 47.074 101.663 53.107 1.00 23.55 65 ALA C C 1
ATOM 2738 O O . ALA C 1 43 ? 46.377 101.289 54.045 1.00 24.48 65 ALA C O 1
ATOM 2740 N N . SER C 1 44 ? 47.756 102.799 53.129 1.00 20.88 66 SER C N 1
ATOM 2741 C CA . SER C 1 44 ? 47.685 103.726 54.255 1.00 20.99 66 SER C CA 1
ATOM 2742 C C . SER C 1 44 ? 47.819 105.170 53.798 1.00 27.47 66 SER C C 1
ATOM 2743 O O . SER C 1 44 ? 48.265 105.427 52.684 1.00 27.84 66 SER C O 1
ATOM 2746 N N . VAL C 1 45 ? 47.368 106.109 54.645 1.00 24.09 67 VAL C N 1
ATOM 2747 C CA . VAL C 1 45 ? 47.392 107.549 54.348 1.00 23.81 67 VAL C CA 1
ATOM 2748 C C . VAL C 1 45 ? 47.846 108.257 55.636 1.00 27.59 67 VAL C C 1
ATOM 2749 O O . VAL C 1 45 ? 47.527 107.820 56.736 1.00 26.47 67 VAL C O 1
ATOM 2753 N N . THR C 1 46 ? 48.600 109.328 55.483 1.00 25.50 68 THR C N 1
ATOM 2754 C CA . THR C 1 46 ? 49.112 110.115 56.599 1.00 27.32 68 THR C CA 1
ATOM 2755 C C . THR C 1 46 ? 48.333 111.424 56.680 1.00 32.62 68 THR C C 1
ATOM 2756 O O . THR C 1 46 ? 48.198 112.093 55.656 1.00 31.89 68 THR C O 1
ATOM 2760 N N . ASP C 1 47 ? 47.826 111.794 57.882 1.00 29.58 69 ASP C N 1
ATOM 2761 C CA . ASP C 1 47 ? 47.105 113.059 58.055 1.00 29.49 69 ASP C CA 1
ATOM 2762 C C . ASP C 1 47 ? 48.111 114.218 58.203 1.00 33.33 69 ASP C C 1
ATOM 2763 O O . ASP C 1 47 ? 49.317 113.980 58.159 1.00 31.96 69 ASP C O 1
ATOM 2768 N N . GLU C 1 48 ? 47.617 115.465 58.390 1.00 31.29 70 GLU C N 1
ATOM 2769 C CA . GLU C 1 48 ? 48.464 116.653 58.530 1.00 33.45 70 GLU C CA 1
ATOM 2770 C C . GLU C 1 48 ? 49.462 116.564 59.716 1.00 36.42 70 GLU C C 1
ATOM 2771 O O . GLU C 1 48 ? 50.532 117.167 59.625 1.00 38.41 70 GLU C O 1
ATOM 2777 N N . ASN C 1 49 ? 49.137 115.809 60.802 1.00 31.47 71 ASN C N 1
ATOM 2778 C CA A ASN C 1 49 ? 50.053 115.698 61.951 0.50 31.61 71 ASN C CA 1
ATOM 2779 C CA B ASN C 1 49 ? 50.001 115.670 61.974 0.50 31.73 71 ASN C CA 1
ATOM 2780 C C . ASN C 1 49 ? 51.002 114.488 61.800 1.00 34.89 71 ASN C C 1
ATOM 2781 O O . ASN C 1 49 ? 51.732 114.151 62.727 1.00 36.88 71 ASN C O 1
ATOM 2790 N N . GLY C 1 50 ? 51.023 113.860 60.622 1.00 28.33 72 GLY C N 1
ATOM 2791 C CA . GLY C 1 50 ? 51.940 112.753 60.380 1.00 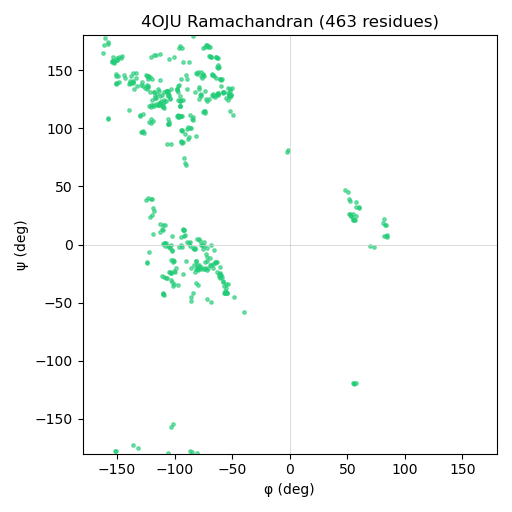26.99 72 GLY C CA 1
ATOM 2792 C C . GLY C 1 50 ? 51.489 111.385 60.840 1.00 29.09 72 GLY C C 1
ATOM 2793 O O . GLY C 1 50 ? 52.275 110.435 60.769 1.00 28.66 72 GLY C O 1
ATOM 2794 N N . GLN C 1 51 ? 50.218 111.249 61.285 1.00 24.62 73 GLN C N 1
ATOM 2795 C CA . GLN C 1 51 ? 49.726 109.950 61.745 1.00 23.30 73 GLN C CA 1
ATOM 2796 C C . GLN C 1 51 ? 49.305 109.105 60.561 1.00 25.32 73 GLN C C 1
ATOM 2797 O O . GLN C 1 51 ? 48.556 109.592 59.711 1.00 24.49 73 GLN C O 1
ATOM 2803 N N . GLU C 1 52 ? 49.766 107.830 60.508 1.00 21.67 74 GLU C N 1
ATOM 2804 C CA . GLU C 1 52 ? 49.338 106.934 59.435 1.00 22.16 74 GLU C CA 1
ATOM 2805 C C . GLU C 1 52 ? 48.055 106.169 59.840 1.00 24.84 74 GLU C C 1
ATOM 2806 O O . GLU C 1 52 ? 47.879 105.777 61.000 1.00 21.84 74 GLU C O 1
ATOM 2812 N N . TYR C 1 53 ? 47.171 105.973 58.857 1.00 21.09 75 TYR C N 1
ATOM 2813 C CA . TYR C 1 53 ? 45.896 105.285 59.022 1.00 20.58 75 TYR C CA 1
ATOM 2814 C C . TYR C 1 53 ? 45.712 104.288 57.909 1.00 23.62 75 TYR C C 1
ATOM 2815 O O . TYR C 1 53 ? 46.066 104.621 56.776 1.00 21.75 75 TYR C O 1
ATOM 2824 N N . PRO C 1 54 ? 45.108 103.099 58.178 1.00 20.50 76 PRO C N 1
ATOM 2825 C CA . PRO C 1 54 ? 44.858 102.150 57.083 1.00 19.10 76 PRO C CA 1
ATOM 2826 C C . PRO C 1 54 ? 43.681 102.597 56.202 1.00 21.62 76 PRO C C 1
ATOM 2827 O O . PRO C 1 54 ? 42.690 103.176 56.687 1.00 21.34 76 PRO C O 1
ATOM 2831 N N . VAL C 1 55 ? 43.788 102.303 54.903 1.00 17.67 77 VAL C N 1
ATOM 2832 C CA . VAL C 1 55 ? 42.705 102.587 53.944 1.00 17.40 77 VAL C CA 1
ATOM 2833 C C . VAL C 1 55 ? 41.804 101.356 53.966 1.00 20.30 77 VAL C C 1
ATOM 2834 O O . VAL C 1 55 ? 42.167 100.321 53.417 1.00 20.74 77 VAL C O 1
ATOM 2838 N N . THR C 1 56 ? 40.681 101.444 54.662 1.00 16.93 78 THR C N 1
ATOM 2839 C CA . THR C 1 56 ? 39.853 100.254 54.874 1.00 17.15 78 THR C CA 1
ATOM 2840 C C . THR C 1 56 ? 38.623 100.203 53.989 1.00 19.33 78 THR C C 1
ATOM 2841 O O . THR C 1 56 ? 37.962 99.158 53.924 1.00 17.33 78 THR C O 1
ATOM 2845 N N . VAL C 1 57 ? 38.286 101.321 53.338 1.00 17.64 79 VAL C N 1
ATOM 2846 C CA . VAL C 1 57 ? 37.060 101.389 52.528 1.00 17.63 79 VAL C CA 1
ATOM 2847 C C . VAL C 1 57 ? 37.322 102.148 51.240 1.00 20.80 79 VAL C C 1
ATOM 2848 O O . VAL C 1 57 ? 37.971 103.195 51.262 1.00 19.08 79 VAL C O 1
ATOM 2852 N N . ILE C 1 58 ? 36.765 101.641 50.118 1.00 18.11 80 ILE C N 1
ATOM 2853 C CA . ILE C 1 58 ? 36.711 102.394 48.861 1.00 18.24 80 ILE C CA 1
ATOM 2854 C C . ILE C 1 58 ? 35.304 102.996 48.885 1.00 22.20 80 ILE C C 1
ATOM 2855 O O . ILE C 1 58 ? 34.321 102.256 48.826 1.00 21.21 80 ILE C O 1
ATOM 2860 N N . GLY C 1 59 ? 35.215 104.300 49.041 1.00 18.74 81 GLY C N 1
ATOM 2861 C CA . GLY C 1 59 ? 33.944 104.985 49.199 1.00 18.34 81 GLY C CA 1
ATOM 2862 C C . GLY C 1 59 ? 33.003 104.894 48.024 1.00 22.27 81 GLY C C 1
ATOM 2863 O O . GLY C 1 59 ? 33.410 104.604 46.891 1.00 21.36 81 GLY C O 1
ATOM 2864 N N . GLU C 1 60 ? 31.726 105.152 48.315 1.00 19.14 82 GLU C N 1
ATOM 2865 C CA . GLU C 1 60 ? 30.655 105.191 47.328 1.00 19.47 82 GLU C CA 1
ATOM 2866 C C . GLU C 1 60 ? 31.060 106.110 46.143 1.00 23.72 82 GLU C C 1
ATOM 2867 O O . GLU C 1 60 ? 31.518 107.225 46.374 1.00 23.05 82 GLU C O 1
ATOM 2873 N N . LYS C 1 61 ? 30.949 105.605 44.888 1.00 20.35 83 LYS C N 1
ATOM 2874 C CA . LYS C 1 61 ? 31.261 106.362 43.657 1.00 20.29 83 LYS C CA 1
ATOM 2875 C C . LYS C 1 61 ? 32.688 106.935 43.603 1.00 23.32 83 LYS C C 1
ATOM 2876 O O . LYS C 1 61 ? 32.926 107.835 42.794 1.00 22.82 83 LYS C O 1
ATOM 2882 N N . ALA C 1 62 ? 33.648 106.395 44.381 1.00 18.42 84 ALA C N 1
ATOM 2883 C CA . ALA C 1 62 ? 34.992 107.009 44.405 1.00 19.67 84 ALA C CA 1
ATOM 2884 C C . ALA C 1 62 ? 35.648 107.103 43.016 1.00 23.91 84 ALA C C 1
ATOM 2885 O O . ALA C 1 62 ? 36.239 108.142 42.685 1.00 23.98 84 ALA C O 1
ATOM 2887 N N . PHE C 1 63 ? 35.506 106.045 42.204 1.00 20.34 85 PHE C N 1
ATOM 2888 C CA . PHE C 1 63 ? 36.089 105.973 40.853 1.00 20.27 85 PHE C CA 1
ATOM 2889 C C . PHE C 1 63 ? 35.039 106.014 39.758 1.00 26.46 85 PHE C C 1
ATOM 2890 O O . PHE C 1 63 ? 35.337 105.667 38.618 1.00 25.93 85 PHE C O 1
ATOM 2898 N N . GLU C 1 64 ? 33.812 106.377 40.100 1.00 24.02 86 GLU C N 1
ATOM 2899 C CA . GLU C 1 64 ? 32.696 106.385 39.153 1.00 25.28 86 GLU C CA 1
ATOM 2900 C C . GLU C 1 64 ? 33.054 107.165 37.878 1.00 28.36 86 GLU C C 1
ATOM 2901 O O . GLU C 1 64 ? 33.533 108.287 37.977 1.00 27.10 86 GLU C O 1
ATOM 2907 N N . GLU C 1 65 ? 32.851 106.547 36.699 1.00 25.76 87 GLU C N 1
ATOM 2908 C CA . GLU C 1 65 ? 33.047 107.128 35.350 1.00 26.35 87 GLU C CA 1
ATOM 2909 C C . GLU C 1 65 ? 34.490 107.593 35.091 1.00 30.63 87 GLU C C 1
ATOM 2910 O O . GLU C 1 65 ? 34.706 108.524 34.321 1.00 33.68 87 GLU C O 1
ATOM 2916 N N . THR C 1 66 ? 35.475 106.932 35.681 1.00 25.77 88 THR C N 1
ATOM 2917 C CA . THR C 1 66 ? 36.860 107.348 35.440 1.00 26.09 88 THR C CA 1
ATOM 2918 C C . THR C 1 66 ? 37.450 106.502 34.310 1.00 28.69 88 THR C C 1
ATOM 2919 O O . THR C 1 66 ? 36.842 105.515 33.863 1.00 28.09 88 THR C O 1
ATOM 2923 N N . ASN C 1 67 ? 38.642 106.891 33.853 1.00 26.14 89 ASN C N 1
ATOM 2924 C CA . ASN C 1 67 ? 39.335 106.292 32.713 1.00 26.46 89 ASN C CA 1
ATOM 2925 C C . ASN C 1 67 ? 40.282 105.171 33.127 1.00 30.13 89 ASN C C 1
ATOM 2926 O O . ASN C 1 67 ? 41.128 104.778 32.332 1.00 31.07 89 ASN C O 1
ATOM 2931 N N . ILE C 1 68 ? 40.196 104.688 34.366 1.00 25.93 90 ILE C N 1
ATOM 2932 C CA . ILE C 1 68 ? 41.147 103.671 34.830 1.00 24.81 90 ILE C CA 1
ATOM 2933 C C . ILE C 1 68 ? 41.062 102.392 33.982 1.00 29.71 90 ILE C C 1
ATOM 2934 O O . ILE C 1 68 ? 39.973 101.986 33.554 1.00 27.68 90 ILE C O 1
ATOM 2939 N N . THR C 1 69 ? 42.228 101.779 33.730 1.00 27.87 91 THR C N 1
ATOM 2940 C CA . THR C 1 69 ? 42.332 100.536 32.969 1.00 27.16 91 THR C CA 1
ATOM 2941 C C . THR C 1 69 ? 42.571 99.367 33.910 1.00 28.70 91 THR C C 1
ATOM 2942 O O . THR C 1 69 ? 42.267 98.221 33.581 1.00 27.01 91 THR C O 1
ATOM 2946 N N . GLY C 1 70 ? 43.127 99.672 35.076 1.00 26.34 92 GLY C N 1
ATOM 2947 C CA . GLY C 1 70 ? 43.426 98.664 36.083 1.00 24.82 92 GLY C CA 1
ATOM 2948 C C . GLY C 1 70 ? 43.438 99.241 37.478 1.00 25.61 92 GLY C C 1
ATOM 2949 O O . GLY C 1 70 ? 43.605 100.448 37.653 1.00 24.60 92 GLY C O 1
ATOM 2950 N N . VAL C 1 71 ? 43.255 98.383 38.479 1.00 21.72 93 VAL C N 1
ATOM 2951 C CA . VAL C 1 71 ? 43.251 98.824 39.867 1.00 20.79 93 VAL C CA 1
ATOM 2952 C C . VAL C 1 71 ? 43.739 97.713 40.784 1.00 25.53 93 VAL C C 1
ATOM 2953 O O . VAL C 1 71 ? 43.353 96.553 40.621 1.00 24.34 93 VAL C O 1
ATOM 2957 N N . THR C 1 72 ? 44.569 98.093 41.774 1.00 22.77 94 THR C N 1
ATOM 2958 C CA . THR C 1 72 ? 44.943 97.241 42.887 1.00 22.97 94 THR C CA 1
ATOM 2959 C C . THR C 1 72 ? 44.259 97.819 44.106 1.00 24.83 94 THR C C 1
ATOM 2960 O O . THR C 1 72 ? 44.492 98.975 44.451 1.00 24.68 94 THR C O 1
ATOM 2964 N N . VAL C 1 73 ? 43.379 97.048 44.710 1.00 20.05 95 VAL C N 1
ATOM 2965 C CA . VAL C 1 73 ? 42.683 97.370 45.957 1.00 19.40 95 VAL C CA 1
ATOM 2966 C C . VAL C 1 73 ? 43.569 96.723 47.030 1.00 24.19 95 VAL C C 1
ATOM 2967 O O . VAL C 1 73 ? 43.726 95.505 47.000 1.00 24.11 95 VAL C O 1
ATOM 2971 N N . PRO C 1 74 ? 44.277 97.508 47.873 1.00 20.59 96 PRO C N 1
ATOM 2972 C CA . PRO C 1 74 ? 45.249 96.906 48.802 1.00 21.00 96 PRO C CA 1
ATOM 2973 C C . PRO C 1 74 ? 44.590 96.077 49.881 1.00 23.00 96 PRO C C 1
ATOM 2974 O O . PRO C 1 74 ? 43.400 96.263 50.155 1.00 20.80 96 PRO C O 1
ATOM 2978 N N . ASP C 1 75 ? 45.384 95.193 50.507 1.00 21.65 97 ASP C N 1
ATOM 2979 C CA . ASP C 1 75 ? 44.951 94.216 51.503 1.00 21.44 97 ASP C CA 1
ATOM 2980 C C . ASP C 1 75 ? 44.442 94.877 52.806 1.00 24.30 97 ASP C C 1
ATOM 2981 O O . ASP C 1 75 ? 43.895 94.174 53.652 1.00 23.70 97 ASP C O 1
ATOM 2986 N N . SER C 1 76 ? 44.537 96.222 52.922 1.00 19.74 98 SER C N 1
ATOM 2987 C CA . SER C 1 76 ? 43.979 96.963 54.059 1.00 17.95 98 SER C CA 1
ATOM 2988 C C . SER C 1 76 ? 42.437 97.129 53.911 1.00 19.57 98 SER C C 1
ATOM 2989 O O . SER C 1 76 ? 41.741 97.358 54.898 1.00 17.45 98 SER C O 1
ATOM 2992 N N . VAL C 1 77 ? 41.909 97.006 52.680 1.00 17.67 99 VAL C N 1
ATOM 2993 C CA . VAL C 1 77 ? 40.492 97.277 52.360 1.00 17.14 99 VAL C CA 1
ATOM 2994 C C . VAL C 1 77 ? 39.564 96.122 52.792 1.00 19.65 99 VAL C C 1
ATOM 2995 O O . VAL C 1 77 ? 39.775 94.959 52.427 1.00 17.34 99 VAL C O 1
ATOM 2999 N N . ILE C 1 78 ? 38.521 96.479 53.535 1.00 17.14 100 ILE C N 1
ATOM 3000 C CA . ILE C 1 78 ? 37.501 95.555 54.079 1.00 19.23 100 ILE C CA 1
ATOM 3001 C C . ILE C 1 78 ? 36.208 95.638 53.265 1.00 22.58 100 ILE C C 1
ATOM 3002 O O . ILE C 1 78 ? 35.460 94.668 53.192 1.00 22.52 100 ILE C O 1
ATOM 3007 N N . SER C 1 79 ? 35.926 96.814 52.710 1.00 17.63 101 SER C N 1
ATOM 3008 C CA . SER C 1 79 ? 34.667 97.016 51.982 1.00 17.63 101 SER C CA 1
ATOM 3009 C C . SER C 1 79 ? 34.850 97.906 50.778 1.00 19.44 101 SER C C 1
ATOM 3010 O O . SER C 1 79 ? 35.616 98.877 50.826 1.00 18.61 101 SER C O 1
ATOM 3013 N N . ILE C 1 80 ? 34.122 97.591 49.701 1.00 16.77 102 ILE C N 1
ATOM 3014 C CA . ILE C 1 80 ? 34.085 98.401 48.485 1.00 16.14 102 ILE C CA 1
ATOM 3015 C C . ILE C 1 80 ? 32.662 98.929 48.415 1.00 20.05 102 ILE C C 1
ATOM 3016 O O . ILE C 1 80 ? 31.699 98.151 48.438 1.00 20.01 102 ILE C O 1
ATOM 3021 N N . GLY C 1 81 ? 32.543 100.245 48.397 1.00 16.58 103 GLY C N 1
ATOM 3022 C CA . GLY C 1 81 ? 31.269 100.938 48.448 1.00 16.33 103 GLY C CA 1
ATOM 3023 C C . GLY C 1 81 ? 30.413 100.849 47.208 1.00 20.85 103 GLY C C 1
ATOM 3024 O O . GLY C 1 81 ? 30.846 100.385 46.143 1.00 20.80 103 GLY C O 1
ATOM 3025 N N . ARG C 1 82 ? 29.188 101.329 47.352 1.00 18.24 104 ARG C N 1
ATOM 3026 C CA . ARG C 1 82 ? 28.190 101.358 46.292 1.00 18.33 104 ARG C CA 1
ATOM 3027 C C . ARG C 1 82 ? 28.710 102.134 45.071 1.00 21.63 104 ARG C C 1
ATOM 3028 O O . ARG C 1 82 ? 29.225 103.235 45.230 1.00 21.03 104 ARG C O 1
ATOM 3036 N N . LEU C 1 83 ? 28.586 101.574 43.860 1.00 17.96 105 LEU C N 1
ATOM 3037 C CA . LEU C 1 83 ? 29.029 102.238 42.624 1.00 17.60 105 LEU C CA 1
ATOM 3038 C C . LEU C 1 83 ? 30.484 102.723 42.661 1.00 20.50 105 LEU C C 1
ATOM 3039 O O . LEU C 1 83 ? 30.812 103.636 41.921 1.00 21.20 105 LEU C O 1
ATOM 3044 N N . ALA C 1 84 ? 31.354 102.123 43.497 1.00 17.80 106 ALA C N 1
ATOM 3045 C CA . ALA C 1 84 ? 32.734 102.604 43.657 1.00 17.27 106 ALA C CA 1
ATOM 3046 C C . ALA C 1 84 ? 33.487 102.663 42.330 1.00 21.17 106 ALA C C 1
ATOM 3047 O O . ALA C 1 84 ? 34.210 103.618 42.088 1.00 22.27 106 ALA C O 1
ATOM 3049 N N . PHE C 1 85 ? 33.320 101.663 41.478 1.00 18.62 107 PHE C N 1
ATOM 3050 C CA . PHE C 1 85 ? 34.010 101.590 40.172 1.00 18.43 107 PHE C CA 1
ATOM 3051 C C . PHE C 1 85 ? 33.018 101.526 39.027 1.00 23.10 107 PHE C C 1
ATOM 3052 O O . PHE C 1 85 ? 33.354 101.069 37.936 1.00 24.18 107 PHE C O 1
ATOM 3060 N N . ALA C 1 86 ? 31.823 102.002 39.252 1.00 21.04 108 ALA C N 1
ATOM 3061 C CA . ALA C 1 86 ? 30.785 101.946 38.229 1.00 21.14 108 ALA C CA 1
ATOM 3062 C C . ALA C 1 86 ? 31.107 102.826 37.052 1.00 24.03 108 ALA C C 1
ATOM 3063 O O . ALA C 1 86 ? 31.687 103.887 37.210 1.00 23.50 108 ALA C O 1
ATOM 3065 N N A TYR C 1 87 ? 30.678 102.390 35.864 0.50 20.98 109 TYR C N 1
ATOM 3066 N N B TYR C 1 87 ? 30.688 102.385 35.862 0.50 20.80 109 TYR C N 1
ATOM 3067 C CA A TYR C 1 87 ? 30.798 103.088 34.575 0.50 21.42 109 TYR C CA 1
ATOM 3068 C CA B TYR C 1 87 ? 30.810 103.070 34.566 0.50 21.17 109 TYR C CA 1
ATOM 3069 C C A TYR C 1 87 ? 32.264 103.375 34.167 0.50 24.31 109 TYR C C 1
ATOM 3070 C C B TYR C 1 87 ? 32.271 103.368 34.158 0.50 24.19 109 TYR C C 1
ATOM 3071 O O A TYR C 1 87 ? 32.518 104.338 33.443 0.50 23.47 109 TYR C O 1
ATOM 3072 O O B TYR C 1 87 ? 32.528 104.328 33.426 0.50 23.36 109 TYR C O 1
ATOM 3089 N N . CYS C 1 88 ? 33.203 102.514 34.573 1.00 21.04 110 CYS C N 1
ATOM 3090 C CA . CYS C 1 88 ? 34.626 102.646 34.198 1.00 22.35 110 CYS C CA 1
ATOM 3091 C C . CYS C 1 88 ? 34.815 101.772 32.987 1.00 26.98 110 CYS C C 1
ATOM 3092 O O . CYS C 1 88 ? 35.160 100.589 33.110 1.00 25.68 110 CYS C O 1
ATOM 3095 N N . ASN C 1 89 ? 34.498 102.315 31.822 1.00 25.58 111 ASN C N 1
ATOM 3096 C CA . ASN C 1 89 ? 34.470 101.511 30.604 1.00 27.36 111 ASN C CA 1
ATOM 3097 C C . ASN C 1 89 ? 35.840 101.076 30.052 1.00 32.30 111 ASN C C 1
ATOM 3098 O O . ASN C 1 89 ? 35.850 100.278 29.122 1.00 32.85 111 ASN C O 1
ATOM 3103 N N . SER C 1 90 ? 36.966 101.491 30.660 1.00 27.69 112 SER C N 1
ATOM 3104 C CA . SER C 1 90 ? 38.259 100.972 30.216 1.00 27.91 112 SER C CA 1
ATOM 3105 C C . SER C 1 90 ? 38.825 100.009 31.249 1.00 31.23 112 SER C C 1
ATOM 3106 O O . SER C 1 90 ? 39.894 99.455 31.031 1.00 31.26 112 SER C O 1
ATOM 3109 N N . LEU C 1 91 ? 38.113 99.796 32.379 1.00 26.66 113 LEU C N 1
ATOM 3110 C CA . LEU C 1 91 ? 38.611 98.942 33.453 1.00 25.08 113 LEU C CA 1
ATOM 3111 C C . LEU C 1 91 ? 38.545 97.460 33.065 1.00 30.55 113 LEU C C 1
ATOM 3112 O O . LEU C 1 91 ? 37.455 96.911 32.878 1.00 28.56 113 LEU C O 1
ATOM 3117 N N . SER C 1 92 ? 39.706 96.815 32.948 1.00 28.57 114 SER C N 1
ATOM 3118 C CA . SER C 1 92 ? 39.718 95.397 32.585 1.00 29.68 114 SER C CA 1
ATOM 3119 C C . SER C 1 92 ? 40.468 94.534 33.605 1.00 35.52 114 SER C C 1
ATOM 3120 O O . SER C 1 92 ? 40.321 93.315 33.583 1.00 36.57 114 SER C O 1
ATOM 3123 N N . ASP C 1 93 ? 41.289 95.149 34.486 1.00 31.38 115 ASP C N 1
ATOM 3124 C CA . ASP C 1 93 ? 42.101 94.379 35.427 1.00 30.72 115 ASP C CA 1
ATOM 3125 C C . ASP C 1 93 ? 41.885 94.860 36.846 1.00 31.27 115 ASP C C 1
ATOM 3126 O O . ASP C 1 93 ? 42.280 95.975 37.203 1.00 28.85 115 ASP C O 1
ATOM 3131 N N . VAL C 1 94 ? 41.265 94.004 37.662 1.00 26.98 116 VAL C N 1
ATOM 3132 C CA . VAL C 1 94 ? 40.936 94.346 39.041 1.00 25.17 116 VAL C CA 1
ATOM 3133 C C . VAL C 1 94 ? 41.634 93.364 39.960 1.00 30.62 116 VAL C C 1
ATOM 3134 O O . VAL C 1 94 ? 41.363 92.163 39.876 1.00 31.51 116 VAL C O 1
ATOM 3138 N N . LYS C 1 95 ? 42.524 93.858 40.828 1.00 24.11 117 LYS C N 1
ATOM 3139 C CA . LYS C 1 95 ? 43.164 93.017 41.835 1.00 23.47 117 LYS C CA 1
ATOM 3140 C C . LYS C 1 95 ? 42.511 93.374 43.176 1.00 26.28 117 LYS C C 1
ATOM 3141 O O . LYS C 1 95 ? 42.711 94.487 43.666 1.00 24.46 117 LYS C O 1
ATOM 3147 N N . LEU C 1 96 ? 41.668 92.474 43.750 1.00 21.63 118 LEU C N 1
ATOM 3148 C CA . LEU C 1 96 ? 40.941 92.825 44.989 1.00 21.43 118 LEU C CA 1
ATOM 3149 C C . LEU C 1 96 ? 41.721 92.534 46.274 1.00 25.11 118 LEU C C 1
ATOM 3150 O O . LEU C 1 96 ? 42.582 91.667 46.298 1.00 26.50 118 LEU C O 1
ATOM 3155 N N . SER C 1 97 ? 41.368 93.229 47.364 1.00 20.36 119 SER C N 1
ATOM 3156 C CA . SER C 1 97 ? 41.982 93.039 48.685 1.00 18.82 119 SER C CA 1
ATOM 3157 C C . SER C 1 97 ? 41.831 91.597 49.249 1.00 23.89 119 SER C C 1
ATOM 3158 O O . SER C 1 97 ? 40.719 91.069 49.260 1.00 21.65 119 SER C O 1
ATOM 3161 N N . GLU C 1 98 ? 42.906 91.029 49.833 1.00 21.86 120 GLU C N 1
ATOM 3162 C CA . GLU C 1 98 ? 42.845 89.711 50.479 1.00 22.50 120 GLU C CA 1
ATOM 3163 C C . GLU C 1 98 ? 42.123 89.774 51.842 1.00 25.89 120 GLU C C 1
ATOM 3164 O O . GLU C 1 98 ? 41.893 88.735 52.454 1.00 25.89 120 GLU C O 1
ATOM 3170 N N . ASN C 1 99 ? 41.675 90.957 52.278 1.00 22.03 121 ASN C N 1
ATOM 3171 C CA . ASN C 1 99 ? 40.888 91.071 53.507 1.00 20.86 121 ASN C CA 1
ATOM 3172 C C . ASN C 1 99 ? 39.517 91.632 53.192 1.00 23.40 121 ASN C C 1
ATOM 3173 O O . ASN C 1 99 ? 38.790 92.022 54.097 1.00 24.35 121 ASN C O 1
ATOM 3178 N N . LEU C 1 100 ? 39.182 91.753 51.919 1.00 18.91 122 LEU C N 1
ATOM 3179 C CA . LEU C 1 100 ? 37.888 92.280 51.494 1.00 18.04 122 LEU C CA 1
ATOM 3180 C C . LEU C 1 100 ? 36.771 91.376 52.005 1.00 20.30 122 LEU C C 1
ATOM 3181 O O . LEU C 1 100 ? 36.827 90.163 51.823 1.00 19.98 122 LEU C O 1
ATOM 3186 N N . ILE C 1 101 ? 35.787 91.956 52.652 1.00 17.41 123 ILE C N 1
ATOM 3187 C CA . ILE C 1 101 ? 34.669 91.188 53.186 1.00 18.82 123 ILE C CA 1
ATOM 3188 C C . ILE C 1 101 ? 33.393 91.470 52.417 1.00 23.28 123 ILE C C 1
ATOM 3189 O O . ILE C 1 101 ? 32.612 90.540 52.177 1.00 22.36 123 ILE C O 1
ATOM 3194 N N . TYR C 1 102 ? 33.159 92.754 52.078 1.00 18.75 124 TYR C N 1
ATOM 3195 C CA A TYR C 1 102 ? 31.913 93.157 51.429 0.50 18.87 124 TYR C CA 1
ATOM 3196 C CA B TYR C 1 102 ? 31.909 93.167 51.456 0.50 19.15 124 TYR C CA 1
ATOM 3197 C C . TYR C 1 102 ? 32.141 93.915 50.154 1.00 21.47 124 TYR C C 1
ATOM 3198 O O . TYR C 1 102 ? 32.978 94.804 50.101 1.00 20.06 124 TYR C O 1
ATOM 3215 N N . ILE C 1 103 ? 31.346 93.574 49.123 1.00 18.10 125 ILE C N 1
ATOM 3216 C CA . ILE C 1 103 ? 31.329 94.261 47.843 1.00 17.78 125 ILE C CA 1
ATOM 3217 C C . ILE C 1 103 ? 29.908 94.785 47.753 1.00 20.16 125 ILE C C 1
ATOM 3218 O O . ILE C 1 103 ? 28.972 93.993 47.627 1.00 17.92 125 ILE C O 1
ATOM 3223 N N . ASN C 1 104 ? 29.736 96.114 47.937 1.00 18.79 126 ASN C N 1
ATOM 3224 C CA . ASN C 1 104 ? 28.415 96.723 47.957 1.00 19.05 126 ASN C CA 1
ATOM 3225 C C . ASN C 1 104 ? 27.792 96.802 46.577 1.00 22.36 126 ASN C C 1
ATOM 3226 O O . ASN C 1 104 ? 28.423 96.568 45.560 1.00 17.94 126 ASN C O 1
ATOM 3231 N N . GLU C 1 105 ? 26.517 97.151 46.567 1.00 22.69 127 GLU C N 1
ATOM 3232 C CA . GLU C 1 105 ? 25.699 97.162 45.373 1.00 22.58 127 GLU C CA 1
ATOM 3233 C C . GLU C 1 105 ? 26.334 97.938 44.225 1.00 22.90 127 GLU C C 1
ATOM 3234 O O . GLU C 1 105 ? 26.826 99.068 44.390 1.00 19.57 127 GLU C O 1
ATOM 3240 N N . LEU C 1 106 ? 26.308 97.317 43.037 1.00 18.73 128 LEU C N 1
ATOM 3241 C CA . LEU C 1 106 ? 26.739 97.933 41.788 1.00 18.40 128 LEU C CA 1
ATOM 3242 C C . LEU C 1 106 ? 28.183 98.498 41.835 1.00 21.79 128 LEU C C 1
ATOM 3243 O O . LEU C 1 106 ? 28.505 99.394 41.057 1.00 22.43 128 LEU C O 1
ATOM 3248 N N . ALA C 1 107 ? 29.059 97.959 42.691 1.00 18.59 129 ALA C N 1
ATOM 3249 C CA . ALA C 1 107 ? 30.449 98.432 42.835 1.00 18.64 129 ALA C CA 1
ATOM 3250 C C . ALA C 1 107 ? 31.218 98.357 41.530 1.00 22.21 129 ALA C C 1
ATOM 3251 O O . ALA C 1 107 ? 32.083 99.204 41.289 1.00 21.70 129 ALA C O 1
ATOM 3253 N N . PHE C 1 108 ? 30.896 97.371 40.664 1.00 17.50 130 PHE C N 1
ATOM 3254 C CA . PHE C 1 108 ? 31.550 97.224 39.352 1.00 18.15 130 PHE C CA 1
ATOM 3255 C C . PHE C 1 108 ? 30.505 97.216 38.249 1.00 22.89 130 PHE C C 1
ATOM 3256 O O . PHE C 1 108 ? 30.601 96.437 37.294 1.00 24.79 130 PHE C O 1
ATOM 3264 N N . ALA C 1 109 ? 29.467 98.039 38.403 1.00 20.60 131 ALA C N 1
ATOM 3265 C CA . ALA C 1 109 ? 28.370 98.060 37.436 1.00 21.05 131 ALA C CA 1
ATOM 3266 C C . ALA C 1 109 ? 28.735 98.772 36.154 1.00 24.92 131 ALA C C 1
ATOM 3267 O O . ALA C 1 109 ? 29.443 99.772 36.172 1.00 23.96 131 ALA C O 1
ATOM 3269 N N . SER C 1 110 ? 28.165 98.291 35.034 1.00 21.05 132 SER C N 1
ATOM 3270 C CA . SER C 1 110 ? 28.288 98.882 33.722 1.00 21.08 132 SER C CA 1
ATOM 3271 C C . SER C 1 110 ? 29.768 99.161 33.376 1.00 26.60 132 SER C C 1
ATOM 3272 O O . SER C 1 110 ? 30.106 100.245 32.899 1.00 25.43 132 SER C O 1
ATOM 3275 N N . CYS C 1 111 ? 30.643 98.178 33.649 1.00 22.00 133 CYS C N 1
ATOM 3276 C CA . CYS C 1 111 ? 32.067 98.218 33.314 1.00 21.99 133 CYS C CA 1
ATOM 3277 C C . CYS C 1 111 ? 32.203 97.323 32.103 1.00 25.59 133 CYS C C 1
ATOM 3278 O O . CYS C 1 111 ? 32.390 96.115 32.222 1.00 22.84 133 CYS C O 1
ATOM 3281 N N . ASP C 1 112 ? 31.995 97.902 30.926 1.00 25.21 134 ASP C N 1
ATOM 3282 C CA . ASP C 1 112 ? 31.875 97.126 29.695 1.00 26.48 134 ASP C CA 1
ATOM 3283 C C . ASP C 1 112 ? 33.176 96.445 29.221 1.00 31.77 134 ASP C C 1
ATOM 3284 O O . ASP C 1 112 ? 33.079 95.540 28.413 1.00 33.89 134 ASP C O 1
ATOM 3289 N N . ALA C 1 113 ? 34.345 96.762 29.787 1.00 29.22 135 ALA C N 1
ATOM 3290 C CA . ALA C 1 113 ? 35.593 96.091 29.398 1.00 29.46 135 ALA C CA 1
ATOM 3291 C C . ALA C 1 113 ? 36.030 95.048 30.454 1.00 31.59 135 ALA C C 1
ATOM 3292 O O . ALA C 1 113 ? 37.043 94.377 30.264 1.00 31.91 135 ALA C O 1
ATOM 3294 N N . LEU C 1 114 ? 35.264 94.897 31.546 1.00 27.26 136 LEU C N 1
ATOM 3295 C CA . LEU C 1 114 ? 35.602 93.925 32.598 1.00 25.66 136 LEU C CA 1
ATOM 3296 C C . LEU C 1 114 ? 35.060 92.536 32.204 1.00 29.07 136 LEU C C 1
ATOM 3297 O O . LEU C 1 114 ? 33.837 92.327 32.160 1.00 29.01 136 LEU C O 1
ATOM 3302 N N . LYS C 1 115 ? 35.964 91.626 31.818 1.00 26.81 137 LYS C N 1
ATOM 3303 C CA . LYS C 1 115 ? 35.574 90.296 31.313 1.00 27.34 137 LYS C CA 1
ATOM 3304 C C . LYS C 1 115 ? 35.700 89.199 32.363 1.00 30.79 137 LYS C C 1
ATOM 3305 O O . LYS C 1 115 ? 35.032 88.173 32.260 1.00 31.71 137 LYS C O 1
ATOM 3311 N N . GLU C 1 116 ? 36.534 89.414 33.368 1.00 26.20 138 GLU C N 1
ATOM 3312 C CA . GLU C 1 116 ? 36.721 88.441 34.437 1.00 26.45 138 GLU C CA 1
ATOM 3313 C C . GLU C 1 116 ? 37.076 89.138 35.730 1.00 29.55 138 GLU C C 1
ATOM 3314 O O . GLU C 1 116 ? 37.587 90.264 35.717 1.00 29.44 138 GLU C O 1
ATOM 3320 N N . ILE C 1 117 ? 36.846 88.452 36.850 1.00 24.58 139 ILE C N 1
ATOM 3321 C CA . ILE C 1 117 ? 37.241 88.962 38.157 1.00 23.01 139 ILE C CA 1
ATOM 3322 C C . ILE C 1 117 ? 37.521 87.763 39.045 1.00 24.64 139 ILE C C 1
ATOM 3323 O O . ILE C 1 117 ? 36.875 86.714 38.909 1.00 23.06 139 ILE C O 1
ATOM 3328 N N . THR C 1 118 ? 38.500 87.911 39.926 1.00 21.65 140 THR C N 1
ATOM 3329 C CA . THR C 1 118 ? 38.844 86.917 40.923 1.00 20.64 140 THR C CA 1
ATOM 3330 C C . THR C 1 118 ? 38.381 87.434 42.283 1.00 24.13 140 THR C C 1
ATOM 3331 O O . THR C 1 118 ? 38.769 88.525 42.706 1.00 21.76 140 THR C O 1
ATOM 3335 N N . ILE C 1 119 ? 37.552 86.640 42.964 1.00 19.70 141 ILE C N 1
ATOM 3336 C CA . ILE C 1 119 ? 37.015 87.035 44.264 1.00 18.87 141 ILE C CA 1
ATOM 3337 C C . ILE C 1 119 ? 37.882 86.433 45.351 1.00 22.29 141 ILE C C 1
ATOM 3338 O O . ILE C 1 119 ? 38.014 85.205 45.407 1.00 20.75 141 ILE C O 1
ATOM 3343 N N . PRO C 1 120 ? 38.436 87.266 46.251 1.00 19.72 142 PRO C N 1
ATOM 3344 C CA . PRO C 1 120 ? 39.266 86.728 47.350 1.00 20.61 142 PRO C CA 1
ATOM 3345 C C . PRO C 1 120 ? 38.474 85.816 48.268 1.00 22.43 142 PRO C C 1
ATOM 3346 O O . PRO C 1 120 ? 37.270 86.007 48.421 1.00 19.71 142 PRO C O 1
ATOM 3350 N N . ALA C 1 121 ? 39.161 84.856 48.907 1.00 21.30 143 ALA C N 1
ATOM 3351 C CA . ALA C 1 121 ? 38.542 83.905 49.837 1.00 21.77 143 ALA C CA 1
ATOM 3352 C C . ALA C 1 121 ? 37.884 84.613 51.040 1.00 23.46 143 ALA C C 1
ATOM 3353 O O . ALA C 1 121 ? 36.964 84.058 51.622 1.00 21.78 143 ALA C O 1
ATOM 3355 N N . SER C 1 122 ? 38.350 85.815 51.402 1.00 19.95 144 SER C N 1
ATOM 3356 C CA . SER C 1 122 ? 37.818 86.567 52.551 1.00 18.84 144 SER C CA 1
ATOM 3357 C C . SER C 1 122 ? 36.390 87.162 52.289 1.00 21.62 144 SER C C 1
ATOM 3358 O O . SER C 1 122 ? 35.680 87.488 53.245 1.00 22.18 144 SER C O 1
ATOM 3361 N N . VAL C 1 123 ? 35.990 87.336 51.021 1.00 18.24 145 VAL C N 1
ATOM 3362 C CA . VAL C 1 123 ? 34.702 87.961 50.693 1.00 17.27 145 VAL C CA 1
ATOM 3363 C C . VAL C 1 123 ? 33.592 87.098 51.256 1.00 21.68 145 VAL C C 1
ATOM 3364 O O . VAL C 1 123 ? 33.606 85.880 51.062 1.00 21.31 145 VAL C O 1
ATOM 3368 N N . GLU C 1 124 ? 32.653 87.733 51.984 1.00 18.46 146 GLU C N 1
ATOM 3369 C CA . GLU C 1 124 ? 31.529 87.016 52.592 1.00 18.70 146 GLU C CA 1
ATOM 3370 C C . GLU C 1 124 ? 30.221 87.324 51.915 1.00 21.89 146 GLU C C 1
ATOM 3371 O O . GLU C 1 124 ? 29.314 86.507 51.948 1.00 24.22 146 GLU C O 1
ATOM 3377 N N . LYS C 1 125 ? 30.103 88.522 51.330 1.00 19.76 147 LYS C N 1
ATOM 3378 C CA . LYS C 1 125 ? 28.842 88.987 50.796 1.00 19.52 147 LYS C CA 1
ATOM 3379 C C . LYS C 1 125 ? 29.063 89.940 49.644 1.00 21.34 147 LYS C C 1
ATOM 3380 O O . LYS C 1 125 ? 29.894 90.842 49.713 1.00 20.94 147 LYS C O 1
ATOM 3394 N N . ASP C 1 127 ? 26.550 92.352 47.003 1.00 22.67 149 ASP C N 1
ATOM 3395 C CA . ASP C 1 127 ? 25.247 92.875 46.595 1.00 23.94 149 ASP C CA 1
ATOM 3396 C C . ASP C 1 127 ? 25.366 93.268 45.139 1.00 28.71 149 ASP C C 1
ATOM 3397 O O . ASP C 1 127 ? 26.100 94.214 44.870 1.00 26.87 149 ASP C O 1
ATOM 3402 N N . ASN C 1 128 ? 24.738 92.493 44.185 1.00 27.99 150 ASN C N 1
ATOM 3403 C CA . ASN C 1 128 ? 24.889 92.565 42.713 1.00 25.99 150 ASN C CA 1
ATOM 3404 C C . ASN C 1 128 ? 25.854 93.689 42.265 1.00 26.45 150 ASN C C 1
ATOM 3405 O O . ASN C 1 128 ? 25.444 94.779 41.843 1.00 25.09 150 ASN C O 1
ATOM 3410 N N . PRO C 1 129 ? 27.161 93.394 42.326 1.00 19.90 151 PRO C N 1
ATOM 3411 C CA . PRO C 1 129 ? 28.145 94.417 41.987 1.00 19.02 151 PRO C CA 1
ATOM 3412 C C . PRO C 1 129 ? 28.366 94.565 40.501 1.00 23.21 151 PRO C C 1
ATOM 3413 O O . PRO C 1 129 ? 29.004 95.525 40.105 1.00 22.51 151 PRO C O 1
ATOM 3417 N N . PHE C 1 130 ? 27.900 93.619 39.689 1.00 19.67 152 PHE C N 1
ATOM 3418 C CA . PHE C 1 130 ? 28.279 93.577 38.282 1.00 19.01 152 PHE C CA 1
ATOM 3419 C C . PHE C 1 130 ? 27.158 93.869 37.325 1.00 22.20 152 PHE C C 1
ATOM 3420 O O . PHE C 1 130 ? 27.333 93.681 36.118 1.00 21.51 152 PHE C O 1
ATOM 3428 N N . ARG C 1 131 ? 26.034 94.333 37.830 1.00 19.02 153 ARG C N 1
ATOM 3429 C CA . ARG C 1 131 ? 24.888 94.635 36.975 1.00 20.12 153 ARG C CA 1
ATOM 3430 C C . ARG C 1 131 ? 25.299 95.513 35.782 1.00 23.87 153 ARG C C 1
ATOM 3431 O O . ARG C 1 131 ? 26.051 96.468 35.972 1.00 23.74 153 ARG C O 1
ATOM 3439 N N . TRP C 1 132 ? 24.828 95.167 34.559 1.00 20.56 154 TRP C N 1
ATOM 3440 C CA . TRP C 1 132 ? 25.080 95.895 33.300 1.00 22.13 154 TRP C CA 1
ATOM 3441 C C . TRP C 1 132 ? 26.513 95.726 32.770 1.00 27.97 154 TRP C C 1
ATOM 3442 O O . TRP C 1 132 ? 26.826 96.280 31.713 1.00 27.62 154 TRP C O 1
ATOM 3453 N N . SER C 1 133 ? 27.379 95.004 33.494 1.00 25.20 155 SER C N 1
ATOM 3454 C CA . SER C 1 133 ? 28.724 94.660 33.006 1.00 26.49 155 SER C CA 1
ATOM 3455 C C . SER C 1 133 ? 28.551 93.313 32.321 1.00 35.67 155 SER C C 1
ATOM 3456 O O . SER C 1 133 ? 28.836 92.267 32.913 1.00 36.12 155 SER C O 1
ATOM 3459 N N . ASN C 1 134 ? 27.950 93.338 31.141 1.00 34.99 156 ASN C N 1
ATOM 3460 C CA . ASN C 1 134 ? 27.531 92.145 30.411 1.00 36.81 156 ASN C CA 1
ATOM 3461 C C . ASN C 1 134 ? 28.695 91.346 29.767 1.00 41.70 156 ASN C C 1
ATOM 3462 O O . ASN C 1 134 ? 28.482 90.164 29.476 1.00 43.60 156 ASN C O 1
ATOM 3467 N N . ALA C 1 135 ? 29.925 91.924 29.636 1.00 34.23 157 ALA C N 1
ATOM 3468 C CA . ALA C 1 135 ? 31.088 91.135 29.216 1.00 32.98 157 ALA C CA 1
ATOM 3469 C C . ALA C 1 135 ? 31.609 90.249 30.405 1.00 34.54 157 ALA C C 1
ATOM 3470 O O . ALA C 1 135 ? 32.430 89.359 30.168 1.00 33.04 157 ALA C O 1
ATOM 3472 N N A LEU C 1 136 ? 31.177 90.549 31.653 0.50 30.90 158 LEU C N 1
ATOM 3473 N N B LEU C 1 136 ? 31.158 90.487 31.663 0.50 29.66 158 LEU C N 1
ATOM 3474 C CA A LEU C 1 136 ? 31.586 89.849 32.866 0.50 30.70 158 LEU C CA 1
ATOM 3475 C CA B LEU C 1 136 ? 31.627 89.671 32.784 0.50 29.06 158 LEU C CA 1
ATOM 3476 C C A LEU C 1 136 ? 30.840 88.524 32.980 0.50 36.90 158 LEU C C 1
ATOM 3477 C C B LEU C 1 136 ? 30.855 88.343 32.839 0.50 35.84 158 LEU C C 1
ATOM 3478 O O A LEU C 1 136 ? 29.843 88.405 33.693 0.50 36.24 158 LEU C O 1
ATOM 3479 O O B LEU C 1 136 ? 29.808 88.231 33.471 0.50 35.37 158 LEU C O 1
ATOM 3488 N N A ASP C 1 137 ? 31.343 87.531 32.266 0.50 36.01 159 ASP C N 1
ATOM 3489 N N B ASP C 1 137 ? 31.425 87.343 32.182 0.50 35.90 159 ASP C N 1
ATOM 3490 C CA A ASP C 1 137 ? 30.768 86.202 32.249 0.50 37.16 159 ASP C CA 1
ATOM 3491 C CA B ASP C 1 137 ? 30.921 85.983 32.039 0.50 37.16 159 ASP C CA 1
ATOM 3492 C C A ASP C 1 137 ? 31.256 85.360 33.437 0.50 40.40 159 ASP C C 1
ATOM 3493 C C B ASP C 1 137 ? 31.355 85.033 33.131 0.50 41.60 159 ASP C C 1
ATOM 3494 O O A ASP C 1 137 ? 30.416 84.905 34.202 0.50 40.30 159 ASP C O 1
ATOM 3495 O O B ASP C 1 137 ? 30.615 84.111 33.460 0.50 42.83 159 ASP C O 1
ATOM 3504 N N . THR C 1 138 ? 32.591 85.189 33.603 1.00 36.72 160 THR C N 1
ATOM 3505 C CA . THR C 1 138 ? 33.191 84.296 34.584 1.00 35.00 160 THR C CA 1
ATOM 3506 C C . THR C 1 138 ? 33.771 84.963 35.818 1.00 31.95 160 THR C C 1
ATOM 3507 O O . THR C 1 138 ? 34.444 86.008 35.801 1.00 29.06 160 THR C O 1
ATOM 3511 N N . VAL C 1 139 ? 33.501 84.283 36.923 1.00 25.30 161 VAL C N 1
ATOM 3512 C CA . VAL C 1 139 ? 33.985 84.678 38.235 1.00 22.66 161 VAL C CA 1
ATOM 3513 C C . VAL C 1 139 ? 34.886 83.565 38.734 1.00 24.72 161 VAL C C 1
ATOM 3514 O O . VAL C 1 139 ? 34.487 82.394 38.714 1.00 24.23 161 VAL C O 1
ATOM 3518 N N . TYR C 1 140 ? 36.114 83.916 39.119 1.00 20.15 162 TYR C N 1
ATOM 3519 C CA . TYR C 1 140 ? 37.066 82.965 39.652 1.00 21.58 162 TYR C CA 1
ATOM 3520 C C . TYR C 1 140 ? 37.209 83.138 41.129 1.00 25.84 162 TYR C C 1
ATOM 3521 O O . TYR C 1 140 ? 37.035 84.242 41.648 1.00 25.00 162 TYR C O 1
ATOM 3543 N N . GLU C 1 142 ? 39.777 81.010 44.422 1.00 34.75 164 GLU C N 1
ATOM 3544 C CA . GLU C 1 142 ? 40.921 80.132 44.693 1.00 37.01 164 GLU C CA 1
ATOM 3545 C C . GLU C 1 142 ? 40.474 78.695 45.010 1.00 40.32 164 GLU C C 1
ATOM 3546 O O . GLU C 1 142 ? 41.158 77.738 44.610 1.00 41.01 164 GLU C O 1
ATOM 3552 N N . GLY C 1 143 ? 39.338 78.559 45.701 1.00 36.59 165 GLY C N 1
ATOM 3553 C CA . GLY C 1 143 ? 38.795 77.259 46.085 1.00 38.47 165 GLY C CA 1
ATOM 3554 C C . GLY C 1 143 ? 39.605 76.617 47.191 1.00 46.42 165 GLY C C 1
ATOM 3555 O O . GLY C 1 143 ? 40.274 77.312 47.963 1.00 47.57 165 GLY C O 1
ATOM 3564 N N . GLU D 1 6 ? 21.846 49.526 30.493 1.00 58.98 28 GLU D N 1
ATOM 3565 C CA . GLU D 1 6 ? 22.798 49.115 31.524 1.00 58.10 28 GLU D CA 1
ATOM 3566 C C . GLU D 1 6 ? 23.613 50.319 32.032 1.00 57.14 28 GLU D C 1
ATOM 3567 O O . GLU D 1 6 ? 23.943 50.372 33.221 1.00 57.61 28 GLU D O 1
ATOM 3573 N N . SER D 1 7 ? 23.944 51.271 31.139 1.00 48.46 29 SER D N 1
ATOM 3574 C CA . SER D 1 7 ? 24.715 52.466 31.494 1.00 44.82 29 SER D CA 1
ATOM 3575 C C . SER D 1 7 ? 23.794 53.603 32.003 1.00 40.51 29 SER D C 1
ATOM 3576 O O . SER D 1 7 ? 24.291 54.670 32.356 1.00 38.27 29 SER D O 1
ATOM 3579 N N . THR D 1 8 ? 22.468 53.363 32.034 1.00 34.13 30 THR D N 1
ATOM 3580 C CA A THR D 1 8 ? 21.466 54.328 32.501 0.50 32.36 30 THR D CA 1
ATOM 3581 C CA B THR D 1 8 ? 21.501 54.347 32.512 0.50 32.70 30 THR D CA 1
ATOM 3582 C C . THR D 1 8 ? 20.760 53.733 33.708 1.00 36.23 30 THR D C 1
ATOM 3583 O O . THR D 1 8 ? 20.336 52.576 33.654 1.00 37.05 30 THR D O 1
ATOM 3590 N N . VAL D 1 9 ? 20.673 54.487 34.805 1.00 28.85 31 VAL D N 1
ATOM 3591 C CA . VAL D 1 9 ? 20.014 54.012 36.022 1.00 28.11 31 VAL D CA 1
ATOM 3592 C C . VAL D 1 9 ? 18.918 55.006 36.389 1.00 26.87 31 VAL D C 1
ATOM 3593 O O . VAL D 1 9 ? 19.156 56.224 36.364 1.00 22.85 31 VAL D O 1
ATOM 3597 N N . GLN D 1 10 ? 17.727 54.491 36.714 1.00 22.94 32 GLN D N 1
ATOM 3598 C CA . GLN D 1 10 ? 16.604 55.315 37.140 1.00 24.08 32 GLN D CA 1
ATOM 3599 C C . GLN D 1 10 ? 16.407 55.145 38.648 1.00 28.24 32 GLN D C 1
ATOM 3600 O O . GLN D 1 10 ? 16.358 54.013 39.137 1.00 27.92 32 GLN D O 1
ATOM 3606 N N . VAL D 1 11 ? 16.334 56.261 39.393 1.00 23.39 33 VAL D N 1
ATOM 3607 C CA . VAL D 1 11 ? 16.060 56.243 40.848 1.00 22.60 33 VAL D CA 1
ATOM 3608 C C . VAL D 1 11 ? 14.899 57.213 41.066 1.00 24.79 33 VAL D C 1
ATOM 3609 O O . VAL D 1 11 ? 15.108 58.427 41.075 1.00 22.04 33 VAL D O 1
ATOM 3613 N N . GLY D 1 12 ? 13.694 56.693 41.141 1.00 22.47 34 GLY D N 1
ATOM 3614 C CA . GLY D 1 12 ? 12.509 57.545 41.248 1.00 22.90 34 GLY D CA 1
ATOM 3615 C C . GLY D 1 12 ? 12.416 58.523 40.078 1.00 25.09 34 GLY D C 1
ATOM 3616 O O . GLY D 1 12 ? 12.456 58.111 38.922 1.00 25.04 34 GLY D O 1
ATOM 3617 N N . PRO D 1 13 ? 12.441 59.838 40.340 1.00 20.63 35 PRO D N 1
ATOM 3618 C CA . PRO D 1 13 ? 12.355 60.820 39.240 1.00 19.46 35 PRO D CA 1
ATOM 3619 C C . PRO D 1 13 ? 13.702 61.118 38.575 1.00 21.74 35 PRO D C 1
ATOM 3620 O O . PRO D 1 13 ? 13.747 61.874 37.617 1.00 21.51 35 PRO D O 1
ATOM 3624 N N . TYR D 1 14 ? 14.793 60.533 39.086 1.00 19.18 36 TYR D N 1
ATOM 3625 C CA . TYR D 1 14 ? 16.134 60.802 38.590 1.00 18.29 36 TYR D CA 1
ATOM 3626 C C . TYR D 1 14 ? 16.644 59.786 37.604 1.00 22.89 36 TYR D C 1
ATOM 3627 O O . TYR D 1 14 ? 16.610 58.588 37.878 1.00 22.70 36 TYR D O 1
ATOM 3636 N N . THR D 1 15 ? 17.182 60.276 36.475 1.00 18.76 37 THR D N 1
ATOM 3637 C CA . THR D 1 15 ? 17.897 59.421 35.500 1.00 18.35 37 THR D CA 1
ATOM 3638 C C . THR D 1 15 ? 19.369 59.731 35.633 1.00 20.73 37 THR D C 1
ATOM 3639 O O . THR D 1 15 ? 19.741 60.908 35.652 1.00 18.53 37 THR D O 1
ATOM 3643 N N . PHE D 1 16 ? 20.203 58.699 35.723 1.00 16.27 38 PHE D N 1
ATOM 3644 C CA . PHE D 1 16 ? 21.640 58.860 35.801 1.00 17.63 38 PHE D CA 1
ATOM 3645 C C . PHE D 1 16 ? 22.324 58.107 34.693 1.00 23.83 38 PHE D C 1
ATOM 3646 O O . PHE D 1 16 ? 21.886 57.012 34.349 1.00 25.15 38 PHE D O 1
ATOM 3654 N N . GLU D 1 17 ? 23.393 58.678 34.139 1.00 19.84 39 GLU D N 1
ATOM 3655 C CA . GLU D 1 17 ? 24.255 57.978 33.187 1.00 20.64 39 GLU D CA 1
ATOM 3656 C C . GLU D 1 17 ? 25.531 57.611 33.968 1.00 24.40 39 GLU D C 1
ATOM 3657 O O . GLU D 1 17 ? 26.082 58.455 34.670 1.00 22.30 39 GLU D O 1
ATOM 3663 N N . ILE D 1 18 ? 25.940 56.335 33.923 1.00 23.08 40 ILE D N 1
ATOM 3664 C CA . ILE D 1 18 ? 27.108 55.887 34.677 1.00 24.75 40 ILE D CA 1
ATOM 3665 C C . ILE D 1 18 ? 28.272 55.734 33.690 1.00 27.43 40 ILE D C 1
ATOM 3666 O O . ILE D 1 18 ? 28.083 55.259 32.564 1.00 26.81 40 ILE D O 1
ATOM 3671 N N . TRP D 1 19 ? 29.442 56.261 34.069 1.00 22.49 41 TRP D N 1
ATOM 3672 C CA . TRP D 1 19 ? 30.593 56.322 33.173 1.00 24.17 41 TRP D CA 1
ATOM 3673 C C . TRP D 1 19 ? 31.623 55.288 33.522 1.00 24.76 41 TRP D C 1
ATOM 3674 O O . TRP D 1 19 ? 31.690 54.835 34.662 1.00 22.82 41 TRP D O 1
ATOM 3685 N N . PHE D 1 20 ? 32.467 54.983 32.560 1.00 22.70 42 PHE D N 1
ATOM 3686 C CA . PHE D 1 20 ? 33.575 54.055 32.680 1.00 22.61 42 PHE D CA 1
ATOM 3687 C C . PHE D 1 20 ? 34.509 54.442 33.842 1.00 25.41 42 PHE D C 1
ATOM 3688 O O . PHE D 1 20 ? 35.057 53.560 34.495 1.00 25.46 42 PHE D O 1
ATOM 3696 N N . ASP D 1 21 ? 34.678 55.740 34.098 1.00 23.08 43 ASP D N 1
ATOM 3697 C CA . ASP D 1 21 ? 35.573 56.212 35.165 1.00 23.74 43 ASP D CA 1
ATOM 3698 C C . ASP D 1 21 ? 34.974 56.005 36.567 1.00 28.63 43 ASP D C 1
ATOM 3699 O O . ASP D 1 21 ? 35.578 56.406 37.552 1.00 30.15 43 ASP D O 1
ATOM 3704 N N . GLY D 1 22 ? 33.793 55.406 36.632 1.00 25.25 44 GLY D N 1
ATOM 3705 C CA . GLY D 1 22 ? 33.124 55.067 37.886 1.00 24.87 44 GLY D CA 1
ATOM 3706 C C . GLY D 1 22 ? 32.324 56.184 38.514 1.00 27.18 44 GLY D C 1
ATOM 3707 O O . GLY D 1 22 ? 31.979 56.101 39.695 1.00 26.51 44 GLY D O 1
ATOM 3708 N N . THR D 1 23 ? 32.004 57.235 37.738 1.00 20.90 45 THR D N 1
ATOM 3709 C CA . THR D 1 23 ? 31.214 58.350 38.255 1.00 19.05 45 THR D CA 1
ATOM 3710 C C . THR D 1 23 ? 29.856 58.363 37.567 1.00 21.75 45 THR D C 1
ATOM 3711 O O . THR D 1 23 ? 29.673 57.697 36.552 1.00 20.54 45 THR D O 1
ATOM 3715 N N . ALA D 1 24 ? 28.908 59.092 38.131 1.00 18.32 46 ALA D N 1
ATOM 3716 C CA . ALA D 1 24 ? 27.589 59.191 37.541 1.00 18.65 46 ALA D CA 1
ATOM 3717 C C . ALA D 1 24 ? 27.207 60.647 37.302 1.00 22.22 46 ALA D C 1
ATOM 3718 O O . ALA D 1 24 ? 27.555 61.529 38.083 1.00 20.91 46 ALA D O 1
ATOM 3720 N N . THR D 1 25 ? 26.456 60.876 36.221 1.00 17.33 47 THR D N 1
ATOM 3721 C CA . THR D 1 25 ? 25.895 62.193 35.909 1.00 16.40 47 THR D CA 1
ATOM 3722 C C . THR D 1 25 ? 24.396 62.115 36.014 1.00 20.49 47 THR D C 1
ATOM 3723 O O . THR D 1 25 ? 23.796 61.192 35.450 1.00 20.73 47 THR D O 1
ATOM 3727 N N A LEU D 1 26 ? 23.777 63.072 36.727 0.50 17.38 48 LEU D N 1
ATOM 3728 N N B LEU D 1 26 ? 23.776 63.075 36.727 0.50 17.82 48 LEU D N 1
ATOM 3729 C CA A LEU D 1 26 ? 22.325 63.181 36.787 0.50 16.54 48 LEU D CA 1
ATOM 3730 C CA B LEU D 1 26 ? 22.321 63.193 36.784 0.50 17.22 48 LEU D CA 1
ATOM 3731 C C A LEU D 1 26 ? 21.914 63.843 35.477 0.50 19.92 48 LEU D C 1
ATOM 3732 C C B LEU D 1 26 ? 21.923 63.841 35.467 0.50 20.20 48 LEU D C 1
ATOM 3733 O O A LEU D 1 26 ? 22.228 65.021 35.260 0.50 18.10 48 LEU D O 1
ATOM 3734 O O B LEU D 1 26 ? 22.232 65.019 35.248 0.50 18.39 48 LEU D O 1
ATOM 3743 N N . THR D 1 27 ? 21.290 63.074 34.563 1.00 16.65 49 THR D N 1
ATOM 3744 C CA . THR D 1 27 ? 20.949 63.613 33.252 1.00 16.97 49 THR D CA 1
ATOM 3745 C C . THR D 1 27 ? 19.537 64.181 33.153 1.00 21.65 49 THR D C 1
ATOM 3746 O O . THR D 1 27 ? 19.311 65.037 32.301 1.00 18.71 49 THR D O 1
ATOM 3750 N N . ARG D 1 28 ? 18.579 63.696 33.978 1.00 18.24 50 ARG D N 1
ATOM 3751 C CA A ARG D 1 28 ? 17.197 64.160 33.871 0.50 18.31 50 ARG D CA 1
ATOM 3752 C CA B ARG D 1 28 ? 17.200 64.178 33.874 0.50 18.43 50 ARG D CA 1
ATOM 3753 C C . ARG D 1 28 ? 16.432 63.992 35.176 1.00 21.97 50 ARG D C 1
ATOM 3754 O O . ARG D 1 28 ? 16.605 62.986 35.861 1.00 20.61 50 ARG D O 1
ATOM 3769 N N . TYR D 1 29 ? 15.564 64.967 35.478 1.00 18.43 51 TYR D N 1
ATOM 3770 C CA . TYR D 1 29 ? 14.623 64.951 36.588 1.00 18.32 51 TYR D CA 1
ATOM 3771 C C . TYR D 1 29 ? 13.245 64.919 35.966 1.00 24.12 51 TYR D C 1
ATOM 3772 O O . TYR D 1 29 ? 12.910 65.817 35.186 1.00 25.23 51 TYR D O 1
ATOM 3781 N N . ASP D 1 30 ? 12.468 63.892 36.261 1.00 21.11 52 ASP D N 1
ATOM 3782 C CA . ASP D 1 30 ? 11.114 63.763 35.711 1.00 21.91 52 ASP D CA 1
ATOM 3783 C C . ASP D 1 30 ? 10.114 64.084 36.814 1.00 25.80 52 ASP D C 1
ATOM 3784 O O . ASP D 1 30 ? 9.860 63.251 37.673 1.00 24.66 52 ASP D O 1
ATOM 3789 N N . GLU D 1 31 ? 9.525 65.287 36.770 1.00 23.76 53 GLU D N 1
ATOM 3790 C CA . GLU D 1 31 ? 8.631 65.756 37.819 1.00 23.07 53 GLU D CA 1
ATOM 3791 C C . GLU D 1 31 ? 7.371 64.862 37.991 1.00 27.39 53 GLU D C 1
ATOM 3792 O O . GLU D 1 31 ? 6.859 64.789 39.113 1.00 26.14 53 GLU D O 1
ATOM 3798 N N . SER D 1 32 ? 6.911 64.157 36.920 1.00 25.69 54 SER D N 1
ATOM 3799 C CA A SER D 1 32 ? 5.746 63.271 36.980 0.50 26.97 54 SER D CA 1
ATOM 3800 C CA B SER D 1 32 ? 5.741 63.274 36.984 0.50 25.67 54 SER D CA 1
ATOM 3801 C C . SER D 1 32 ? 6.031 62.025 37.841 1.00 30.23 54 SER D C 1
ATOM 3802 O O . SER D 1 32 ? 5.100 61.364 38.277 1.00 30.42 54 SER D O 1
ATOM 3807 N N . LEU D 1 33 ? 7.318 61.716 38.100 1.00 26.77 55 LEU D N 1
ATOM 3808 C CA . LEU D 1 33 ? 7.694 60.551 38.911 1.00 26.26 55 LEU D CA 1
ATOM 3809 C C . LEU D 1 33 ? 8.094 60.933 40.337 1.00 28.41 55 LEU D C 1
ATOM 3810 O O . LEU D 1 33 ? 8.331 60.041 41.152 1.00 27.49 55 LEU D O 1
ATOM 3815 N N . ALA D 1 34 ? 8.152 62.234 40.643 1.00 23.84 56 ALA D N 1
ATOM 3816 C CA . ALA D 1 34 ? 8.608 62.713 41.950 1.00 23.95 56 ALA D CA 1
ATOM 3817 C C . ALA D 1 34 ? 7.512 62.606 43.025 1.00 31.03 56 ALA D C 1
ATOM 3818 O O . ALA D 1 34 ? 6.328 62.776 42.723 1.00 32.45 56 ALA D O 1
ATOM 3820 N N . GLY D 1 35 ? 7.934 62.378 44.268 1.00 26.66 57 GLY D N 1
ATOM 3821 C CA . GLY D 1 35 ? 7.034 62.335 45.416 1.00 27.05 57 GLY D CA 1
ATOM 3822 C C . GLY D 1 35 ? 6.714 63.711 45.989 1.00 29.78 57 GLY D C 1
ATOM 3823 O O . GLY D 1 35 ? 5.773 63.856 46.763 1.00 28.36 57 GLY D O 1
ATOM 3824 N N . SER D 1 36 ? 7.530 64.734 45.649 1.00 27.24 58 SER D N 1
ATOM 3825 C CA . SER D 1 36 ? 7.366 66.126 46.121 1.00 26.28 58 SER D CA 1
ATOM 3826 C C . SER D 1 36 ? 8.119 67.059 45.191 1.00 27.27 58 SER D C 1
ATOM 3827 O O . SER D 1 36 ? 8.886 66.579 44.349 1.00 28.72 58 SER D O 1
ATOM 3830 N N . THR D 1 37 ? 8.035 68.361 45.437 1.00 21.05 59 THR D N 1
ATOM 3831 C CA . THR D 1 37 ? 8.763 69.381 44.651 1.00 20.56 59 THR D CA 1
ATOM 3832 C C . THR D 1 37 ? 10.149 69.684 45.278 1.00 23.28 59 THR D C 1
ATOM 3833 O O . THR D 1 37 ? 10.853 70.589 44.817 1.00 22.26 59 THR D O 1
ATOM 3837 N N . TYR D 1 38 ? 10.545 68.891 46.300 1.00 19.90 60 TYR D N 1
ATOM 3838 C CA . TYR D 1 38 ? 11.844 69.017 46.951 1.00 19.89 60 TYR D CA 1
ATOM 3839 C C . TYR D 1 38 ? 12.818 67.987 46.343 1.00 22.75 60 TYR D C 1
ATOM 3840 O O . TYR D 1 38 ? 12.679 66.784 46.594 1.00 20.72 60 TYR D O 1
ATOM 3849 N N . ALA D 1 39 ? 13.816 68.470 45.566 1.00 17.67 61 ALA D N 1
ATOM 3850 C CA . ALA D 1 39 ? 14.757 67.548 44.920 1.00 18.07 61 ALA D CA 1
ATOM 3851 C C . ALA D 1 39 ? 15.958 67.314 45.814 1.00 22.15 61 ALA D C 1
ATOM 3852 O O . ALA D 1 39 ? 16.898 68.103 45.817 1.00 22.49 61 ALA D O 1
ATOM 3854 N N . ASP D 1 40 ? 15.912 66.233 46.593 1.00 18.31 62 ASP D N 1
ATOM 3855 C CA . ASP D 1 40 ? 17.005 65.852 47.472 1.00 18.66 62 ASP D CA 1
ATOM 3856 C C . ASP D 1 40 ? 17.826 64.864 46.667 1.00 22.58 62 ASP D C 1
ATOM 3857 O O . ASP D 1 40 ? 17.531 63.677 46.639 1.00 20.80 62 ASP D O 1
ATOM 3862 N N . ILE D 1 41 ? 18.795 65.386 45.909 1.00 19.56 63 ILE D N 1
ATOM 3863 C CA . ILE D 1 41 ? 19.553 64.575 44.950 1.00 18.16 63 ILE D CA 1
ATOM 3864 C C . ILE D 1 41 ? 20.426 63.524 45.658 1.00 22.62 63 ILE D C 1
ATOM 3865 O O . ILE D 1 41 ? 21.206 63.884 46.524 1.00 22.15 63 ILE D O 1
ATOM 3870 N N . PRO D 1 42 ? 20.362 62.232 45.257 1.00 22.36 64 PRO D N 1
ATOM 3871 C CA . PRO D 1 42 ? 21.234 61.222 45.897 1.00 22.67 64 PRO D CA 1
ATOM 3872 C C . PRO D 1 42 ? 22.706 61.460 45.603 1.00 23.54 64 PRO D C 1
ATOM 3873 O O . PRO D 1 42 ? 23.056 61.926 44.510 1.00 22.36 64 PRO D O 1
ATOM 3877 N N . ALA D 1 43 ? 23.556 61.167 46.590 1.00 20.05 65 ALA D N 1
ATOM 3878 C CA . ALA D 1 43 ? 25.011 61.343 46.463 1.00 20.55 65 ALA D CA 1
ATOM 3879 C C . ALA D 1 43 ? 25.630 60.188 45.660 1.00 22.77 65 ALA D C 1
ATOM 3880 O O . ALA D 1 43 ? 26.767 60.278 45.215 1.00 20.34 65 ALA D O 1
ATOM 3882 N N . SER D 1 44 ? 24.911 59.065 45.550 1.00 21.44 66 SER D N 1
ATOM 3883 C CA . SER D 1 44 ? 25.412 57.914 44.825 1.00 21.06 66 SER D CA 1
ATOM 3884 C C . SER D 1 44 ? 24.276 57.133 44.184 1.00 23.99 66 SER D C 1
ATOM 3885 O O . SER D 1 44 ? 23.113 57.288 44.567 1.00 22.86 66 SER D O 1
ATOM 3888 N N . VAL D 1 45 ? 24.638 56.302 43.193 1.00 21.40 67 VAL D N 1
ATOM 3889 C CA A VAL D 1 45 ? 23.704 55.454 42.451 0.50 21.48 67 VAL D CA 1
ATOM 3890 C CA B VAL D 1 45 ? 23.690 55.416 42.503 0.50 20.09 67 VAL D CA 1
ATOM 3891 C C . VAL D 1 45 ? 24.319 54.055 42.300 1.00 26.23 67 VAL D C 1
ATOM 3892 O O . VAL D 1 45 ? 25.530 53.946 42.106 1.00 25.38 67 VAL D O 1
ATOM 3899 N N . THR D 1 46 ? 23.497 53.007 42.378 1.00 23.38 68 THR D N 1
ATOM 3900 C CA . THR D 1 46 ? 24.030 51.674 42.208 1.00 23.94 68 THR D CA 1
ATOM 3901 C C . THR D 1 46 ? 23.505 51.041 40.935 1.00 27.29 68 THR D C 1
ATOM 3902 O O . THR D 1 46 ? 22.337 51.211 40.591 1.00 26.48 68 THR D O 1
ATOM 3906 N N . ASP D 1 47 ? 24.373 50.299 40.230 1.00 24.56 69 ASP D N 1
ATOM 3907 C CA . ASP D 1 47 ? 23.973 49.611 39.010 1.00 24.83 69 ASP D CA 1
ATOM 3908 C C . ASP D 1 47 ? 23.377 48.232 39.372 1.00 33.03 69 ASP D C 1
ATOM 3909 O O . ASP D 1 47 ? 23.289 47.888 40.554 1.00 31.18 69 ASP D O 1
ATOM 3914 N N . GLU D 1 48 ? 22.988 47.436 38.362 1.00 34.29 70 GLU D N 1
ATOM 3915 C CA . GLU D 1 48 ? 22.361 46.122 38.552 1.00 36.90 70 GLU D CA 1
ATOM 3916 C C . GLU D 1 48 ? 23.266 45.126 39.316 1.00 41.55 70 GLU D C 1
ATOM 3917 O O . GLU D 1 48 ? 22.737 44.223 39.952 1.00 42.87 70 GLU D O 1
ATOM 3923 N N . ASN D 1 49 ? 24.596 45.301 39.291 1.00 36.70 71 ASN D N 1
ATOM 3924 C CA . ASN D 1 49 ? 25.483 44.385 40.023 1.00 37.33 71 ASN D CA 1
ATOM 3925 C C . ASN D 1 49 ? 25.837 44.902 41.423 1.00 39.65 71 ASN D C 1
ATOM 3926 O O . ASN D 1 49 ? 26.669 44.303 42.103 1.00 39.37 71 ASN D O 1
ATOM 3931 N N . GLY D 1 50 ? 25.221 46.001 41.844 1.00 33.97 72 GLY D N 1
ATOM 3932 C CA . GLY D 1 50 ? 25.490 46.555 43.166 1.00 33.22 72 GLY D CA 1
ATOM 3933 C C . GLY D 1 50 ? 26.701 47.471 43.279 1.00 36.14 72 GLY D C 1
ATOM 3934 O O . GLY D 1 50 ? 27.060 47.874 44.397 1.00 33.88 72 GLY D O 1
ATOM 3935 N N . GLN D 1 51 ? 27.363 47.809 42.137 1.00 32.65 73 GLN D N 1
ATOM 3936 C CA . GLN D 1 51 ? 28.481 48.750 42.171 1.00 30.45 73 GLN D CA 1
ATOM 3937 C C . GLN D 1 51 ? 27.915 50.168 42.379 1.00 29.77 73 GLN D C 1
ATOM 3938 O O . GLN D 1 51 ? 26.978 50.573 41.703 1.00 26.78 73 GLN D O 1
ATOM 3944 N N . GLU D 1 52 ? 28.509 50.894 43.317 1.00 26.76 74 GLU D N 1
ATOM 3945 C CA . GLU D 1 52 ? 28.163 52.249 43.706 1.00 26.99 74 GLU D CA 1
ATOM 3946 C C . GLU D 1 52 ? 28.932 53.261 42.880 1.00 28.27 74 GLU D C 1
ATOM 3947 O O . GLU D 1 52 ? 30.151 53.127 42.741 1.00 28.55 74 GLU D O 1
ATOM 3953 N N . TYR D 1 53 ? 28.226 54.283 42.370 1.00 22.76 75 TYR D N 1
ATOM 3954 C CA . TYR D 1 53 ? 28.813 55.376 41.583 1.00 22.41 75 TYR D CA 1
ATOM 3955 C C . TYR D 1 53 ? 28.525 56.712 42.238 1.00 23.02 75 TYR D C 1
ATOM 3956 O O . TYR D 1 53 ? 27.347 57.049 42.334 1.00 23.61 75 TYR D O 1
ATOM 3965 N N . PRO D 1 54 ? 29.534 57.516 42.653 1.00 19.23 76 PRO D N 1
ATOM 3966 C CA . PRO D 1 54 ? 29.211 58.858 43.182 1.00 19.06 76 PRO D CA 1
ATOM 3967 C C . PRO D 1 54 ? 28.580 59.727 42.088 1.00 20.21 76 PRO D C 1
ATOM 3968 O O . PRO D 1 54 ? 28.965 59.645 40.932 1.00 21.35 76 PRO D O 1
ATOM 3972 N N . VAL D 1 55 ? 27.620 60.543 42.452 1.00 17.70 77 VAL D N 1
ATOM 3973 C CA . VAL D 1 55 ? 26.969 61.474 41.521 1.00 17.25 77 VAL D CA 1
ATOM 3974 C C . VAL D 1 55 ? 27.834 62.741 41.506 1.00 21.59 77 VAL D C 1
ATOM 3975 O O . VAL D 1 55 ? 27.787 63.519 42.453 1.00 21.53 77 VAL D O 1
ATOM 3979 N N . THR D 1 56 ? 28.677 62.914 40.485 1.00 17.06 78 THR D N 1
ATOM 3980 C CA . THR D 1 56 ? 29.641 64.018 40.479 1.00 15.60 78 THR D CA 1
ATOM 3981 C C . THR D 1 56 ? 29.206 65.192 39.602 1.00 19.51 78 THR D C 1
ATOM 3982 O O . THR D 1 56 ? 29.818 66.260 39.667 1.00 17.75 78 THR D O 1
ATOM 3986 N N . VAL D 1 57 ? 28.211 64.979 38.734 1.00 15.57 79 VAL D N 1
ATOM 3987 C CA . VAL D 1 57 ? 27.809 66.029 37.803 1.00 16.43 79 VAL D CA 1
ATOM 3988 C C . VAL D 1 57 ? 26.302 66.123 37.733 1.00 20.60 79 VAL D C 1
ATOM 3989 O O . VAL D 1 57 ? 25.638 65.085 37.646 1.00 19.74 79 VAL D O 1
ATOM 3993 N N . ILE D 1 58 ? 25.771 67.363 37.689 1.00 16.17 80 ILE D N 1
ATOM 3994 C CA . ILE D 1 58 ? 24.359 67.637 37.362 1.00 15.65 80 ILE D CA 1
ATOM 3995 C C . ILE D 1 58 ? 24.417 67.997 35.902 1.00 21.13 80 ILE D C 1
ATOM 3996 O O . ILE D 1 58 ? 25.019 69.012 35.547 1.00 20.74 80 ILE D O 1
ATOM 4001 N N . GLY D 1 59 ? 23.888 67.130 35.049 1.00 17.70 81 GLY D N 1
ATOM 4002 C CA . GLY D 1 59 ? 23.997 67.302 33.606 1.00 17.14 81 GLY D CA 1
ATOM 4003 C C . GLY D 1 59 ? 23.312 68.531 33.051 1.00 20.13 81 GLY D C 1
ATOM 4004 O O . GLY D 1 59 ? 22.412 69.116 33.675 1.00 18.50 81 GLY D O 1
ATOM 4005 N N . GLU D 1 60 ? 23.724 68.897 31.850 1.00 17.38 82 GLU D N 1
ATOM 4006 C CA . GLU D 1 60 ? 23.150 70.021 31.094 1.00 18.11 82 GLU D CA 1
ATOM 4007 C C . GLU D 1 60 ? 21.615 69.861 30.998 1.00 21.70 82 GLU D C 1
ATOM 4008 O O . GLU D 1 60 ? 21.123 68.779 30.656 1.00 20.74 82 GLU D O 1
ATOM 4014 N N . LYS D 1 61 ? 20.874 70.916 31.345 1.00 17.74 83 LYS D N 1
ATOM 4015 C CA . LYS D 1 61 ? 19.399 70.958 31.301 1.00 17.66 83 LYS D CA 1
ATOM 4016 C C . LYS D 1 61 ? 18.704 69.836 32.094 1.00 20.19 83 LYS D C 1
ATOM 4017 O O . LYS D 1 61 ? 17.536 69.565 31.819 1.00 19.34 83 LYS D O 1
ATOM 4023 N N . ALA D 1 62 ? 19.373 69.200 33.082 1.00 16.42 84 ALA D N 1
ATOM 4024 C CA . ALA D 1 62 ? 18.750 68.059 33.806 1.00 17.64 84 ALA D CA 1
ATOM 4025 C C . ALA D 1 62 ? 17.396 68.406 34.443 1.00 21.82 84 ALA D C 1
ATOM 4026 O O . ALA D 1 62 ? 16.494 67.572 34.410 1.00 20.91 84 ALA D O 1
ATOM 4028 N N . PHE D 1 63 ? 17.267 69.619 35.020 1.00 17.13 85 PHE D N 1
ATOM 4029 C CA . PHE D 1 63 ? 16.039 70.071 35.684 1.00 17.63 85 PHE D CA 1
ATOM 4030 C C . PHE D 1 63 ? 15.335 71.168 34.920 1.00 23.24 85 PHE D C 1
ATOM 4031 O O . PHE D 1 63 ? 14.472 71.840 35.491 1.00 22.19 85 PHE D O 1
ATOM 4039 N N . GLU D 1 64 ? 15.660 71.355 33.648 1.00 22.13 86 GLU D N 1
ATOM 4040 C CA . GLU D 1 64 ? 15.089 72.442 32.846 1.00 22.53 86 GLU D CA 1
ATOM 4041 C C . GLU D 1 64 ? 13.558 72.465 32.886 1.00 25.56 86 GLU D C 1
ATOM 4042 O O . GLU D 1 64 ? 12.925 71.436 32.646 1.00 24.90 86 GLU D O 1
ATOM 4048 N N . GLU D 1 65 ? 12.973 73.644 33.211 1.00 23.45 87 GLU D N 1
ATOM 4049 C CA . GLU D 1 65 ? 11.530 73.914 33.237 1.00 24.92 87 GLU D CA 1
ATOM 4050 C C . GLU D 1 65 ? 10.750 72.967 34.173 1.00 28.13 87 GLU D C 1
ATOM 4051 O O . GLU D 1 65 ? 9.586 72.680 33.914 1.00 29.44 87 GLU D O 1
ATOM 4057 N N . THR D 1 66 ? 11.360 72.521 35.279 1.00 24.07 88 THR D N 1
ATOM 4058 C CA . THR D 1 66 ? 10.641 71.648 36.212 1.00 22.55 88 THR D CA 1
ATOM 4059 C C . THR D 1 66 ? 10.003 72.488 37.318 1.00 25.85 88 THR D C 1
ATOM 4060 O O . THR D 1 66 ? 10.292 73.695 37.444 1.00 23.83 88 THR D O 1
ATOM 4064 N N . ASN D 1 67 ? 9.128 71.846 38.124 1.00 21.66 89 ASN D N 1
ATOM 4065 C CA . ASN D 1 67 ? 8.334 72.517 39.148 1.00 21.41 89 ASN D CA 1
ATOM 4066 C C . ASN D 1 67 ? 9.017 72.526 40.515 1.00 24.28 89 ASN D C 1
ATOM 4067 O O . ASN D 1 67 ? 8.346 72.773 41.515 1.00 24.05 89 ASN D O 1
ATOM 4072 N N . ILE D 1 68 ? 10.303 72.175 40.592 1.00 19.57 90 ILE D N 1
ATOM 4073 C CA . ILE D 1 68 ? 10.976 72.081 41.900 1.00 18.72 90 ILE D CA 1
ATOM 4074 C C . ILE D 1 68 ? 10.931 73.401 42.665 1.00 22.36 90 ILE D C 1
ATOM 4075 O O . ILE D 1 68 ? 11.037 74.485 42.074 1.00 23.07 90 ILE D O 1
ATOM 4080 N N . THR D 1 69 ? 10.756 73.296 43.972 1.00 19.18 91 THR D N 1
ATOM 4081 C CA . THR D 1 69 ? 10.710 74.462 44.872 1.00 19.32 91 THR D CA 1
ATOM 4082 C C . THR D 1 69 ? 12.019 74.567 45.666 1.00 20.94 91 THR D C 1
ATOM 4083 O O . THR D 1 69 ? 12.374 75.633 46.144 1.00 20.67 91 THR D O 1
ATOM 4087 N N . GLY D 1 70 ? 12.714 73.453 45.809 1.00 19.45 92 GLY D N 1
ATOM 4088 C CA . GLY D 1 70 ? 13.981 73.412 46.532 1.00 18.16 92 GLY D CA 1
ATOM 4089 C C . GLY D 1 70 ? 14.846 72.298 46.007 1.00 20.91 92 GLY D C 1
ATOM 4090 O O . GLY D 1 70 ? 14.340 71.327 45.423 1.00 17.73 92 GLY D O 1
ATOM 4091 N N . VAL D 1 71 ? 16.161 72.429 46.211 1.00 17.04 93 VAL D N 1
ATOM 4092 C CA . VAL D 1 71 ? 17.100 71.389 45.780 1.00 15.79 93 VAL D CA 1
ATOM 4093 C C . VAL D 1 71 ? 18.281 71.339 46.734 1.00 19.98 93 VAL D C 1
ATOM 4094 O O . VAL D 1 71 ? 18.785 72.377 47.181 1.00 19.11 93 VAL D O 1
ATOM 4098 N N . THR D 1 72 ? 18.727 70.122 47.031 1.00 17.88 94 THR D N 1
ATOM 4099 C CA . THR D 1 72 ? 19.984 69.874 47.725 1.00 18.15 94 THR D CA 1
ATOM 4100 C C . THR D 1 72 ? 20.881 69.181 46.728 1.00 21.18 94 THR D C 1
ATOM 4101 O O . THR D 1 72 ? 20.530 68.116 46.225 1.00 19.80 94 THR D O 1
ATOM 4105 N N . VAL D 1 73 ? 22.017 69.794 46.429 1.00 16.14 95 VAL D N 1
ATOM 4106 C CA . VAL D 1 73 ? 23.045 69.250 45.553 1.00 15.41 95 VAL D CA 1
ATOM 4107 C C . VAL D 1 73 ? 24.036 68.592 46.535 1.00 21.59 95 VAL D C 1
ATOM 4108 O O . VAL D 1 73 ? 24.613 69.311 47.351 1.00 20.29 95 VAL D O 1
ATOM 4112 N N . PRO D 1 74 ? 24.143 67.241 46.566 1.00 18.01 96 PRO D N 1
ATOM 4113 C CA . PRO D 1 74 ? 24.970 66.573 47.589 1.00 18.29 96 PRO D CA 1
ATOM 4114 C C . PRO D 1 74 ? 26.473 66.819 47.408 1.00 22.05 96 PRO D C 1
ATOM 4115 O O . PRO D 1 74 ? 26.883 67.185 46.309 1.00 20.32 96 PRO D O 1
ATOM 4119 N N . ASP D 1 75 ? 27.270 66.578 48.488 1.00 18.87 97 ASP D N 1
ATOM 4120 C CA A ASP D 1 75 ? 28.724 66.794 48.562 0.50 18.67 97 ASP D CA 1
ATOM 4121 C CA B ASP D 1 75 ? 28.722 66.793 48.556 0.50 18.97 97 ASP D CA 1
ATOM 4122 C C . ASP D 1 75 ? 29.520 65.948 47.550 1.00 22.20 97 ASP D C 1
ATOM 4123 O O . ASP D 1 75 ? 30.734 66.107 47.442 1.00 20.77 97 ASP D O 1
ATOM 4132 N N . SER D 1 76 ? 28.860 65.057 46.819 1.00 19.44 98 SER D N 1
ATOM 4133 C CA . SER D 1 76 ? 29.539 64.255 45.805 1.00 19.09 98 SER D CA 1
ATOM 4134 C C . SER D 1 76 ? 29.695 65.070 44.499 1.00 20.34 98 SER D C 1
ATOM 4135 O O . SER D 1 76 ? 30.541 64.753 43.676 1.00 20.62 98 SER D O 1
ATOM 4138 N N . VAL D 1 77 ? 28.872 66.115 44.298 1.00 15.08 99 VAL D N 1
ATOM 4139 C CA . VAL D 1 77 ? 28.857 66.867 43.033 1.00 13.71 99 VAL D CA 1
ATOM 4140 C C . VAL D 1 77 ? 30.048 67.830 42.907 1.00 19.60 99 VAL D C 1
ATOM 4141 O O . VAL D 1 77 ? 30.345 68.590 43.826 1.00 18.95 99 VAL D O 1
ATOM 4145 N N . ILE D 1 78 ? 30.740 67.739 41.764 1.00 17.97 100 ILE D N 1
ATOM 4146 C CA . ILE D 1 78 ? 31.917 68.544 41.409 1.00 20.01 100 ILE D CA 1
ATOM 4147 C C . ILE D 1 78 ? 31.535 69.642 40.440 1.00 21.42 100 ILE D C 1
ATOM 4148 O O . ILE D 1 78 ? 32.154 70.707 40.468 1.00 20.76 100 ILE D O 1
ATOM 4153 N N . SER D 1 79 ? 30.537 69.380 39.561 1.00 15.83 101 SER D N 1
ATOM 4154 C CA A SER D 1 79 ? 30.150 70.345 38.536 0.50 14.80 101 SER D CA 1
ATOM 4155 C CA B SER D 1 79 ? 30.146 70.343 38.534 0.50 15.48 101 SER D CA 1
ATOM 4156 C C . SER D 1 79 ? 28.655 70.387 38.323 1.00 18.57 101 SER D C 1
ATOM 4157 O O . SER D 1 79 ? 28.009 69.344 38.313 1.00 17.45 101 SER D O 1
ATOM 4162 N N . ILE D 1 80 ? 28.122 71.588 38.066 1.00 15.48 102 ILE D N 1
ATOM 4163 C CA . ILE D 1 80 ? 26.726 71.786 37.710 1.00 14.26 102 ILE D CA 1
ATOM 4164 C C . ILE D 1 80 ? 26.794 72.247 36.261 1.00 19.83 102 ILE D C 1
ATOM 4165 O O . ILE D 1 80 ? 27.496 73.223 35.957 1.00 19.35 102 ILE D O 1
ATOM 4170 N N . GLY D 1 81 ? 26.135 71.506 35.388 1.00 15.60 103 GLY D N 1
ATOM 4171 C CA . GLY D 1 81 ? 26.143 71.732 33.952 1.00 16.87 103 GLY D CA 1
ATOM 4172 C C . GLY D 1 81 ? 25.384 72.961 33.479 1.00 21.00 103 GLY D C 1
ATOM 4173 O O . GLY D 1 81 ? 24.638 73.612 34.227 1.00 19.21 103 GLY D O 1
ATOM 4174 N N . ARG D 1 82 ? 25.570 73.258 32.204 1.00 17.23 104 ARG D N 1
ATOM 4175 C CA . ARG D 1 82 ? 24.930 74.380 31.520 1.00 17.52 104 ARG D CA 1
ATOM 4176 C C . ARG D 1 82 ? 23.409 74.261 31.607 1.00 20.44 104 ARG D C 1
ATOM 4177 O O . ARG D 1 82 ? 22.855 73.189 31.332 1.00 17.90 104 ARG D O 1
ATOM 4185 N N . LEU D 1 83 ? 22.725 75.362 32.000 1.00 18.29 105 LEU D N 1
ATOM 4186 C CA . LEU D 1 83 ? 21.256 75.389 32.095 1.00 17.83 105 LEU D CA 1
ATOM 4187 C C . LEU D 1 83 ? 20.666 74.236 32.913 1.00 20.43 105 LEU D C 1
ATOM 4188 O O . LEU D 1 83 ? 19.503 73.884 32.689 1.00 21.48 105 LEU D O 1
ATOM 4193 N N . ALA D 1 84 ? 21.427 73.670 33.867 1.00 16.85 106 ALA D N 1
ATOM 4194 C CA . ALA D 1 84 ? 20.962 72.510 34.664 1.00 16.40 106 ALA D CA 1
ATOM 4195 C C . ALA D 1 84 ? 19.610 72.781 35.351 1.00 20.96 106 ALA D C 1
ATOM 4196 O O . ALA D 1 84 ? 18.762 71.893 35.368 1.00 20.42 106 ALA D O 1
ATOM 4198 N N . PHE D 1 85 ? 19.418 73.983 35.900 1.00 16.92 107 PHE D N 1
ATOM 4199 C CA . PHE D 1 85 ? 18.180 74.354 36.601 1.00 16.68 107 PHE D CA 1
ATOM 4200 C C . PHE D 1 85 ? 17.491 75.507 35.890 1.00 23.21 107 PHE D C 1
ATOM 4201 O O . PHE D 1 85 ? 16.739 76.258 36.505 1.00 23.98 107 PHE D O 1
ATOM 4209 N N . ALA D 1 86 ? 17.680 75.612 34.574 1.00 19.89 108 ALA D N 1
ATOM 4210 C CA . ALA D 1 86 ? 17.073 76.703 33.827 1.00 20.32 108 ALA D CA 1
ATOM 4211 C C . ALA D 1 86 ? 15.555 76.674 33.826 1.00 22.76 108 ALA D C 1
ATOM 4212 O O . ALA D 1 86 ? 14.944 75.602 33.649 1.00 21.07 108 ALA D O 1
ATOM 4214 N N A TYR D 1 87 ? 14.943 77.869 33.991 0.50 18.58 109 TYR D N 1
ATOM 4215 N N B TYR D 1 87 ? 14.933 77.865 33.998 0.50 19.03 109 TYR D N 1
ATOM 4216 C CA A TYR D 1 87 ? 13.496 78.116 33.941 0.50 18.86 109 TYR D CA 1
ATOM 4217 C CA B TYR D 1 87 ? 13.476 78.092 33.945 0.50 19.52 109 TYR D CA 1
ATOM 4218 C C A TYR D 1 87 ? 12.720 77.326 35.012 0.50 22.74 109 TYR D C 1
ATOM 4219 C C B TYR D 1 87 ? 12.712 77.317 35.021 0.50 23.06 109 TYR D C 1
ATOM 4220 O O A TYR D 1 87 ? 11.557 76.976 34.813 0.50 23.16 109 TYR D O 1
ATOM 4221 O O B TYR D 1 87 ? 11.545 76.978 34.837 0.50 23.48 109 TYR D O 1
ATOM 4238 N N . CYS D 1 88 ? 13.359 77.085 36.166 1.00 19.70 110 CYS D N 1
ATOM 4239 C CA . CYS D 1 88 ? 12.726 76.449 37.318 1.00 19.68 110 CYS D CA 1
ATOM 4240 C C . CYS D 1 88 ? 12.103 77.604 38.105 1.00 23.65 110 CYS D C 1
ATOM 4241 O O . CYS D 1 88 ? 12.688 78.124 39.048 1.00 22.56 110 CYS D O 1
ATOM 4244 N N . ASN D 1 89 ? 10.935 78.060 37.627 1.00 21.98 111 ASN D N 1
ATOM 4245 C CA . ASN D 1 89 ? 10.224 79.254 38.108 1.00 21.44 111 ASN D CA 1
ATOM 4246 C C . ASN D 1 89 ? 9.741 79.201 39.554 1.00 25.11 111 ASN D C 1
ATOM 4247 O O . ASN D 1 89 ? 9.427 80.251 40.095 1.00 25.41 111 ASN D O 1
ATOM 4252 N N . SER D 1 90 ? 9.698 78.029 40.192 1.00 23.16 112 SER D N 1
ATOM 4253 C CA . SER D 1 90 ? 9.262 77.931 41.596 1.00 23.48 112 SER D CA 1
ATOM 4254 C C . SER D 1 90 ? 10.430 77.654 42.518 1.00 23.93 112 SER D C 1
ATOM 4255 O O . SER D 1 90 ? 10.229 77.520 43.705 1.00 23.22 112 SER D O 1
ATOM 4258 N N . LEU D 1 91 ? 11.652 77.560 41.975 1.00 21.63 113 LEU D N 1
ATOM 4259 C CA . LEU D 1 91 ? 12.829 77.236 42.773 1.00 20.59 113 LEU D CA 1
ATOM 4260 C C . LEU D 1 91 ? 13.273 78.417 43.656 1.00 25.14 113 LEU D C 1
ATOM 4261 O O . LEU D 1 91 ? 13.717 79.447 43.154 1.00 25.75 113 LEU D O 1
ATOM 4266 N N . SER D 1 92 ? 13.144 78.247 44.979 1.00 22.06 114 SER D N 1
ATOM 4267 C CA . SER D 1 92 ? 13.494 79.316 45.911 1.00 22.62 114 SER D CA 1
ATOM 4268 C C . SER D 1 92 ? 14.562 78.921 46.933 1.00 27.60 114 SER D C 1
ATOM 4269 O O . SER D 1 92 ? 15.020 79.788 47.691 1.00 29.40 114 SER D O 1
ATOM 4272 N N . ASP D 1 93 ? 14.966 77.672 46.966 1.00 23.27 115 ASP D N 1
ATOM 4273 C CA . ASP D 1 93 ? 15.958 77.260 47.958 1.00 23.29 115 ASP D CA 1
ATOM 4274 C C . ASP D 1 93 ? 16.946 76.313 47.307 1.00 22.89 115 ASP D C 1
ATOM 4275 O O . ASP D 1 93 ? 16.575 75.229 46.891 1.00 20.11 115 ASP D O 1
ATOM 4280 N N . VAL D 1 94 ? 18.207 76.733 47.225 1.00 18.54 116 VAL D N 1
ATOM 4281 C CA . VAL D 1 94 ? 19.262 75.918 46.627 1.00 18.46 116 VAL D CA 1
ATOM 4282 C C . VAL D 1 94 ? 20.337 75.682 47.671 1.00 24.74 116 VAL D C 1
ATOM 4283 O O . VAL D 1 94 ? 20.920 76.647 48.186 1.00 26.18 116 VAL D O 1
ATOM 4287 N N . LYS D 1 95 ? 20.587 74.420 47.999 1.00 18.15 117 LYS D N 1
ATOM 4288 C CA . LYS D 1 95 ? 21.672 74.076 48.899 1.00 18.73 117 LYS D CA 1
ATOM 4289 C C . LYS D 1 95 ? 22.771 73.450 48.058 1.00 22.74 117 LYS D C 1
ATOM 4290 O O . LYS D 1 95 ? 22.589 72.361 47.493 1.00 21.31 117 LYS D O 1
ATOM 4296 N N A LEU D 1 96 ? 23.902 74.150 48.051 0.50 20.14 118 LEU D N 1
ATOM 4297 N N B LEU D 1 96 ? 23.928 74.134 47.887 0.50 18.28 118 LEU D N 1
ATOM 4298 C CA A LEU D 1 96 ? 25.139 73.730 47.431 0.50 20.20 118 LEU D CA 1
ATOM 4299 C CA B LEU D 1 96 ? 24.994 73.638 46.979 0.50 17.27 118 LEU D CA 1
ATOM 4300 C C A LEU D 1 96 ? 26.012 73.229 48.547 0.50 25.11 118 LEU D C 1
ATOM 4301 C C B LEU D 1 96 ? 26.022 72.679 47.613 0.50 20.55 118 LEU D C 1
ATOM 4302 O O A LEU D 1 96 ? 25.917 73.702 49.693 0.50 24.62 118 LEU D O 1
ATOM 4303 O O B LEU D 1 96 ? 26.254 72.726 48.820 0.50 21.29 118 LEU D O 1
ATOM 4312 N N A SER D 1 97 ? 26.787 72.215 48.235 0.50 21.66 119 SER D N 1
ATOM 4313 N N B SER D 1 97 ? 26.664 71.822 46.762 0.50 15.66 119 SER D N 1
ATOM 4314 C CA A SER D 1 97 ? 27.599 71.550 49.219 0.50 22.38 119 SER D CA 1
ATOM 4315 C CA B SER D 1 97 ? 27.657 70.847 47.180 0.50 14.77 119 SER D CA 1
ATOM 4316 C C A SER D 1 97 ? 29.085 71.740 48.935 0.50 26.50 119 SER D C 1
ATOM 4317 C C B SER D 1 97 ? 28.904 71.521 47.811 0.50 21.86 119 SER D C 1
ATOM 4318 O O A SER D 1 97 ? 29.489 71.973 47.781 0.50 25.52 119 SER D O 1
ATOM 4319 O O B SER D 1 97 ? 29.427 72.476 47.237 0.50 18.11 119 SER D O 1
ATOM 4324 N N A GLU D 1 98 ? 29.894 71.700 50.008 0.30 21.53 120 GLU D N 1
ATOM 4325 N N B GLU D 1 98 ? 29.397 71.014 48.975 0.70 23.35 120 GLU D N 1
ATOM 4326 C CA A GLU D 1 98 ? 31.345 71.792 49.899 0.30 21.01 120 GLU D CA 1
ATOM 4327 C CA B GLU D 1 98 ? 30.582 71.595 49.638 0.70 24.28 120 GLU D CA 1
ATOM 4328 C C A GLU D 1 98 ? 31.837 70.564 49.158 0.30 24.74 120 GLU D C 1
ATOM 4329 C C B GLU D 1 98 ? 31.895 71.170 48.944 0.70 27.85 120 GLU D C 1
ATOM 4330 O O A GLU D 1 98 ? 31.465 69.447 49.515 0.30 23.97 120 GLU D O 1
ATOM 4331 O O B GLU D 1 98 ? 32.972 71.600 49.361 0.70 30.63 120 GLU D O 1
ATOM 4342 N N A ASN D 1 99 ? 32.594 70.821 48.065 0.50 21.70 121 ASN D N 1
ATOM 4343 N N B ASN D 1 99 ? 31.794 70.321 47.892 0.50 21.48 121 ASN D N 1
ATOM 4344 C CA A ASN D 1 99 ? 33.223 69.972 47.038 0.50 20.73 121 ASN D CA 1
ATOM 4345 C CA B ASN D 1 99 ? 32.930 69.882 47.071 0.50 20.31 121 ASN D CA 1
ATOM 4346 C C A ASN D 1 99 ? 32.870 70.463 45.628 0.50 21.79 121 ASN D C 1
ATOM 4347 C C B ASN D 1 99 ? 32.724 70.338 45.641 0.50 21.68 121 ASN D C 1
ATOM 4348 O O A ASN D 1 99 ? 33.585 70.114 44.690 0.50 20.50 121 ASN D O 1
ATOM 4349 O O B ASN D 1 99 ? 33.398 69.873 44.721 0.50 20.55 121 ASN D O 1
ATOM 4358 N N . LEU D 1 100 ? 31.788 71.268 45.457 1.00 17.50 122 LEU D N 1
ATOM 4359 C CA . LEU D 1 100 ? 31.447 71.820 44.137 1.00 17.49 122 LEU D CA 1
ATOM 4360 C C . LEU D 1 100 ? 32.592 72.709 43.657 1.00 20.02 122 LEU D C 1
ATOM 4361 O O . LEU D 1 100 ? 33.071 73.548 44.427 1.00 18.72 122 LEU D O 1
ATOM 4366 N N . ILE D 1 101 ? 33.065 72.476 42.424 1.00 16.64 123 ILE D N 1
ATOM 4367 C CA . ILE D 1 101 ? 34.187 73.231 41.881 1.00 16.70 123 ILE D CA 1
ATOM 4368 C C . ILE D 1 101 ? 33.727 74.167 40.774 1.00 21.64 123 ILE D C 1
ATOM 4369 O O . ILE D 1 101 ? 34.206 75.302 40.704 1.00 21.12 123 ILE D O 1
ATOM 4374 N N . TYR D 1 102 ? 32.841 73.677 39.881 1.00 17.73 124 TYR D N 1
ATOM 4375 C CA . TYR D 1 102 ? 32.400 74.413 38.688 1.00 16.83 124 TYR D CA 1
ATOM 4376 C C . TYR D 1 102 ? 30.919 74.617 38.600 1.00 19.92 124 TYR D C 1
ATOM 4377 O O . TYR D 1 102 ? 30.159 73.685 38.822 1.00 20.05 124 TYR D O 1
ATOM 4386 N N . ILE D 1 103 ? 30.494 75.835 38.254 1.00 17.59 125 ILE D N 1
ATOM 4387 C CA . ILE D 1 103 ? 29.077 76.155 37.995 1.00 16.12 125 ILE D CA 1
ATOM 4388 C C . ILE D 1 103 ? 29.058 76.693 36.584 1.00 19.61 125 ILE D C 1
ATOM 4389 O O . ILE D 1 103 ? 29.550 77.795 36.346 1.00 18.36 125 ILE D O 1
ATOM 4394 N N . ASN D 1 104 ? 28.565 75.885 35.630 1.00 16.61 126 ASN D N 1
ATOM 4395 C CA . ASN D 1 104 ? 28.582 76.244 34.218 1.00 16.43 126 ASN D CA 1
ATOM 4396 C C . ASN D 1 104 ? 27.577 77.320 33.855 1.00 20.92 126 ASN D C 1
ATOM 4397 O O . ASN D 1 104 ? 26.739 77.698 34.664 1.00 19.55 126 ASN D O 1
ATOM 4402 N N . GLU D 1 105 ? 27.663 77.801 32.619 1.00 19.27 127 GLU D N 1
ATOM 4403 C CA . GLU D 1 105 ? 26.872 78.925 32.131 1.00 19.28 127 GLU D CA 1
ATOM 4404 C C . GLU D 1 105 ? 25.389 78.743 32.334 1.00 21.36 127 GLU D C 1
ATOM 4405 O O . GLU D 1 105 ? 24.829 77.683 32.024 1.00 20.23 127 GLU D O 1
ATOM 4411 N N . LEU D 1 106 ? 24.758 79.788 32.905 1.00 18.23 128 LEU D N 1
ATOM 4412 C CA . LEU D 1 106 ? 23.312 79.872 33.112 1.00 19.05 128 LEU D CA 1
ATOM 4413 C C . LEU D 1 106 ? 22.744 78.647 33.818 1.00 20.32 128 LEU D C 1
ATOM 4414 O O . LEU D 1 106 ? 21.609 78.252 33.559 1.00 18.06 128 LEU D O 1
ATOM 4419 N N . ALA D 1 107 ? 23.505 78.132 34.809 1.00 19.37 129 ALA D N 1
ATOM 4420 C CA . ALA D 1 107 ? 23.078 76.952 35.565 1.00 17.75 129 ALA D CA 1
ATOM 4421 C C . ALA D 1 107 ? 21.722 77.171 36.213 1.00 21.52 129 ALA D C 1
ATOM 4422 O O . ALA D 1 107 ? 20.929 76.235 36.240 1.00 20.78 129 ALA D O 1
ATOM 4424 N N . PHE D 1 108 ? 21.423 78.413 36.690 1.00 18.74 130 PHE D N 1
ATOM 4425 C CA . PHE D 1 108 ? 20.111 78.722 37.304 1.00 17.31 130 PHE D CA 1
ATOM 4426 C C . PHE D 1 108 ? 19.400 79.836 36.535 1.00 21.12 130 PHE D C 1
ATOM 4427 O O . PHE D 1 108 ? 18.745 80.683 37.139 1.00 21.45 130 PHE D O 1
ATOM 4435 N N . ALA D 1 109 ? 19.500 79.823 35.201 1.00 19.50 131 ALA D N 1
ATOM 4436 C CA . ALA D 1 109 ? 18.903 80.839 34.316 1.00 20.06 131 ALA D CA 1
ATOM 4437 C C . ALA D 1 109 ? 17.399 80.999 34.537 1.00 25.76 131 ALA D C 1
ATOM 4438 O O . ALA D 1 109 ? 16.666 80.018 34.503 1.00 25.77 131 ALA D O 1
ATOM 4440 N N . SER D 1 110 ? 16.949 82.239 34.790 1.00 22.36 132 SER D N 1
ATOM 4441 C CA . SER D 1 110 ? 15.526 82.552 34.971 1.00 22.77 132 SER D CA 1
ATOM 4442 C C . SER D 1 110 ? 14.907 81.777 36.165 1.00 25.28 132 SER D C 1
ATOM 4443 O O . SER D 1 110 ? 13.730 81.417 36.126 1.00 26.04 132 SER D O 1
ATOM 4446 N N . CYS D 1 111 ? 15.700 81.514 37.216 1.00 19.56 133 CYS D N 1
ATOM 4447 C CA . CYS D 1 111 ? 15.168 80.942 38.447 1.00 19.20 133 CYS D CA 1
ATOM 4448 C C . CYS D 1 111 ? 14.810 82.167 39.266 1.00 24.07 133 CYS D C 1
ATOM 4449 O O . CYS D 1 111 ? 15.464 82.495 40.244 1.00 22.71 133 CYS D O 1
ATOM 4452 N N . ASP D 1 112 ? 13.781 82.881 38.799 1.00 22.62 134 ASP D N 1
ATOM 4453 C CA . ASP D 1 112 ? 13.418 84.195 39.291 1.00 22.57 134 ASP D CA 1
ATOM 4454 C C . ASP D 1 112 ? 12.683 84.199 40.643 1.00 27.63 134 ASP D C 1
ATOM 4455 O O . ASP D 1 112 ? 12.459 85.269 41.187 1.00 27.23 134 ASP D O 1
ATOM 4460 N N . ALA D 1 113 ? 12.430 83.026 41.250 1.00 23.68 135 ALA D N 1
ATOM 4461 C CA . ALA D 1 113 ? 11.922 82.969 42.619 1.00 23.67 135 ALA D CA 1
ATOM 4462 C C . ALA D 1 113 ? 13.130 82.790 43.598 1.00 25.95 135 ALA D C 1
ATOM 4463 O O . ALA D 1 113 ? 12.952 82.705 44.814 1.00 25.36 135 ALA D O 1
ATOM 4465 N N . LEU D 1 114 ? 14.365 82.719 43.062 1.00 21.05 136 LEU D N 1
ATOM 4466 C CA . LEU D 1 114 ? 15.568 82.513 43.882 1.00 20.90 136 LEU D CA 1
ATOM 4467 C C . LEU D 1 114 ? 16.067 83.882 44.365 1.00 25.34 136 LEU D C 1
ATOM 4468 O O . LEU D 1 114 ? 16.468 84.734 43.556 1.00 24.61 136 LEU D O 1
ATOM 4473 N N . LYS D 1 115 ? 15.957 84.122 45.686 1.00 22.89 137 LYS D N 1
ATOM 4474 C CA . LYS D 1 115 ? 16.277 85.433 46.277 1.00 24.27 137 LYS D CA 1
ATOM 4475 C C . LYS D 1 115 ? 17.674 85.504 46.909 1.00 29.23 137 LYS D C 1
ATOM 4476 O O . LYS D 1 115 ? 18.211 86.584 47.047 1.00 28.93 137 LYS D O 1
ATOM 4482 N N . GLU D 1 116 ? 18.280 84.380 47.243 1.00 27.12 138 GLU D N 1
ATOM 4483 C CA . GLU D 1 116 ? 19.636 84.359 47.812 1.00 27.10 138 GLU D CA 1
ATOM 4484 C C . GLU D 1 116 ? 20.278 83.023 47.497 1.00 26.77 138 GLU D C 1
ATOM 4485 O O . GLU D 1 116 ? 19.573 82.029 47.274 1.00 24.40 138 GLU D O 1
ATOM 4491 N N . ILE D 1 117 ? 21.606 82.995 47.502 1.00 21.23 139 ILE D N 1
ATOM 4492 C CA . ILE D 1 117 ? 22.340 81.755 47.305 1.00 21.50 139 ILE D CA 1
ATOM 4493 C C . ILE D 1 117 ? 23.666 81.882 48.048 1.00 23.56 139 ILE D C 1
ATOM 4494 O O . ILE D 1 117 ? 24.232 82.984 48.146 1.00 23.38 139 ILE D O 1
ATOM 4499 N N . THR D 1 118 ? 24.139 80.767 48.571 1.00 19.24 140 THR D N 1
ATOM 4500 C CA . THR D 1 118 ? 25.426 80.688 49.250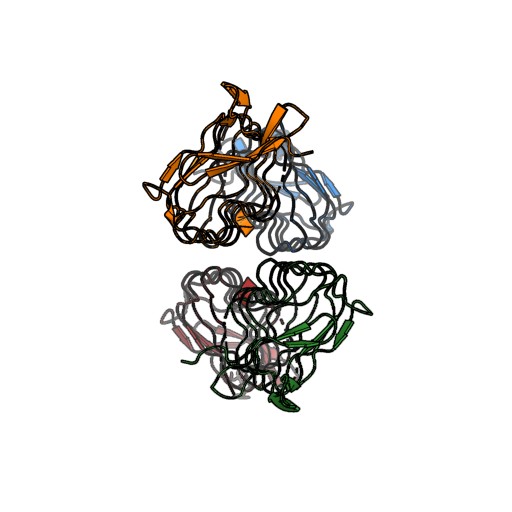 1.00 19.22 140 THR D CA 1
ATOM 4501 C C . THR D 1 118 ? 26.341 79.841 48.399 1.00 21.87 140 THR D C 1
ATOM 4502 O O . THR D 1 118 ? 26.014 78.686 48.091 1.00 21.71 140 THR D O 1
ATOM 4506 N N . ILE D 1 119 ? 27.491 80.404 48.030 1.00 17.88 141 ILE D N 1
ATOM 4507 C CA . ILE D 1 119 ? 28.482 79.715 47.222 1.00 18.25 141 ILE D CA 1
ATOM 4508 C C . ILE D 1 119 ? 29.501 79.028 48.135 1.00 21.11 141 ILE D C 1
ATOM 4509 O O . ILE D 1 119 ? 30.153 79.700 48.933 1.00 20.20 141 ILE D O 1
ATOM 4514 N N . PRO D 1 120 ? 29.690 77.701 47.980 1.00 19.84 142 PRO D N 1
ATOM 4515 C CA . PRO D 1 120 ? 30.672 76.986 48.814 1.00 19.27 142 PRO D CA 1
ATOM 4516 C C . PRO D 1 120 ? 32.096 77.475 48.573 1.00 22.27 142 PRO D C 1
ATOM 4517 O O . PRO D 1 120 ? 32.430 77.908 47.465 1.00 21.29 142 PRO D O 1
ATOM 4521 N N . ALA D 1 121 ? 32.944 77.341 49.594 1.00 19.81 143 ALA D N 1
ATOM 4522 C CA . ALA D 1 121 ? 34.350 77.753 49.535 1.00 21.92 143 ALA D CA 1
ATOM 4523 C C . ALA D 1 121 ? 35.131 76.945 48.470 1.00 24.39 143 ALA D C 1
ATOM 4524 O O . ALA D 1 121 ? 36.152 77.404 47.989 1.00 25.37 143 ALA D O 1
ATOM 4526 N N . SER D 1 122 ? 34.662 75.743 48.116 1.00 20.52 144 SER D N 1
ATOM 4527 C CA . SER D 1 122 ? 35.344 74.891 47.133 1.00 20.01 144 SER D CA 1
ATOM 4528 C C . SER D 1 122 ? 35.195 75.397 45.677 1.00 21.20 144 SER D C 1
ATOM 4529 O O . SER D 1 122 ? 35.983 75.001 44.813 1.00 20.72 144 SER D O 1
ATOM 4532 N N . VAL D 1 123 ? 34.185 76.227 45.384 1.00 18.54 145 VAL D N 1
ATOM 4533 C CA . VAL D 1 123 ? 33.918 76.683 44.010 1.00 17.52 145 VAL D CA 1
ATOM 4534 C C . VAL D 1 123 ? 35.121 77.472 43.507 1.00 22.50 145 VAL D C 1
ATOM 4535 O O . VAL D 1 123 ? 35.623 78.332 44.226 1.00 23.66 145 VAL D O 1
ATOM 4539 N N . GLU D 1 124 ? 35.606 77.138 42.297 1.00 15.86 146 GLU D N 1
ATOM 4540 C CA . GLU D 1 124 ? 36.774 77.808 41.707 1.00 17.04 146 GLU D CA 1
ATOM 4541 C C . GLU D 1 124 ? 36.411 78.660 40.509 1.00 21.18 146 GLU D C 1
ATOM 4542 O O . GLU D 1 124 ? 37.135 79.585 40.172 1.00 20.60 146 GLU D O 1
ATOM 4548 N N . LYS D 1 125 ? 35.331 78.302 39.814 1.00 17.72 147 LYS D N 1
ATOM 4549 C CA . LYS D 1 125 ? 34.947 79.012 38.587 1.00 17.57 147 LYS D CA 1
ATOM 4550 C C . LYS D 1 125 ? 33.459 78.915 38.378 1.00 21.78 147 LYS D C 1
ATOM 4551 O O . LYS D 1 125 ? 32.882 77.818 38.454 1.00 20.29 147 LYS D O 1
ATOM 4565 N N . ASP D 1 127 ? 29.841 80.917 36.380 1.00 19.13 149 ASP D N 1
ATOM 4566 C CA . ASP D 1 127 ? 29.116 81.907 35.590 1.00 21.41 149 ASP D CA 1
ATOM 4567 C C . ASP D 1 127 ? 28.694 82.985 36.598 1.00 26.17 149 ASP D C 1
ATOM 4568 O O . ASP D 1 127 ? 28.407 82.643 37.754 1.00 26.58 149 ASP D O 1
ATOM 4573 N N . ASN D 1 128 ? 28.658 84.244 36.204 1.00 22.38 150 ASN D N 1
ATOM 4574 C CA . ASN D 1 128 ? 28.213 85.308 37.110 1.00 21.74 150 ASN D CA 1
ATOM 4575 C C . ASN D 1 128 ? 26.837 84.919 37.723 1.00 22.76 150 ASN D C 1
ATOM 4576 O O . ASN D 1 128 ? 25.885 84.814 36.975 1.00 22.64 150 ASN D O 1
ATOM 4581 N N . PRO D 1 129 ? 26.710 84.689 39.051 1.00 19.64 151 PRO D N 1
ATOM 4582 C CA . PRO D 1 129 ? 25.428 84.225 39.598 1.00 19.05 151 PRO D CA 1
ATOM 4583 C C . PRO D 1 129 ? 24.320 85.278 39.554 1.00 22.07 151 PRO D C 1
ATOM 4584 O O . PRO D 1 129 ? 23.150 84.912 39.596 1.00 21.74 151 PRO D O 1
ATOM 4588 N N . PHE D 1 130 ? 24.671 86.551 39.389 1.00 18.96 152 PHE D N 1
ATOM 4589 C CA . PHE D 1 130 ? 23.662 87.596 39.305 1.00 19.47 152 PHE D CA 1
ATOM 4590 C C . PHE D 1 130 ? 22.896 87.562 37.935 1.00 25.17 152 PHE D C 1
ATOM 4591 O O . PHE D 1 130 ? 21.862 88.212 37.795 1.00 25.08 152 PHE D O 1
ATOM 4599 N N . ARG D 1 131 ? 23.341 86.746 36.978 1.00 23.63 153 ARG D N 1
ATOM 4600 C CA . ARG D 1 131 ? 22.612 86.622 35.698 1.00 23.99 153 ARG D CA 1
ATOM 4601 C C . ARG D 1 131 ? 21.403 85.706 35.825 1.00 26.54 153 ARG D C 1
ATOM 4602 O O . ARG D 1 131 ? 20.507 85.726 34.989 1.00 28.18 153 ARG D O 1
ATOM 4610 N N . TRP D 1 132 ? 21.423 84.848 36.815 1.00 23.97 154 TRP D N 1
ATOM 4611 C CA . TRP D 1 132 ? 20.452 83.780 36.988 1.00 23.76 154 TRP D CA 1
ATOM 4612 C C . TRP D 1 132 ? 19.043 84.228 37.340 1.00 28.30 154 TRP D C 1
ATOM 4613 O O . TRP D 1 132 ? 18.089 83.774 36.714 1.00 27.74 154 TRP D O 1
ATOM 4624 N N . SER D 1 133 ? 18.917 85.103 38.337 1.00 22.34 155 SER D N 1
ATOM 4625 C CA . SER D 1 133 ? 17.634 85.487 38.877 1.00 20.63 155 SER D CA 1
ATOM 4626 C C . SER D 1 133 ? 17.510 86.972 39.014 1.00 25.78 155 SER D C 1
ATOM 4627 O O . SER D 1 133 ? 18.428 87.611 39.519 1.00 25.85 155 SER D O 1
ATOM 4630 N N . ASN D 1 134 ? 16.349 87.506 38.614 1.00 23.45 156 ASN D N 1
ATOM 4631 C CA A ASN D 1 134 ? 15.934 88.901 38.716 0.50 23.99 156 ASN D CA 1
ATOM 4632 C CA B ASN D 1 134 ? 16.161 88.942 38.728 0.50 24.51 156 ASN D CA 1
ATOM 4633 C C . ASN D 1 134 ? 15.690 89.302 40.158 1.00 27.95 156 ASN D C 1
ATOM 4634 O O . ASN D 1 134 ? 15.510 90.468 40.447 1.00 28.46 156 ASN D O 1
ATOM 4643 N N . ALA D 1 135 ? 15.574 88.312 41.058 1.00 24.83 157 ALA D N 1
ATOM 4644 C CA . ALA D 1 135 ? 15.240 88.576 42.464 1.00 26.59 157 ALA D CA 1
ATOM 4645 C C . ALA D 1 135 ? 16.458 88.350 43.378 1.00 29.75 157 ALA D C 1
ATOM 4646 O O . ALA D 1 135 ? 16.345 88.493 44.594 1.00 29.80 157 ALA D O 1
ATOM 4648 N N . LEU D 1 136 ? 17.606 87.995 42.790 1.00 26.26 158 LEU D N 1
ATOM 4649 C CA . LEU D 1 136 ? 18.826 87.688 43.539 1.00 26.08 158 LEU D CA 1
ATOM 4650 C C . LEU D 1 136 ? 19.635 88.953 43.798 1.00 31.54 158 LEU D C 1
ATOM 4651 O O . LEU D 1 136 ? 20.466 89.336 42.975 1.00 32.73 158 LEU D O 1
ATOM 4656 N N . ASP D 1 137 ? 19.399 89.584 44.949 1.00 27.16 159 ASP D N 1
ATOM 4657 C CA . ASP D 1 137 ? 20.087 90.833 45.298 1.00 28.04 159 ASP D CA 1
ATOM 4658 C C . ASP D 1 137 ? 21.476 90.602 45.865 1.00 30.24 159 ASP D C 1
ATOM 4659 O O . ASP D 1 137 ? 22.350 91.457 45.713 1.00 30.53 159 ASP D O 1
ATOM 4664 N N . THR D 1 138 ? 21.639 89.499 46.583 1.00 23.90 160 THR D N 1
ATOM 4665 C CA . THR D 1 138 ? 22.843 89.187 47.317 1.00 23.83 160 THR D CA 1
ATOM 4666 C C . THR D 1 138 ? 23.276 87.734 47.149 1.00 26.77 160 THR D C 1
ATOM 4667 O O . THR D 1 138 ? 22.466 86.805 47.202 1.00 27.00 160 THR D O 1
ATOM 4671 N N . VAL D 1 139 ? 24.597 87.556 47.024 1.00 21.17 161 VAL D N 1
ATOM 4672 C CA . VAL D 1 139 ? 25.257 86.257 46.964 1.00 20.62 161 VAL D CA 1
ATOM 4673 C C . VAL D 1 139 ? 26.166 86.195 48.197 1.00 24.31 161 VAL D C 1
ATOM 4674 O O . VAL D 1 139 ? 26.938 87.142 48.467 1.00 23.66 161 VAL D O 1
ATOM 4678 N N . TYR D 1 140 ? 26.035 85.117 48.970 1.00 20.91 162 TYR D N 1
ATOM 4679 C CA . TYR D 1 140 ? 26.862 84.895 50.149 1.00 22.30 162 TYR D CA 1
ATOM 4680 C C . TYR D 1 140 ? 27.951 83.906 49.814 1.00 27.74 162 TYR D C 1
ATOM 4681 O O . TYR D 1 140 ? 27.740 83.014 48.985 1.00 25.13 162 TYR D O 1
ATOM 4698 N N . GLU D 1 142 ? 30.436 81.105 51.461 1.00 32.38 164 GLU D N 1
ATOM 4699 C CA A GLU D 1 142 ? 30.738 80.460 52.739 0.50 33.83 164 GLU D CA 1
ATOM 4700 C CA B GLU D 1 142 ? 30.737 80.338 52.669 0.50 33.17 164 GLU D CA 1
ATOM 4701 C C . GLU D 1 142 ? 32.255 80.287 52.875 1.00 40.15 164 GLU D C 1
ATOM 4702 O O . GLU D 1 142 ? 32.989 80.209 51.884 1.00 41.36 164 GLU D O 1
ATOM 4713 N N . GLY D 1 143 ? 32.706 80.353 54.119 1.00 39.92 165 GLY D N 1
ATOM 4714 C CA . GLY D 1 143 ? 34.119 80.253 54.468 1.00 63.91 165 GLY D CA 1
ATOM 4715 C C . GLY D 1 143 ? 34.584 78.812 54.556 1.00 76.29 165 GLY D C 1
ATOM 4716 O O . GLY D 1 143 ? 33.767 77.885 54.543 1.00 42.85 165 GLY D O 1
#

CATH classification: 3.80.10.10

Nearest PDB structures (foldseek):
  4oju-assembly1_D  TM=9.933E-01  e=2.598E-24  Pseudoflavonifractor capillosus ATCC 29799
  4gt6-assembly1_A  TM=7.055E-01  e=9.235E-09  Faecalibacterium duncaniae
  6mlx-assembly3_C  TM=7.562E-01  e=3.054E-07  Treponema pallidum
  4fs7-assembly1_A  TM=7.880E-01  e=1.947E-05  Bacteroides ovatus ATCC 8483
  4cp6-assembly1_A  TM=5.724E-01  e=3.776E-06  Streptococcus pneumoniae

Solvent-accessible surface area: 23622 Å² total

InterPro domains:
  IPR001119 S-layer homology domain [PF00395] (518-547)
  IPR001119 S-layer homology domain [PF00395] (567-608)
  IPR001119 S-layer homology domain [PS51272] (501-564)
  IPR001119 S-layer homology domain [PS51272] (565-622)
  IPR013783 Immunoglobulin-like fold [G3DSA:2.60.40.10] (220-328)
  IPR026906 BspA-type LRR region [PF13306] (79-156)
  IPR032675 Leucine-rich repeat domain superfamily [G3DSA:3.80.10.10] (23-170)

Organism: NCBI:txid411467

B-factor: mean 31.5, std 13.63, range [5.81, 129.79]

Radius of gyration: 27.15 Å; Cα contacts (8 Å, |Δi|>4): 1808; chains: 4; bounding box: 59×94×68 Å

Secondary structure (DSSP, 8-state):
---EEEEEEETTEEEEEETTS-EEEEEE-GGG-SSSEEE--SEEE-TTS-EEEEEEE-TTTTTT---SEEE--TT--EE-TTTTTT-TT--EEE--TT--EE-TTTTTT-TT--EE---TT-----TTTT-TT--EE---/-EEEEEEETTEEEEEETTS-EEEEEE-GGG-SSSEEE--SEEE-TTS-EEEEEEE-TTTTTT---SEEE--TT--EE-TTTTTT-TT--EEE--TT--EE-TTTTTT-TT--EE---TT-----GGGT-TT--EE---/---EEEEEEETTEEEEEETTS-EEEEEE-GGG-SSSEEE--SEEE-TTS-EEEEEEE-TTTTTT---SEEE--TT--EE-TTTTTT-TT--EEE--TT--EE-TTTTTT-TT--EE---TT-----TTTT-TT--EE---/--EEEETTEEEEE-TTS-EEEEEE-GGG-SSSEEE--SEEE-TT--EEEEEEE-TTTTTT---SEEE--TT--EE-TTTTTT-TT--EEE--TT--EE-TTTTTT-TT--EE---TT-----GGGT-TT--EE---

Sequence (554 aa):
ASVVESTVQVGPYTFEIWFDGTATLLTRRYDESLAGSTYADIPASVTDENGQEYPVTVIGEKAFEEETNITGVTVPDDSVISIGRLAFAYYCNSLSDVKLLSSEENNLIYINELAFASCDALKEITIPASVEKDNPFRWSNALLDDTVYEEGVVESSTVQVGPYTFEIWFDGTATLLTRRYDESLAGSTYADIPASSVTDENGQEYPVTVIGEKAFEEETNITGVTVPDSVISSIGRLAFAYYCNSLSSDVKLLSSEENLIYINNELAFASCDALKEEITIPASVEKDNPFRWSNNALDTTVYEEGASVVESTVQVGPYTFEIIWFFDGTATLLTRRYDEESLAGSTYADIPASVTDENNGQEYPVTVIGEKAFEETNITGVTVPDSVISIGRLAFAYYCNSLSDVKLSENLIYYINELAFASCDALKEITIPASVEKDNPFRWSNALLDDTVYEGESTTVQVGPYTFEIWFDGTATLLTRRYDESSLAGSTYADIPASVVTDENGQEYPVTVIGEKAFEETNITGVTVPDDSVISSIGRLAFAYYCNSLSDVKLLSSEENNLIYINELAFASCDALKEITIPASVEKDNPFRWSNNALDTVYEEG